Protein AF-A0A973QST1-F1 (afdb_monomer)

Solvent-accessible surface area (backbone atoms only — not comparable to full-atom values): 25617 Å² total; per-residue (Å²): 126,65,29,14,30,18,36,56,60,88,86,46,52,77,72,40,64,62,86,50,66,68,54,56,52,47,34,31,66,41,97,26,68,67,48,51,85,71,39,57,51,73,56,41,73,72,70,55,73,64,67,57,38,46,72,33,61,22,77,38,70,44,73,47,74,99,60,79,42,41,61,34,42,60,59,41,54,49,46,52,43,74,48,45,95,46,62,81,75,62,80,87,86,41,50,61,61,52,42,43,44,58,64,50,1,46,56,45,39,55,49,50,52,54,48,50,55,55,36,67,73,30,70,69,40,53,55,48,24,73,70,38,96,79,56,57,82,88,61,44,69,48,79,24,54,30,69,44,32,50,22,52,52,28,13,47,42,46,26,60,75,69,72,45,61,59,66,80,46,31,58,28,30,37,29,30,39,16,42,74,35,14,16,47,53,39,52,40,44,27,26,38,58,74,84,50,98,64,89,56,52,37,35,49,32,48,17,63,41,45,39,48,22,40,28,46,35,56,31,35,40,72,46,69,32,32,52,66,75,68,48,69,38,58,71,45,36,66,57,39,34,55,26,53,30,41,40,67,45,32,44,51,27,51,51,52,53,50,55,64,68,37,91,85,42,66,77,67,44,64,48,35,31,37,28,24,25,84,27,80,13,39,44,20,31,34,77,55,98,47,28,67,41,80,29,62,37,34,72,43,60,41,100,87,68,48,77,26,54,40,88,91,76,59,31,62,34,71,44,69,72,29,0,11,52,48,31,20,42,80,24,26,49,62,90,86,65,85,43,69,45,79,41,83,32,45,51,49,44,47,54,56,36,69,68,52,47,48,52,51,44,57,55,68,66,57,68,95,62,85,81,64,52,63,86,48,87,65,57,72,44,80,48,67,62,70,63,46,52,37,74,42,78,47,65,39,37,49,38,53,37,96,94,54,82,74,94,69,66,81,70,52,47,40,36,30,18,38,57,90,77,65,45,76,77,49,63,30,51,75,46,82,53,97,91,36,50,26,24,45,37,67,43,82,59,64,45,56,32,30,42,37,39,38,42,64,74,46,81,68,45,71,50,69,33,37,30,38,47,84,90,64,74,129

Sequence (474 aa):
MGSALREATGARRLLWGLQDPGWLVSAWQGRGAALRPLHLDESERSGRYGRVEPAGLLRFPAWAPFLHGFEPYDHLLKTVREAVADPAAVLAFAYDWRLPVEANGTLLAEAAHRHLAAWRGSEAHHRARRLHPDEREARLVFVAHSMGGLVTRAAFADAAAHGSDLSADTRCVVTLGTPFLGSVKAAVILGGNRSDPLPALPRRGMQALARTLPGVHDLLPDHRCVDAGGDVLRLSPSDVAELGGDKELAAQAQDFQRRMRAPGAPALPGHRAVVGVAQPTAQSLRLEDGVVYEQYESFERNGDGEVARDRATGHPVRRDRAGDGTVCRDAAALPGSKNVTWLPLQHGALAKDGVALAHVRAILPERDQDLGPALGAGGIGLDLPDCVETDRPWLARLTPAPGEELDGHAGIACSVHDAGTDRRVGTGRLGWHDGAVAASITLSDPGLYRIRVTADGAPPLTQLVLALDPADPI

pLDDT: mean 89.76, std 10.53, range [44.66, 98.69]

Structure (mmCIF, N/CA/C/O backbone):
data_AF-A0A973QST1-F1
#
_entry.id   AF-A0A973QST1-F1
#
loop_
_atom_site.group_PDB
_atom_site.id
_atom_site.type_symbol
_atom_site.label_atom_id
_atom_site.label_alt_id
_atom_site.label_comp_id
_atom_site.label_asym_id
_atom_site.label_entity_id
_atom_site.label_seq_id
_atom_site.pdbx_PDB_ins_code
_atom_site.Cartn_x
_atom_site.Cartn_y
_atom_site.Cartn_z
_atom_site.occupancy
_atom_site.B_iso_or_equiv
_atom_site.auth_seq_id
_atom_site.auth_comp_id
_atom_site.auth_asym_id
_atom_site.auth_atom_id
_atom_site.pdbx_PDB_model_num
ATOM 1 N N . MET A 1 1 ? -3.403 0.498 -10.044 1.00 87.94 1 MET A N 1
ATOM 2 C CA . MET A 1 1 ? -4.614 1.084 -10.667 1.00 87.94 1 MET A CA 1
ATOM 3 C C . MET A 1 1 ? -5.876 0.775 -9.841 1.00 87.94 1 MET A C 1
ATOM 5 O O . MET A 1 1 ? -6.865 0.285 -10.372 1.00 87.94 1 MET A O 1
ATOM 9 N N . GLY A 1 2 ? -5.851 1.040 -8.524 1.00 89.88 2 GLY A N 1
ATOM 10 C CA . GLY A 1 2 ? -6.934 0.658 -7.596 1.00 89.88 2 GLY A CA 1
ATOM 11 C C . GLY A 1 2 ? -8.069 1.680 -7.443 1.00 89.88 2 GLY A C 1
ATOM 12 O O . GLY A 1 2 ? -9.049 1.402 -6.757 1.00 89.88 2 GLY A O 1
ATOM 13 N N . SER A 1 3 ? -7.946 2.845 -8.078 1.00 95.19 3 SER A N 1
ATOM 14 C CA . SER A 1 3 ? -8.964 3.899 -8.087 1.00 95.19 3 SER A CA 1
ATOM 15 C C . SER A 1 3 ? -9.617 3.961 -9.457 1.00 95.19 3 SER A C 1
ATOM 17 O O . SER A 1 3 ? -8.908 3.929 -10.466 1.00 95.19 3 SER A O 1
ATOM 19 N N . ALA A 1 4 ? -10.935 4.122 -9.493 1.00 95.44 4 ALA A N 1
ATOM 20 C CA . ALA A 1 4 ? -11.636 4.551 -10.692 1.00 95.44 4 ALA A CA 1
ATOM 21 C C . ALA A 1 4 ? -11.223 5.998 -11.024 1.00 95.44 4 ALA A C 1
ATOM 23 O O . ALA A 1 4 ? -11.081 6.811 -10.110 1.00 95.44 4 ALA A O 1
ATOM 24 N N . LEU A 1 5 ? -11.015 6.322 -12.302 1.00 96.12 5 LEU A N 1
ATOM 25 C CA . LEU A 1 5 ? -10.555 7.647 -12.746 1.00 96.12 5 LEU A CA 1
ATOM 26 C C . LEU A 1 5 ? -11.520 8.229 -13.774 1.00 96.12 5 LEU A C 1
ATOM 28 O O . LEU A 1 5 ? -11.997 7.493 -14.637 1.00 96.12 5 LEU A O 1
ATOM 32 N N . ARG A 1 6 ? -11.772 9.540 -13.721 1.00 95.25 6 ARG A N 1
ATOM 33 C CA . ARG A 1 6 ? -12.630 10.261 -14.677 1.00 95.25 6 ARG A CA 1
ATOM 34 C C . ARG A 1 6 ? -12.043 11.609 -15.077 1.00 95.25 6 ARG A C 1
ATOM 36 O O . ARG A 1 6 ? -11.200 12.153 -14.373 1.00 95.25 6 ARG A O 1
ATOM 43 N N . GLU A 1 7 ? -12.532 12.165 -16.177 1.00 94.75 7 GLU A N 1
ATOM 44 C CA . GLU A 1 7 ? -12.257 13.558 -16.554 1.00 94.75 7 GLU A CA 1
ATOM 45 C C . GLU A 1 7 ? -12.753 14.512 -15.449 1.00 94.75 7 GLU A C 1
ATOM 47 O O . GLU A 1 7 ? -13.870 14.363 -14.947 1.00 94.75 7 GLU A O 1
ATOM 52 N N . ALA A 1 8 ? -11.932 15.483 -15.048 1.00 92.75 8 ALA A N 1
ATOM 53 C CA . ALA A 1 8 ? -12.300 16.434 -13.996 1.00 92.75 8 ALA A CA 1
ATOM 54 C C . ALA A 1 8 ? -13.277 17.509 -14.497 1.00 92.75 8 ALA A C 1
ATOM 56 O O . ALA A 1 8 ? -14.169 17.949 -13.770 1.00 92.75 8 ALA A O 1
ATOM 57 N N . THR A 1 9 ? -13.151 17.906 -15.763 1.00 87.00 9 THR A N 1
ATOM 58 C CA . THR A 1 9 ? -13.974 18.941 -16.401 1.00 87.00 9 THR A CA 1
ATOM 59 C C . THR A 1 9 ? -14.826 18.365 -17.537 1.00 87.00 9 THR A C 1
ATOM 61 O O . THR A 1 9 ? -14.674 17.211 -17.942 1.00 87.00 9 THR A O 1
ATOM 64 N N . GLY A 1 10 ? -15.777 19.156 -18.040 1.00 88.00 10 GLY A N 1
ATOM 65 C CA . GLY A 1 10 ? -16.656 18.748 -19.138 1.00 88.00 10 GLY A CA 1
ATOM 66 C C . GLY A 1 10 ? -17.673 17.681 -18.724 1.00 88.00 10 GLY A C 1
ATOM 67 O O . GLY A 1 10 ? -18.345 17.819 -17.706 1.00 88.00 10 GLY A O 1
ATOM 68 N N . ALA A 1 11 ? -17.793 16.615 -19.521 1.00 84.94 11 ALA A N 1
ATOM 69 C CA . ALA A 1 11 ? -18.783 15.553 -19.316 1.00 84.94 11 ALA A CA 1
ATOM 70 C C . ALA A 1 11 ? -18.451 14.595 -18.153 1.00 84.94 11 ALA A C 1
ATOM 72 O O . ALA A 1 11 ? -19.253 13.714 -17.846 1.00 84.94 11 ALA A O 1
ATOM 73 N N . ARG A 1 12 ? -17.277 14.747 -17.516 1.00 91.19 12 ARG A N 1
ATOM 74 C CA . ARG A 1 12 ? -16.810 13.929 -16.379 1.00 91.19 12 ARG A CA 1
ATOM 75 C C . ARG A 1 12 ? -16.862 12.423 -16.650 1.00 91.19 12 ARG A C 1
ATOM 77 O O . ARG A 1 12 ? -17.221 11.623 -15.782 1.00 91.19 12 ARG A O 1
ATOM 84 N N . ARG A 1 13 ? -16.511 12.033 -17.879 1.00 91.19 13 ARG A N 1
ATOM 85 C CA . ARG A 1 13 ? -16.567 10.646 -18.345 1.00 91.19 13 ARG A CA 1
ATOM 86 C C . ARG A 1 13 ? -15.580 9.775 -17.573 1.00 91.19 13 ARG A C 1
ATOM 88 O O . ARG A 1 13 ? -14.428 10.160 -17.370 1.00 91.19 13 ARG A O 1
ATOM 95 N N . LEU A 1 14 ? -16.022 8.576 -17.195 1.00 91.75 14 LEU A N 1
ATOM 96 C CA . LEU A 1 14 ? -15.169 7.576 -16.561 1.00 91.75 14 LEU A CA 1
ATOM 97 C C . LEU A 1 14 ? -14.153 7.023 -17.573 1.00 91.75 14 LEU A C 1
ATOM 99 O O . LEU A 1 14 ? -14.521 6.570 -18.655 1.00 91.75 14 LEU A O 1
ATOM 103 N N . LEU A 1 15 ? -12.874 7.088 -17.212 1.00 91.44 15 LEU A N 1
ATOM 104 C CA . LEU A 1 15 ? -11.728 6.672 -18.024 1.00 91.44 15 LEU A CA 1
ATOM 105 C C . LEU A 1 15 ? -11.171 5.309 -17.591 1.00 91.44 15 LEU A C 1
ATOM 107 O O . LEU A 1 15 ? -10.562 4.611 -18.396 1.00 91.44 15 LEU A O 1
ATOM 111 N N . TRP A 1 16 ? -11.353 4.940 -16.320 1.00 91.44 16 TRP A N 1
ATOM 112 C CA . TRP A 1 16 ? -10.919 3.667 -15.742 1.00 91.44 16 TRP A CA 1
ATOM 113 C C . TRP A 1 16 ? -11.865 3.226 -14.620 1.00 91.44 16 TRP A C 1
ATOM 115 O O . TRP A 1 16 ? -12.374 4.065 -13.878 1.00 91.44 16 TRP A O 1
ATOM 125 N N . GLY A 1 17 ? -12.049 1.911 -14.460 1.00 86.00 17 GLY A N 1
ATOM 126 C CA . GLY A 1 17 ? -12.955 1.321 -13.464 1.00 86.00 17 GLY A CA 1
ATOM 127 C C . GLY A 1 17 ? -14.397 1.155 -13.949 1.00 86.00 17 GLY A C 1
ATOM 128 O O . GLY A 1 17 ? -15.331 1.252 -13.157 1.00 86.00 17 GLY A O 1
ATOM 129 N N . LEU A 1 18 ? -14.570 0.948 -15.256 1.00 81.00 18 LEU A N 1
ATOM 130 C CA . LEU A 1 18 ? -15.859 0.732 -15.913 1.00 81.00 18 LEU A CA 1
ATOM 131 C C . LEU A 1 18 ? -16.388 -0.687 -15.653 1.00 81.00 18 LEU A C 1
ATOM 133 O O . LEU A 1 18 ? -15.618 -1.642 -15.618 1.00 81.00 18 LEU A O 1
ATOM 137 N N . GLN A 1 19 ? -17.711 -0.818 -15.529 1.00 76.62 19 GLN A N 1
ATOM 138 C CA . GLN A 1 19 ? -18.400 -2.105 -15.359 1.00 76.62 19 GLN A CA 1
ATOM 139 C C . GLN A 1 19 ? -18.509 -2.908 -16.672 1.00 76.62 19 GLN A C 1
ATOM 141 O O . GLN A 1 19 ? -18.916 -4.063 -16.641 1.00 76.62 19 GLN A O 1
ATOM 146 N N . ASP A 1 20 ? -18.163 -2.313 -17.818 1.00 77.50 20 ASP A N 1
ATOM 147 C CA . ASP A 1 20 ? -18.312 -2.917 -19.146 1.00 77.50 20 ASP A CA 1
ATOM 148 C C . ASP A 1 20 ? -17.081 -3.766 -19.542 1.00 77.50 20 ASP A C 1
ATOM 150 O O . ASP A 1 20 ? -16.011 -3.211 -19.829 1.00 77.50 20 ASP A O 1
ATOM 154 N N . PRO A 1 21 ? -17.201 -5.107 -19.621 1.00 71.81 21 PRO A N 1
ATOM 155 C CA . PRO A 1 21 ? -16.110 -5.973 -20.064 1.00 71.81 21 PRO A CA 1
ATOM 156 C C . PRO A 1 21 ? -15.748 -5.769 -21.542 1.00 71.81 21 PRO A C 1
ATOM 158 O O . PRO A 1 21 ? -14.590 -5.953 -21.921 1.00 71.81 21 PRO A O 1
ATOM 161 N N . GLY A 1 22 ? -16.709 -5.356 -22.379 1.00 73.00 22 GLY A N 1
ATOM 162 C CA . GLY A 1 22 ? -16.476 -5.031 -23.787 1.00 73.00 22 GLY A CA 1
ATOM 163 C C . GLY A 1 22 ? -15.547 -3.828 -23.936 1.00 73.00 22 GLY A C 1
ATOM 164 O O . GLY A 1 22 ? -14.635 -3.843 -24.768 1.00 73.00 22 GLY A O 1
ATOM 165 N N . TRP A 1 23 ? -15.691 -2.837 -23.050 1.00 79.75 23 TRP A N 1
ATOM 166 C CA . TRP A 1 23 ? -14.745 -1.731 -22.956 1.00 79.75 23 TRP A CA 1
ATOM 167 C C . TRP A 1 23 ? -13.333 -2.219 -22.621 1.00 79.75 23 TRP A C 1
ATOM 169 O O . TRP A 1 23 ? -12.405 -1.846 -23.335 1.00 79.75 23 TRP A O 1
ATOM 179 N N . LEU A 1 24 ? -13.157 -3.087 -21.612 1.00 74.25 24 LEU A N 1
ATOM 180 C CA . LEU A 1 24 ? -11.836 -3.618 -21.229 1.00 74.25 24 LEU A CA 1
ATOM 181 C C . LEU A 1 24 ? -11.147 -4.308 -22.411 1.00 74.25 24 LEU A C 1
ATOM 183 O O . LEU A 1 24 ? -9.988 -4.023 -22.708 1.00 74.25 24 LEU A O 1
ATOM 187 N N . VAL A 1 25 ? -11.871 -5.167 -23.130 1.00 74.62 25 VAL A N 1
ATOM 188 C CA . VAL A 1 25 ? -11.355 -5.841 -24.328 1.00 74.62 25 VAL A CA 1
ATOM 189 C C . VAL A 1 25 ? -10.947 -4.818 -25.391 1.00 74.62 25 VAL A C 1
ATOM 191 O O . VAL A 1 25 ? -9.817 -4.851 -25.882 1.00 74.62 25 VAL A O 1
ATOM 194 N N . SER A 1 26 ? -11.824 -3.860 -25.702 1.00 74.50 26 SER A N 1
ATOM 195 C CA . SER A 1 26 ? -11.555 -2.828 -26.710 1.00 74.50 26 SER A CA 1
ATOM 196 C C . SER A 1 26 ? -10.378 -1.916 -26.338 1.00 74.50 26 SER A C 1
ATOM 198 O O . SER A 1 26 ? -9.596 -1.529 -27.211 1.00 74.50 26 SER A O 1
ATOM 200 N N . ALA A 1 27 ? -10.204 -1.617 -25.046 1.00 76.44 27 ALA A N 1
ATOM 201 C CA . ALA A 1 27 ? -9.162 -0.734 -24.547 1.00 76.44 27 ALA A CA 1
ATOM 202 C C . ALA A 1 27 ? -7.763 -1.317 -24.752 1.00 76.44 27 ALA A C 1
ATOM 204 O O . ALA A 1 27 ? -6.826 -0.573 -25.051 1.00 76.44 27 ALA A O 1
ATOM 205 N N . TRP A 1 28 ? -7.646 -2.642 -24.661 1.00 76.56 28 TRP A N 1
ATOM 206 C CA . TRP A 1 28 ? -6.390 -3.360 -24.847 1.00 76.56 28 TRP A CA 1
ATOM 207 C C . TRP A 1 28 ? -6.178 -3.877 -26.282 1.00 76.56 28 TRP A C 1
ATOM 209 O O . TRP A 1 28 ? -5.033 -4.056 -26.690 1.00 76.56 28 TRP A O 1
ATOM 219 N N . GLN A 1 29 ? -7.239 -4.116 -27.063 1.00 71.06 29 GLN A N 1
ATOM 220 C CA . GLN A 1 29 ? -7.136 -4.609 -28.449 1.00 71.06 29 GLN A CA 1
ATOM 221 C C . GLN A 1 29 ? -7.015 -3.498 -29.502 1.00 71.06 29 GLN A C 1
ATOM 223 O O . GLN A 1 29 ? -6.376 -3.698 -30.537 1.00 71.06 29 GLN A O 1
ATOM 228 N N . GLY A 1 30 ? -7.615 -2.327 -29.267 1.00 60.56 30 GLY A N 1
ATOM 229 C CA . GLY A 1 30 ? -7.445 -1.168 -30.143 1.00 60.56 30 GLY A CA 1
ATOM 230 C C . GLY A 1 30 ? -6.005 -0.652 -30.099 1.00 60.56 30 GLY A C 1
ATOM 231 O O . GLY A 1 30 ? -5.262 -0.957 -29.173 1.00 60.56 30 GLY A O 1
ATOM 232 N N . ARG A 1 31 ? -5.589 0.184 -31.062 1.00 60.12 31 ARG A N 1
ATOM 233 C CA . ARG A 1 31 ? -4.267 0.861 -31.087 1.00 60.12 31 ARG A CA 1
ATOM 234 C C . ARG A 1 31 ? -4.056 1.865 -29.919 1.00 60.12 31 ARG A C 1
ATOM 236 O O . ARG A 1 31 ? -3.542 2.956 -30.132 1.00 60.12 31 ARG A O 1
ATOM 243 N N . GLY A 1 32 ? -4.520 1.560 -28.705 1.00 61.06 32 GLY A N 1
ATOM 244 C CA . GLY A 1 32 ? -4.418 2.386 -27.501 1.00 61.06 32 GLY A CA 1
ATOM 245 C C . GLY A 1 32 ? -5.414 3.547 -27.415 1.00 61.06 32 GLY A C 1
ATOM 246 O O . GLY A 1 32 ? -5.327 4.342 -26.485 1.00 61.06 32 GLY A O 1
ATOM 247 N N . ALA A 1 33 ? -6.369 3.673 -28.346 1.00 70.38 33 ALA A N 1
ATOM 248 C CA . ALA A 1 33 ? -7.249 4.845 -28.433 1.00 70.38 33 ALA A CA 1
ATOM 249 C C . ALA A 1 33 ? -8.089 5.087 -27.163 1.00 70.38 33 ALA A C 1
ATOM 251 O O . ALA A 1 33 ? -8.205 6.231 -26.729 1.00 70.38 33 ALA A O 1
ATOM 252 N N . ALA A 1 34 ? -8.617 4.032 -26.532 1.00 77.94 34 ALA A N 1
ATOM 253 C CA . ALA A 1 34 ? -9.417 4.168 -25.310 1.00 77.94 34 ALA A CA 1
ATOM 254 C C . ALA A 1 34 ? -8.574 4.486 -24.060 1.00 77.94 34 ALA A C 1
ATOM 256 O O . ALA A 1 34 ? -9.086 5.073 -23.114 1.00 77.94 34 ALA A O 1
ATOM 257 N N . LEU A 1 35 ? -7.280 4.141 -24.068 1.00 85.31 35 LEU A N 1
ATOM 258 C CA . LEU A 1 35 ? -6.332 4.440 -22.985 1.00 85.31 35 LEU A CA 1
ATOM 259 C C . LEU A 1 35 ? -5.620 5.783 -23.183 1.00 85.31 35 LEU A C 1
ATOM 261 O O . LEU A 1 35 ? -4.966 6.285 -22.270 1.00 85.31 35 LEU A O 1
ATOM 265 N N . ARG A 1 36 ? -5.741 6.395 -24.366 1.00 88.00 36 ARG A N 1
ATOM 266 C CA . ARG A 1 36 ? -5.138 7.695 -24.679 1.00 88.00 36 ARG A CA 1
ATOM 267 C C . ARG A 1 36 ? -5.493 8.789 -23.660 1.00 88.00 36 ARG A C 1
ATOM 269 O O . ARG A 1 36 ? -4.572 9.488 -23.252 1.00 88.00 36 ARG A O 1
ATOM 276 N N . PRO A 1 37 ? -6.743 8.910 -23.167 1.00 91.06 37 PRO A N 1
ATOM 277 C CA . PRO A 1 37 ? -7.077 9.886 -22.127 1.00 91.06 37 PRO A CA 1
ATOM 278 C C . PRO A 1 37 ? -6.346 9.671 -20.793 1.00 91.06 37 PRO A C 1
ATOM 280 O O . PRO A 1 37 ? -6.253 10.605 -20.002 1.00 91.06 37 PRO A O 1
ATOM 283 N N . LEU A 1 38 ? -5.827 8.466 -20.530 1.00 93.44 38 LEU A N 1
ATOM 284 C CA . LEU A 1 38 ? -5.066 8.155 -19.319 1.00 93.44 38 LEU A CA 1
ATOM 285 C C . LEU A 1 38 ? -3.574 8.486 -19.448 1.00 93.44 38 LEU A C 1
ATOM 287 O O . LEU A 1 38 ? -2.896 8.500 -18.431 1.00 93.44 38 LEU A O 1
ATOM 291 N N . HIS A 1 39 ? -3.045 8.782 -20.636 1.00 94.31 39 HIS A N 1
ATOM 292 C CA . HIS A 1 39 ? -1.652 9.229 -20.749 1.00 94.31 39 HIS A CA 1
ATOM 293 C C . HIS A 1 39 ? -1.501 10.606 -20.103 1.00 94.31 39 HIS A C 1
ATOM 295 O O . HIS A 1 39 ? -2.416 11.422 -20.232 1.00 94.31 39 HIS A O 1
ATOM 301 N N . LEU A 1 40 ? -0.375 10.868 -19.435 1.00 93.94 40 LEU A N 1
ATOM 302 C CA . LEU A 1 40 ? -0.062 12.230 -19.002 1.00 93.94 40 LEU A CA 1
ATOM 303 C C . LEU A 1 40 ? 0.228 13.103 -20.223 1.00 93.94 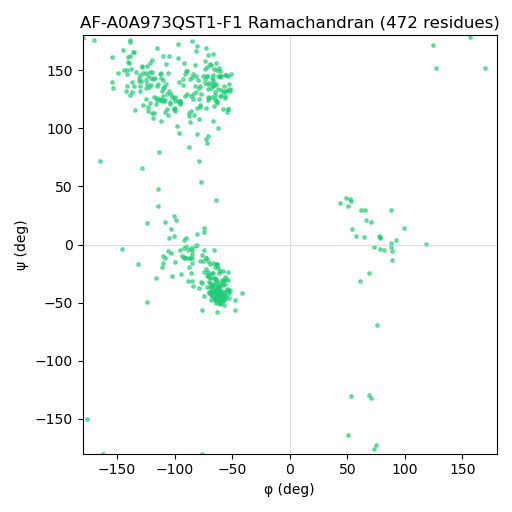40 LEU A C 1
ATOM 305 O O . LEU A 1 40 ? 0.978 12.699 -21.118 1.00 93.94 40 LEU A O 1
ATOM 309 N N . ASP A 1 41 ? -0.350 14.299 -20.233 1.00 91.19 41 ASP A N 1
ATOM 310 C CA . ASP A 1 41 ? 0.039 15.349 -21.170 1.00 91.19 41 ASP A CA 1
ATOM 311 C C . ASP A 1 41 ? 1.249 16.152 -20.655 1.00 91.19 41 ASP A C 1
ATOM 313 O O . ASP A 1 41 ? 1.737 15.945 -19.543 1.00 91.19 41 ASP A O 1
ATOM 317 N N . GLU A 1 42 ? 1.756 17.069 -21.478 1.00 89.38 42 GLU A N 1
ATOM 318 C CA . GLU A 1 42 ? 2.921 17.895 -21.136 1.00 89.38 42 GLU A CA 1
ATOM 319 C C . GLU A 1 42 ? 2.669 18.807 -19.921 1.00 89.38 42 GLU A C 1
ATOM 321 O O . GLU A 1 42 ? 3.571 19.085 -19.132 1.00 89.38 42 GLU A O 1
ATOM 326 N N . SER A 1 43 ? 1.424 19.252 -19.724 1.00 91.75 43 SER A N 1
ATOM 327 C CA . SER A 1 43 ? 1.066 20.073 -18.570 1.00 91.75 43 SER A CA 1
ATOM 328 C C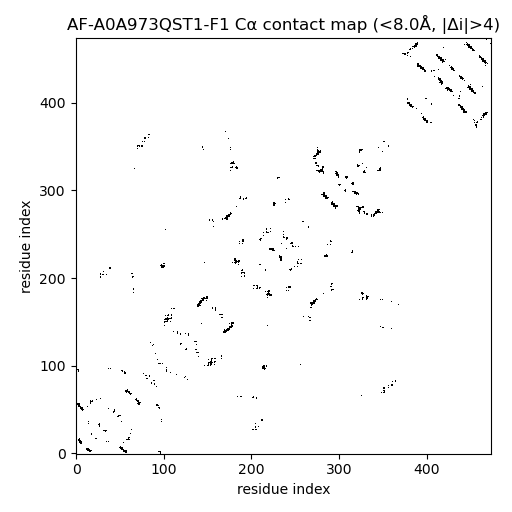 . SER A 1 43 ? 1.154 19.252 -17.285 1.00 91.75 43 SER A C 1
ATOM 330 O O . SER A 1 43 ? 1.805 19.682 -16.332 1.00 91.75 43 SER A O 1
ATOM 332 N N . GLU A 1 44 ? 0.578 18.051 -17.278 1.00 93.31 44 GLU A N 1
ATOM 333 C CA . GLU A 1 44 ? 0.676 17.118 -16.155 1.00 93.31 44 GLU A CA 1
ATOM 334 C C . GLU A 1 44 ? 2.129 16.693 -15.901 1.00 93.31 44 GLU A C 1
ATOM 336 O O . GLU A 1 44 ? 2.547 16.653 -14.748 1.00 93.31 44 GLU A O 1
ATOM 341 N N . ARG A 1 45 ? 2.937 16.467 -16.948 1.00 87.88 45 ARG A N 1
ATOM 342 C CA . ARG A 1 45 ? 4.383 16.184 -16.814 1.00 87.88 45 ARG A CA 1
ATOM 343 C C . ARG A 1 45 ? 5.150 17.321 -16.139 1.00 87.88 45 ARG A C 1
ATOM 345 O O . ARG A 1 45 ? 6.079 17.063 -15.384 1.00 87.88 45 ARG A O 1
ATOM 352 N N . SER A 1 46 ? 4.733 18.568 -16.355 1.00 88.25 46 SER A N 1
ATOM 353 C CA . SER A 1 46 ? 5.302 19.745 -15.683 1.00 88.25 46 SER A CA 1
ATOM 354 C C . SER A 1 46 ? 4.766 19.989 -14.259 1.00 88.25 46 SER A C 1
ATOM 356 O O . SER A 1 46 ? 5.011 21.048 -13.684 1.00 88.25 46 SER A O 1
ATOM 358 N N . GLY A 1 47 ? 4.004 19.043 -13.694 1.00 88.44 47 GLY A N 1
ATOM 359 C CA . GLY A 1 47 ? 3.442 19.117 -12.341 1.00 88.44 47 GLY A CA 1
ATOM 360 C C . GLY A 1 47 ? 2.080 19.810 -12.238 1.00 88.44 47 GLY A C 1
ATOM 361 O O . GLY A 1 47 ? 1.529 19.926 -11.145 1.00 88.44 47 GLY A O 1
ATOM 362 N N . ARG A 1 48 ? 1.493 20.264 -13.355 1.00 92.31 48 ARG A N 1
ATOM 363 C CA . ARG A 1 48 ? 0.146 20.859 -13.368 1.00 92.31 48 ARG A CA 1
ATOM 364 C C . ARG A 1 48 ? -0.909 19.771 -13.539 1.00 92.31 48 ARG A C 1
ATOM 366 O O . ARG A 1 48 ? -1.361 19.494 -14.651 1.00 92.31 48 ARG A O 1
ATOM 373 N N . TYR A 1 49 ? -1.272 19.147 -12.424 1.00 93.69 49 TYR A N 1
ATOM 374 C CA . TYR A 1 49 ? -2.275 18.083 -12.355 1.00 93.69 49 TYR A CA 1
ATOM 375 C C . TYR A 1 49 ? -3.716 18.620 -12.341 1.00 93.69 49 TYR A C 1
ATOM 377 O O . TYR A 1 49 ? -3.950 19.816 -12.186 1.00 93.69 49 TYR A O 1
ATOM 385 N N . GLY A 1 50 ? -4.694 17.715 -12.474 1.00 91.25 50 GLY A N 1
ATOM 386 C CA . GLY A 1 50 ? -6.120 18.029 -12.298 1.00 91.25 50 GLY A CA 1
ATOM 387 C C . GLY A 1 50 ? -6.996 17.821 -13.533 1.00 91.25 50 GLY A C 1
ATOM 388 O O . GLY A 1 50 ? -8.199 18.039 -13.456 1.00 91.25 50 GLY A O 1
ATOM 389 N N . ARG A 1 51 ? -6.443 17.366 -14.666 1.00 94.56 51 ARG A N 1
ATOM 390 C CA . ARG A 1 51 ? -7.242 16.977 -15.845 1.00 94.56 51 ARG A CA 1
ATOM 391 C C . ARG A 1 51 ? -8.085 15.728 -15.584 1.00 94.56 51 ARG A C 1
ATOM 393 O O . ARG A 1 51 ? -9.207 15.609 -16.081 1.00 94.56 51 ARG A O 1
ATOM 400 N N . VAL A 1 52 ? -7.537 14.795 -14.817 1.00 96.00 52 VAL A N 1
ATOM 401 C CA . VAL A 1 52 ? -8.208 13.578 -14.363 1.00 96.00 52 VAL A CA 1
ATOM 402 C C . VAL A 1 52 ? -8.258 13.612 -12.847 1.00 96.00 52 VAL A C 1
ATOM 404 O O . VAL A 1 52 ? -7.322 14.066 -12.193 1.00 96.00 52 VAL A O 1
ATOM 407 N N . GLU A 1 53 ? -9.362 13.126 -12.300 1.00 95.88 53 GLU A N 1
ATOM 408 C CA . GLU A 1 53 ? -9.571 13.019 -10.863 1.00 95.88 53 GLU A CA 1
ATOM 409 C C . GLU A 1 53 ? -10.003 11.593 -10.482 1.00 95.88 53 GLU A C 1
ATOM 411 O O . GLU A 1 53 ? -10.618 10.878 -11.290 1.00 95.88 53 GLU A O 1
ATOM 416 N N . PRO A 1 54 ? -9.709 11.157 -9.246 1.00 96.94 54 PRO A N 1
ATOM 417 C CA . PRO A 1 54 ? -10.248 9.915 -8.718 1.00 96.94 54 PRO A CA 1
ATOM 418 C C . PRO A 1 54 ? -11.771 10.000 -8.534 1.00 96.94 54 PRO A C 1
ATOM 420 O O . PRO A 1 54 ? -12.307 10.974 -8.014 1.00 96.94 54 PRO A O 1
ATOM 423 N N . ALA A 1 55 ? -12.475 8.937 -8.920 1.00 95.06 55 ALA A N 1
ATOM 424 C CA . ALA A 1 55 ? -13.928 8.789 -8.785 1.00 95.06 55 ALA A CA 1
ATOM 425 C C . ALA A 1 55 ? -14.339 7.827 -7.649 1.00 95.06 55 ALA A C 1
ATOM 427 O O . ALA A 1 55 ? -15.519 7.514 -7.495 1.00 95.06 55 ALA A O 1
ATOM 428 N N . GLY A 1 56 ? -13.372 7.345 -6.863 1.00 95.19 56 GLY A N 1
ATOM 429 C CA . GLY A 1 56 ? -13.567 6.369 -5.790 1.00 95.19 56 GLY A CA 1
ATOM 430 C C . GLY A 1 56 ? -12.686 5.130 -5.955 1.00 95.19 56 GLY A C 1
ATOM 431 O O . GLY A 1 56 ? -12.002 4.960 -6.967 1.00 95.19 56 GLY A O 1
ATOM 432 N N . LEU A 1 57 ? -12.681 4.268 -4.936 1.00 95.19 57 LEU A N 1
ATOM 433 C CA . LEU A 1 57 ? -12.018 2.967 -5.024 1.00 95.19 57 LEU A CA 1
ATOM 434 C C . LEU A 1 57 ? -12.723 2.087 -6.059 1.00 95.19 57 LEU A C 1
ATOM 436 O O . LEU A 1 57 ? -13.924 2.228 -6.297 1.00 95.19 57 LEU A O 1
ATOM 440 N N . LEU A 1 58 ? -11.962 1.191 -6.679 1.00 91.62 58 LEU A N 1
ATOM 441 C CA . LEU A 1 58 ? -12.471 0.275 -7.689 1.00 91.62 58 LEU A CA 1
ATOM 442 C C . LEU A 1 58 ? -13.587 -0.621 -7.112 1.00 91.62 58 LEU A C 1
ATOM 444 O O . LEU A 1 58 ? -13.395 -1.256 -6.075 1.00 91.62 58 LEU A O 1
ATOM 448 N N . ARG A 1 59 ? -14.736 -0.662 -7.800 1.00 88.00 59 ARG A N 1
ATOM 449 C CA . ARG A 1 59 ? -15.943 -1.434 -7.419 1.00 88.00 59 ARG A CA 1
ATOM 450 C C . ARG A 1 59 ? -16.235 -2.632 -8.321 1.00 88.00 59 ARG A C 1
ATOM 452 O O . ARG A 1 59 ? -17.114 -3.435 -8.039 1.00 88.00 59 ARG A O 1
ATOM 459 N N . PHE A 1 60 ? -15.523 -2.736 -9.436 1.00 85.81 60 PHE A N 1
ATOM 460 C CA . PHE A 1 60 ? -15.709 -3.797 -10.419 1.00 85.81 60 PHE A CA 1
ATOM 461 C C . PHE A 1 60 ? -14.359 -4.419 -10.749 1.00 85.81 60 PHE A C 1
ATOM 463 O O . PHE A 1 60 ? -13.362 -3.690 -10.758 1.00 85.81 60 PHE A O 1
ATOM 470 N N . PRO A 1 61 ? -14.301 -5.735 -11.017 1.00 85.50 61 PRO A N 1
ATOM 471 C CA . PRO A 1 61 ? -13.067 -6.360 -11.450 1.00 85.50 61 PRO A CA 1
ATOM 472 C C . PRO A 1 61 ? -12.529 -5.640 -12.683 1.00 85.50 61 PRO A C 1
ATOM 474 O O . PRO A 1 61 ? -13.265 -5.383 -13.636 1.00 85.50 61 PRO A O 1
ATOM 477 N N . ALA A 1 62 ? -11.245 -5.311 -12.663 1.00 84.75 62 ALA A N 1
ATOM 478 C CA . ALA A 1 62 ? -10.562 -4.764 -13.824 1.00 84.75 62 ALA A CA 1
ATOM 479 C C . ALA A 1 62 ? -9.423 -5.691 -14.227 1.00 84.75 62 ALA A C 1
ATOM 481 O O . ALA A 1 62 ? -8.923 -6.475 -13.426 1.00 84.75 62 ALA A O 1
ATOM 482 N N . TRP A 1 63 ? -8.991 -5.591 -15.476 1.00 87.62 63 TRP A N 1
ATOM 483 C CA . TRP A 1 63 ? -7.888 -6.385 -15.995 1.00 87.62 63 TRP A CA 1
ATOM 484 C C . TRP A 1 63 ? -6.904 -5.484 -16.716 1.00 87.62 63 TRP A C 1
ATOM 486 O O . TRP A 1 63 ? -7.307 -4.566 -17.437 1.00 87.62 63 TRP A O 1
ATOM 496 N N . ALA A 1 64 ? -5.618 -5.767 -16.544 1.00 81.88 64 ALA A N 1
ATOM 497 C CA . ALA A 1 64 ? -4.580 -5.146 -17.337 1.00 81.88 64 ALA A CA 1
ATOM 498 C C . ALA A 1 64 ? -3.476 -6.159 -17.678 1.00 81.88 64 ALA A C 1
ATOM 500 O O . ALA A 1 64 ? -3.179 -7.035 -16.854 1.00 81.88 64 ALA A O 1
ATOM 501 N N . PRO A 1 65 ? -2.845 -6.044 -18.863 1.00 81.50 65 PRO A N 1
ATOM 502 C CA . PRO A 1 65 ? -1.707 -6.875 -19.239 1.00 81.50 65 PRO A CA 1
ATOM 503 C C . PRO A 1 65 ? -0.628 -6.867 -18.153 1.00 81.50 65 PRO A C 1
ATOM 505 O O . PRO A 1 65 ? -0.434 -5.851 -17.489 1.00 81.50 65 PRO A O 1
ATOM 508 N N . PHE A 1 66 ? 0.072 -7.994 -17.989 1.00 83.25 66 PHE A N 1
ATOM 509 C CA . PHE A 1 66 ? 1.105 -8.248 -16.966 1.00 83.25 66 PHE A CA 1
ATOM 510 C C . PHE A 1 66 ? 0.616 -8.347 -15.514 1.00 83.25 66 PHE A C 1
ATOM 512 O O . PHE A 1 66 ? 1.281 -8.988 -14.706 1.00 83.25 66 PHE A O 1
ATOM 519 N N . LEU A 1 67 ? -0.527 -7.743 -15.182 1.00 81.69 67 LEU A N 1
ATOM 520 C CA . LEU A 1 67 ? -1.033 -7.648 -13.808 1.00 81.69 67 LEU A CA 1
ATOM 521 C C . LEU A 1 67 ? -2.166 -8.635 -13.500 1.00 81.69 67 LEU A C 1
ATOM 523 O O . LEU A 1 67 ? -2.555 -8.755 -12.346 1.00 81.69 67 LEU A O 1
ATOM 527 N N . HIS A 1 68 ? -2.670 -9.352 -14.511 1.00 79.06 68 HIS A N 1
ATOM 528 C CA . HIS A 1 68 ? -3.707 -10.396 -14.446 1.00 79.06 68 HIS A CA 1
ATOM 529 C C . HIS A 1 68 ? -5.090 -9.976 -13.931 1.00 79.06 68 HIS A C 1
ATOM 531 O O . HIS A 1 68 ? -6.068 -10.554 -14.385 1.00 79.06 68 HIS A O 1
ATOM 537 N N . GLY A 1 69 ? -5.217 -9.007 -13.028 1.00 81.19 69 GLY A N 1
ATOM 538 C CA . GLY A 1 69 ? -6.505 -8.574 -12.502 1.00 81.19 69 GLY A CA 1
ATOM 539 C C . GLY A 1 69 ? -6.386 -7.633 -11.308 1.00 81.19 69 GLY A C 1
ATOM 540 O O . GLY A 1 69 ? -5.429 -7.679 -10.541 1.00 81.19 69 GLY A O 1
ATOM 541 N N . PHE A 1 70 ? -7.392 -6.781 -11.149 1.00 83.31 70 PHE A N 1
ATOM 542 C CA . PHE A 1 70 ? -7.611 -5.953 -9.974 1.00 83.31 70 PHE A CA 1
ATOM 543 C C . PHE A 1 70 ? -8.942 -6.343 -9.354 1.00 83.31 70 PHE A C 1
ATOM 545 O O . PHE A 1 70 ? -9.972 -6.342 -10.032 1.00 83.31 70 PHE A O 1
ATOM 552 N N . GLU A 1 71 ? -8.909 -6.646 -8.064 1.00 88.94 71 GLU A N 1
ATOM 553 C CA . GLU A 1 71 ? -10.098 -6.988 -7.299 1.00 88.94 71 GLU A CA 1
ATOM 554 C C . GLU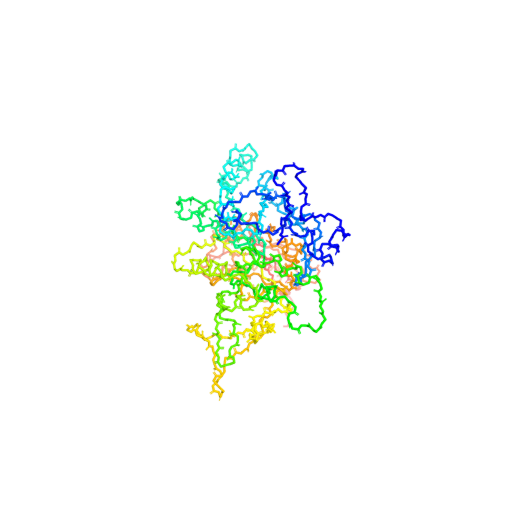 A 1 71 ? -10.809 -5.722 -6.792 1.00 88.94 71 GLU A C 1
ATOM 556 O O . GLU A 1 71 ? -10.140 -4.740 -6.445 1.00 88.94 71 GLU A O 1
ATOM 561 N N . PRO A 1 72 ? -12.152 -5.719 -6.734 1.00 89.25 72 PRO A N 1
ATOM 562 C CA . PRO A 1 72 ? -12.913 -4.664 -6.074 1.00 89.25 72 PRO A CA 1
ATOM 563 C C . PRO A 1 72 ? -12.586 -4.545 -4.583 1.00 89.25 72 PRO A C 1
ATOM 565 O O . PRO A 1 72 ? -12.344 -5.543 -3.903 1.00 89.25 72 PRO A O 1
ATOM 568 N N . TYR A 1 73 ? -12.679 -3.330 -4.044 1.00 94.88 73 TYR A N 1
ATOM 569 C CA . TYR A 1 73 ? -12.420 -3.063 -2.623 1.00 94.88 73 TYR A CA 1
ATOM 570 C C . TYR A 1 73 ? -13.662 -3.179 -1.730 1.00 94.88 73 TYR A C 1
ATOM 572 O O . TYR A 1 73 ? -13.584 -2.871 -0.541 1.00 94.88 73 TYR A O 1
ATOM 580 N N . ASP A 1 74 ? -14.809 -3.615 -2.259 1.00 93.69 74 ASP A N 1
ATOM 581 C CA . ASP A 1 74 ? -16.070 -3.660 -1.509 1.00 93.69 74 ASP A CA 1
ATOM 582 C C . ASP A 1 74 ? -15.988 -4.559 -0.271 1.00 93.69 74 ASP A C 1
ATOM 584 O O . ASP A 1 74 ? -16.486 -4.186 0.790 1.00 93.69 74 ASP A O 1
ATOM 588 N N . HIS A 1 75 ? -15.301 -5.702 -0.374 1.00 94.31 75 HIS A N 1
ATOM 589 C CA . HIS A 1 75 ? -15.093 -6.605 0.759 1.00 94.31 75 HIS A CA 1
ATOM 590 C C . HIS A 1 75 ? -14.244 -5.950 1.853 1.00 94.31 75 HIS A C 1
ATOM 592 O O . HIS A 1 75 ? -14.656 -5.938 3.011 1.00 94.31 75 HIS A O 1
ATOM 598 N N . LEU A 1 76 ? -13.117 -5.329 1.489 1.00 96.12 76 LEU A N 1
ATOM 599 C CA . LEU A 1 76 ? -12.272 -4.608 2.441 1.00 96.12 76 LEU A CA 1
ATOM 600 C C . LEU A 1 76 ? -13.017 -3.446 3.101 1.00 96.12 76 LEU A C 1
ATOM 602 O O . LEU A 1 76 ? -13.000 -3.314 4.322 1.00 96.12 76 LEU A O 1
ATOM 606 N N . LEU A 1 77 ? -13.708 -2.621 2.311 1.00 96.56 77 LEU A N 1
ATOM 607 C CA . LEU A 1 77 ? -14.483 -1.495 2.831 1.00 96.56 77 LEU A CA 1
ATOM 608 C C . LEU A 1 77 ? -15.598 -1.955 3.767 1.00 96.56 77 LEU A C 1
ATOM 610 O O . LEU A 1 77 ? -15.825 -1.317 4.794 1.00 96.56 77 LEU A O 1
ATOM 614 N N . LYS A 1 78 ? -16.289 -3.047 3.425 1.00 96.00 78 LYS A N 1
ATOM 615 C CA . LYS A 1 78 ? -17.298 -3.656 4.291 1.00 96.00 78 LYS A CA 1
ATOM 616 C C . LYS A 1 78 ? -16.671 -4.099 5.612 1.00 96.00 78 LYS A C 1
ATOM 618 O O . LYS A 1 78 ? -17.144 -3.674 6.660 1.00 96.00 78 LYS A O 1
ATOM 623 N N . THR A 1 79 ? -15.571 -4.849 5.565 1.00 96.12 79 THR A N 1
ATOM 624 C CA . THR A 1 79 ? -14.850 -5.305 6.760 1.00 96.12 79 THR A CA 1
ATOM 625 C C . THR A 1 79 ? -14.416 -4.147 7.658 1.00 96.12 79 THR A C 1
ATOM 627 O O . THR A 1 79 ? -14.604 -4.218 8.869 1.00 96.12 79 THR A O 1
ATOM 630 N N . VAL A 1 80 ? -13.870 -3.069 7.085 1.00 96.88 80 VAL A N 1
ATOM 631 C CA . VAL A 1 80 ? -13.453 -1.889 7.857 1.00 96.88 80 VAL A CA 1
ATOM 632 C C . VAL A 1 80 ? -14.663 -1.198 8.491 1.00 96.88 80 VAL A C 1
ATOM 634 O O . VAL A 1 80 ? -14.636 -0.900 9.681 1.00 96.88 80 VAL A O 1
ATOM 637 N N . ARG A 1 81 ? -15.746 -0.982 7.734 1.00 96.44 81 ARG A N 1
ATOM 638 C CA . ARG A 1 81 ? -16.975 -0.338 8.236 1.00 96.44 81 ARG A CA 1
ATOM 639 C C . ARG A 1 81 ? -17.647 -1.122 9.358 1.00 96.44 81 ARG A C 1
ATOM 641 O O . ARG A 1 81 ? -18.179 -0.511 10.272 1.00 96.44 81 ARG A O 1
ATOM 648 N N . GLU A 1 82 ? -17.613 -2.449 9.292 1.00 94.69 82 GLU A N 1
ATOM 649 C CA . GLU A 1 82 ? -18.172 -3.335 10.321 1.00 94.69 82 GLU A CA 1
ATOM 650 C C . GLU A 1 82 ? -17.299 -3.425 11.584 1.00 94.69 82 GLU A C 1
ATOM 652 O O . GLU A 1 82 ? -17.756 -3.930 12.608 1.00 94.69 82 GLU A O 1
ATOM 657 N N . ALA A 1 83 ? -16.044 -2.971 11.523 1.00 93.25 83 ALA A N 1
ATOM 658 C CA . ALA A 1 83 ? -15.093 -3.034 12.632 1.00 93.25 83 ALA A CA 1
ATOM 659 C C . ALA A 1 83 ? -14.946 -1.712 13.403 1.00 93.25 83 ALA A C 1
ATOM 661 O O . ALA A 1 83 ? -14.381 -1.707 14.496 1.00 93.25 83 ALA A O 1
ATOM 662 N N . VAL A 1 84 ? -15.412 -0.592 12.842 1.00 92.94 84 VAL A N 1
ATOM 663 C CA . VAL A 1 84 ? -15.336 0.730 13.481 1.00 92.94 84 VAL A CA 1
ATOM 664 C C . VAL A 1 84 ? -16.636 1.089 14.201 1.00 92.94 84 VAL A C 1
ATOM 666 O O . VAL A 1 84 ? -17.699 0.551 13.908 1.00 92.94 84 VAL A O 1
ATOM 669 N N . ALA A 1 85 ? -16.555 2.039 15.135 1.00 89.94 85 ALA A N 1
ATOM 670 C CA . ALA A 1 85 ? -17.692 2.450 15.961 1.00 89.94 85 ALA A CA 1
ATOM 671 C C . ALA A 1 85 ? -18.827 3.150 15.184 1.00 89.94 85 ALA A C 1
ATOM 673 O O . ALA A 1 85 ? -19.968 3.155 15.642 1.00 89.94 85 ALA A O 1
ATOM 674 N N . ASP A 1 86 ? -18.522 3.764 14.038 1.00 94.94 86 ASP A N 1
ATOM 675 C CA . ASP A 1 86 ? -19.494 4.431 13.170 1.00 94.94 86 ASP A CA 1
ATOM 676 C C . ASP A 1 86 ? -18.965 4.460 11.720 1.00 94.94 86 ASP A C 1
ATOM 678 O O . ASP A 1 86 ? -17.772 4.718 11.526 1.00 94.94 86 ASP A O 1
ATOM 682 N N . PRO A 1 87 ? -19.799 4.238 10.684 1.00 94.88 87 PRO A N 1
ATOM 683 C CA . PRO A 1 87 ? -19.365 4.321 9.288 1.00 94.88 87 PRO A CA 1
ATOM 684 C C . PRO A 1 87 ? -18.732 5.663 8.898 1.00 94.88 87 PRO A C 1
ATOM 686 O O . PRO A 1 87 ? -17.885 5.683 8.003 1.00 94.88 87 PRO A O 1
ATOM 689 N N . ALA A 1 88 ? -19.103 6.767 9.560 1.00 95.06 88 ALA A N 1
ATOM 690 C CA . ALA A 1 88 ? -18.507 8.084 9.334 1.00 95.06 88 ALA A CA 1
ATOM 691 C C . ALA A 1 88 ? -17.030 8.166 9.768 1.00 95.06 88 ALA A C 1
ATOM 693 O O . ALA A 1 88 ? -16.315 9.057 9.318 1.00 95.06 88 ALA A O 1
ATOM 694 N N . ALA A 1 89 ? -16.539 7.214 10.571 1.00 96.56 89 ALA A N 1
ATOM 695 C CA . ALA A 1 89 ? -15.124 7.108 10.920 1.00 96.56 89 ALA A CA 1
ATOM 696 C C . ALA A 1 89 ? -14.253 6.594 9.754 1.00 96.56 89 ALA A C 1
ATOM 698 O O . ALA A 1 89 ? -13.025 6.662 9.828 1.00 96.56 89 ALA A O 1
ATOM 699 N N . VAL A 1 90 ? -14.855 6.089 8.668 1.00 98.00 90 VAL A N 1
ATOM 700 C CA . VAL A 1 90 ? -14.130 5.507 7.529 1.00 98.00 90 VAL A CA 1
ATOM 701 C C . VAL A 1 90 ? -14.009 6.503 6.380 1.00 98.00 90 VAL A C 1
ATOM 703 O O . VAL A 1 90 ? -14.999 6.841 5.732 1.00 98.00 90 VAL A O 1
ATOM 706 N N . LEU A 1 91 ? -12.773 6.870 6.038 1.00 98.00 91 LEU A N 1
ATOM 707 C CA . LEU A 1 91 ? -12.455 7.551 4.785 1.00 98.00 91 LEU A CA 1
ATOM 708 C C . LEU A 1 91 ? -11.897 6.555 3.765 1.00 98.00 91 LEU A C 1
ATOM 710 O O . LEU A 1 91 ? -10.810 6.010 3.939 1.00 98.00 91 LEU A O 1
ATOM 714 N N . ALA A 1 92 ? -12.613 6.364 2.657 1.00 98.00 92 ALA A N 1
ATOM 715 C CA . ALA A 1 92 ? -12.055 5.706 1.482 1.00 98.00 92 ALA A CA 1
ATOM 716 C C . ALA A 1 92 ? -11.265 6.731 0.657 1.00 98.00 92 ALA A C 1
ATOM 718 O O . ALA A 1 92 ? -11.856 7.630 0.059 1.00 98.00 92 ALA A O 1
ATOM 719 N N . PHE A 1 93 ? -9.941 6.592 0.610 1.00 98.25 93 PHE A N 1
ATOM 720 C CA . PHE A 1 93 ? -9.079 7.505 -0.137 1.00 98.25 93 PHE A CA 1
ATOM 721 C C . PHE A 1 93 ? -8.723 6.931 -1.511 1.00 98.25 93 PHE A C 1
ATOM 723 O O . PHE A 1 93 ? -7.872 6.051 -1.645 1.00 98.25 93 PHE A O 1
ATOM 730 N N . ALA A 1 94 ? -9.398 7.436 -2.539 1.00 97.81 94 ALA A N 1
ATOM 731 C CA . ALA A 1 94 ? -9.050 7.178 -3.927 1.00 97.81 94 ALA A CA 1
ATOM 732 C C . ALA A 1 94 ? -8.122 8.279 -4.443 1.00 97.81 94 ALA A C 1
ATOM 734 O O . ALA A 1 94 ? -8.309 9.450 -4.128 1.00 97.81 94 ALA A O 1
ATOM 735 N N . TYR A 1 95 ? -7.153 7.899 -5.265 1.00 98.12 95 TYR A N 1
ATOM 736 C CA . TYR A 1 95 ? -6.127 8.805 -5.782 1.00 98.12 95 TYR A CA 1
ATOM 737 C C . TYR A 1 95 ? -5.797 8.524 -7.251 1.00 98.12 95 TYR A C 1
ATOM 739 O O . TYR A 1 95 ? -6.096 7.437 -7.766 1.00 98.12 95 TYR A O 1
ATOM 747 N N . ASP A 1 96 ? -5.186 9.499 -7.926 1.00 97.75 96 ASP A N 1
ATOM 748 C CA . ASP A 1 96 ? -4.761 9.363 -9.318 1.00 97.75 96 ASP A CA 1
ATOM 749 C C . ASP A 1 96 ? -3.434 8.598 -9.398 1.00 97.75 96 ASP A C 1
ATOM 751 O O . ASP A 1 96 ? -2.341 9.149 -9.272 1.00 97.75 96 ASP A O 1
ATOM 755 N N . TRP A 1 97 ? -3.543 7.288 -9.616 1.00 96.94 97 TRP A N 1
ATOM 756 C CA . TRP A 1 97 ? -2.412 6.360 -9.684 1.00 96.94 97 TRP A CA 1
ATOM 757 C C . TRP A 1 97 ? -1.468 6.602 -10.870 1.00 96.94 97 TRP A C 1
ATOM 759 O O . TRP A 1 97 ? -0.461 5.908 -10.992 1.00 96.94 97 TRP A O 1
ATOM 769 N N . ARG A 1 98 ? -1.801 7.534 -11.766 1.00 97.62 98 ARG A N 1
ATOM 770 C CA . ARG A 1 98 ? -0.939 7.946 -12.874 1.00 97.62 98 ARG A CA 1
ATOM 771 C C . ARG A 1 98 ? 0.186 8.865 -12.401 1.00 97.62 98 ARG A C 1
ATOM 773 O O . ARG A 1 98 ? 1.267 8.846 -12.982 1.00 97.62 98 ARG A O 1
ATOM 780 N N . LEU A 1 99 ? -0.090 9.661 -11.370 1.00 97.75 99 LEU A N 1
ATOM 781 C CA . LEU A 1 99 ? 0.785 10.706 -10.844 1.00 97.75 99 LEU A CA 1
ATOM 782 C C . LEU A 1 99 ? 1.862 10.130 -9.911 1.00 97.75 99 LEU A C 1
ATOM 784 O O . LEU A 1 99 ? 1.730 8.977 -9.488 1.00 97.75 99 LEU A O 1
ATOM 788 N N . PRO A 1 100 ? 2.902 10.916 -9.561 1.00 97.75 100 PRO A N 1
ATOM 789 C CA . PRO A 1 100 ? 3.912 10.478 -8.607 1.00 97.75 100 PRO A CA 1
ATOM 790 C C . PRO A 1 100 ? 3.295 10.048 -7.271 1.00 97.75 100 PRO A C 1
ATOM 792 O O . PRO A 1 100 ? 2.315 10.633 -6.792 1.00 97.75 100 PRO A O 1
ATOM 795 N N . VAL A 1 101 ? 3.893 9.043 -6.638 1.00 98.19 101 VAL A N 1
ATOM 796 C CA . VAL A 1 101 ? 3.539 8.578 -5.291 1.00 98.19 101 VAL A CA 1
ATOM 797 C C . VAL A 1 101 ? 3.629 9.725 -4.286 1.00 98.19 101 VAL A C 1
ATOM 799 O O . VAL A 1 101 ? 2.742 9.858 -3.447 1.00 98.19 101 VAL A O 1
ATOM 802 N N . GLU A 1 102 ? 4.656 10.572 -4.404 1.00 96.75 102 GLU A N 1
ATOM 803 C CA . GLU A 1 102 ? 4.878 11.731 -3.529 1.00 96.75 102 GLU A CA 1
ATOM 804 C C . GLU A 1 102 ? 3.707 12.723 -3.588 1.00 96.75 102 GLU A C 1
ATOM 806 O O . GLU A 1 102 ? 3.146 13.066 -2.551 1.00 96.75 102 GLU A O 1
ATOM 811 N N . ALA A 1 103 ? 3.238 13.071 -4.793 1.00 97.06 103 ALA A N 1
ATOM 812 C CA . ALA A 1 103 ? 2.099 13.973 -4.978 1.00 97.06 103 ALA A CA 1
ATOM 813 C C . ALA A 1 103 ? 0.803 13.417 -4.359 1.00 97.06 103 ALA A C 1
ATOM 815 O O . ALA A 1 103 ? 0.041 14.142 -3.721 1.00 97.06 103 ALA A O 1
ATOM 816 N N . ASN A 1 104 ? 0.557 12.113 -4.512 1.00 98.44 104 ASN A N 1
ATOM 817 C CA . ASN A 1 104 ? -0.583 11.457 -3.869 1.00 98.44 104 ASN A CA 1
ATOM 818 C C . ASN A 1 104 ? -0.415 11.365 -2.339 1.00 98.44 104 ASN A C 1
ATOM 820 O O . ASN A 1 104 ? -1.414 11.353 -1.619 1.00 98.44 104 ASN A O 1
ATOM 824 N N . GLY A 1 105 ? 0.825 11.300 -1.843 1.00 98.31 105 GLY A N 1
ATOM 825 C CA . GLY A 1 105 ? 1.160 11.291 -0.420 1.00 98.31 105 GLY A CA 1
ATOM 826 C C . GLY A 1 105 ? 0.762 12.589 0.275 1.00 98.31 105 GLY A C 1
ATOM 827 O O . GLY A 1 105 ? 0.068 12.534 1.288 1.00 98.31 105 GLY A O 1
ATOM 828 N N . THR A 1 106 ? 1.095 13.742 -0.311 1.00 97.50 106 THR A N 1
ATOM 829 C CA . THR A 1 106 ? 0.658 15.060 0.187 1.00 97.50 106 THR A CA 1
ATOM 830 C C . THR A 1 106 ? -0.871 15.143 0.265 1.00 97.50 106 THR A C 1
ATOM 832 O O . THR A 1 106 ? -1.435 15.481 1.306 1.00 97.50 106 THR A O 1
ATOM 835 N N . LEU A 1 107 ? -1.578 14.718 -0.793 1.00 98.12 107 LEU A N 1
ATOM 836 C CA . LEU A 1 107 ? -3.048 14.695 -0.802 1.00 98.12 107 LEU A CA 1
ATOM 837 C C . LEU A 1 107 ? -3.634 13.776 0.284 1.00 98.12 107 LEU A C 1
ATOM 839 O O . LEU A 1 107 ? -4.670 14.097 0.873 1.00 98.12 107 LEU A O 1
ATOM 843 N N . LEU A 1 108 ? -2.989 12.636 0.551 1.00 98.69 108 LEU A N 1
ATOM 844 C CA . LEU A 1 108 ? -3.400 11.717 1.610 1.00 98.69 108 LEU A CA 1
ATOM 845 C C . LEU A 1 108 ? -3.169 12.320 2.999 1.00 98.69 108 LEU A C 1
ATOM 847 O O . LEU A 1 108 ? -4.053 12.196 3.844 1.00 98.69 108 LEU A O 1
ATOM 851 N N . ALA A 1 109 ? -2.026 12.970 3.238 1.00 98.31 109 ALA A N 1
ATOM 852 C CA . ALA A 1 109 ? -1.720 13.615 4.515 1.00 98.31 109 ALA A CA 1
ATOM 853 C C . ALA A 1 109 ? -2.778 14.672 4.862 1.00 98.31 109 ALA A C 1
ATOM 855 O O . ALA A 1 109 ? -3.378 14.638 5.940 1.00 98.31 109 ALA A O 1
ATOM 856 N N . GLU A 1 110 ? -3.099 15.544 3.905 1.00 97.75 110 GLU A N 1
ATOM 857 C CA . GLU A 1 110 ? -4.145 16.546 4.080 1.00 97.75 110 GLU A CA 1
ATOM 858 C C . GLU A 1 110 ? -5.533 15.929 4.309 1.00 97.75 110 GLU A C 1
ATOM 860 O O . GLU A 1 110 ? -6.291 16.374 5.176 1.00 97.75 110 GLU A O 1
ATOM 865 N N . ALA A 1 111 ? -5.898 14.914 3.518 1.00 98.50 111 ALA A N 1
ATOM 866 C CA . ALA A 1 111 ? -7.190 14.250 3.645 1.00 98.50 111 ALA A CA 1
ATOM 867 C C . ALA A 1 111 ? -7.328 13.540 4.997 1.00 98.50 111 ALA A C 1
ATOM 869 O O . ALA A 1 111 ? -8.393 13.610 5.610 1.00 98.50 111 ALA A O 1
ATOM 870 N N . ALA A 1 112 ? -6.256 12.911 5.480 1.00 98.44 112 ALA A N 1
ATOM 871 C CA . ALA A 1 112 ? -6.208 12.255 6.779 1.00 98.44 112 ALA A CA 1
ATOM 872 C C . ALA A 1 112 ? -6.387 13.259 7.926 1.00 98.44 112 ALA A C 1
ATOM 874 O O . ALA A 1 112 ? -7.206 13.019 8.813 1.00 98.44 112 ALA A O 1
ATOM 875 N N . HIS A 1 113 ? -5.700 14.405 7.871 1.00 97.38 113 HIS A N 1
ATOM 876 C CA . HIS A 1 113 ? -5.851 15.467 8.867 1.00 97.38 113 HIS A CA 1
ATOM 877 C C . HIS A 1 113 ? -7.281 16.026 8.895 1.00 97.38 113 HIS A C 1
ATOM 879 O O . HIS A 1 113 ? -7.919 16.056 9.949 1.00 97.38 113 HIS A O 1
ATOM 885 N N . ARG A 1 114 ? -7.832 16.396 7.727 1.00 98.06 114 ARG A N 1
ATOM 886 C CA . ARG A 1 114 ? -9.215 16.899 7.623 1.00 98.06 114 ARG A CA 1
ATOM 887 C C . ARG A 1 114 ? -10.235 15.880 8.126 1.00 98.06 114 ARG A C 1
ATOM 889 O O . ARG A 1 114 ? -11.166 16.251 8.837 1.00 98.06 114 ARG A O 1
ATOM 896 N N . HIS A 1 115 ? -10.062 14.608 7.769 1.00 98.50 115 HIS A N 1
ATOM 897 C CA . HIS A 1 115 ? -10.955 13.531 8.196 1.00 98.50 115 HIS A CA 1
ATOM 898 C C . HIS A 1 115 ? -10.911 13.314 9.702 1.00 98.50 115 HIS A C 1
ATOM 900 O O . HIS A 1 115 ? -11.960 13.239 10.335 1.00 98.50 115 HIS A O 1
ATOM 906 N N . LEU A 1 116 ? -9.715 13.264 10.290 1.00 98.06 116 LEU A N 1
ATOM 907 C CA . LEU A 1 116 ? -9.569 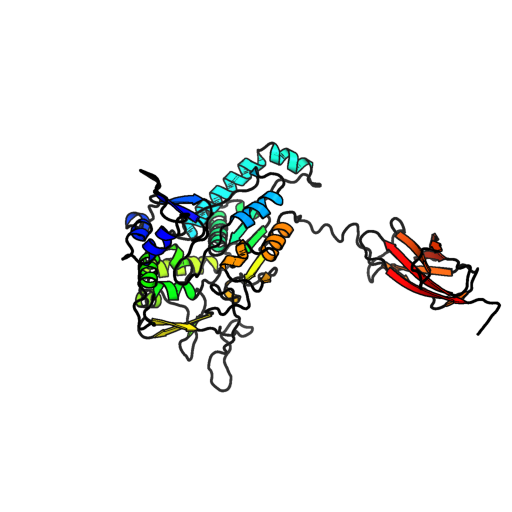13.085 11.729 1.00 98.06 116 LEU A CA 1
ATOM 908 C C . LEU A 1 116 ? -10.181 14.251 12.507 1.00 98.06 116 LEU A C 1
ATOM 910 O O . LEU A 1 116 ? -10.914 14.013 13.463 1.00 98.06 116 LEU A O 1
ATOM 914 N N . ALA A 1 117 ? -9.929 15.492 12.080 1.00 97.75 117 ALA A N 1
ATOM 915 C CA . ALA A 1 117 ? -10.511 16.678 12.701 1.00 97.75 117 ALA A CA 1
ATOM 916 C C . ALA A 1 117 ? -12.048 16.667 12.618 1.00 97.75 117 ALA A C 1
ATOM 918 O O . ALA A 1 117 ? -12.726 16.868 13.627 1.00 97.75 117 ALA A O 1
ATOM 919 N N . ALA A 1 118 ? -12.604 16.366 11.439 1.00 98.06 118 ALA A N 1
ATOM 920 C CA . ALA A 1 118 ? -14.049 16.272 11.241 1.00 98.06 118 ALA A CA 1
ATOM 921 C C . ALA A 1 118 ? -14.678 15.145 12.075 1.00 98.06 118 ALA A C 1
ATOM 923 O O . ALA A 1 118 ? -15.726 15.342 12.690 1.00 98.06 118 ALA A O 1
ATOM 924 N N . TRP A 1 119 ? -14.031 13.977 12.132 1.00 97.88 119 TRP A N 1
ATOM 925 C CA . TRP A 1 119 ? -14.488 12.858 12.946 1.00 97.88 119 TRP A CA 1
ATOM 926 C C . TRP A 1 119 ? -14.461 13.211 14.432 1.00 97.88 119 TRP A C 1
ATOM 928 O O . TRP A 1 119 ? -15.487 13.061 15.095 1.00 97.88 119 TRP A O 1
ATOM 938 N N . ARG A 1 120 ? -13.340 13.747 14.940 1.00 97.44 120 ARG A N 1
ATOM 939 C CA . ARG A 1 120 ? -13.187 14.127 16.352 1.00 97.44 120 ARG A CA 1
ATOM 940 C C . ARG A 1 120 ? -14.234 15.153 16.801 1.00 97.44 120 ARG A C 1
ATOM 942 O O . ARG A 1 120 ? -14.713 15.055 17.924 1.00 97.44 120 ARG A O 1
ATOM 949 N N . GLY A 1 121 ? -14.637 16.069 15.917 1.00 97.12 121 GLY A N 1
ATOM 950 C CA . GLY A 1 121 ? -15.684 17.064 16.182 1.00 97.12 121 GLY A CA 1
ATOM 951 C C . GLY A 1 121 ? -17.133 16.572 16.040 1.00 97.12 121 GLY A C 1
ATOM 952 O O . GLY A 1 121 ? -18.058 17.364 16.214 1.00 97.12 121 GLY A O 1
ATOM 953 N N . SER A 1 122 ? -17.363 15.303 15.688 1.00 97.44 122 SER A N 1
ATOM 954 C CA . SER A 1 122 ? -18.711 14.763 15.465 1.00 97.44 122 SER A CA 1
ATOM 955 C C . SER A 1 122 ? -19.350 14.194 16.740 1.00 97.44 122 SER A C 1
ATOM 957 O O . SER A 1 122 ? -18.681 13.596 17.583 1.00 97.44 122 SER A O 1
ATOM 959 N N . GLU A 1 123 ? -20.683 14.267 16.852 1.00 96.94 123 GLU A N 1
ATOM 960 C CA . GLU A 1 123 ? -21.398 13.647 17.984 1.00 96.94 123 GLU A CA 1
ATOM 961 C C . GLU A 1 123 ? -21.270 12.114 17.988 1.00 96.94 123 GLU A C 1
ATOM 963 O O . GLU A 1 123 ? -21.251 11.480 19.043 1.00 96.94 123 GLU A O 1
ATOM 968 N N . ALA A 1 124 ? -21.131 11.500 16.808 1.00 96.38 124 ALA A N 1
ATOM 969 C CA . ALA A 1 124 ? -20.884 10.067 16.687 1.00 96.38 124 ALA A CA 1
ATOM 970 C C . ALA A 1 124 ? -19.557 9.664 17.352 1.00 96.38 124 ALA A C 1
ATOM 972 O O . ALA A 1 124 ? -19.519 8.666 18.079 1.00 96.38 124 ALA A O 1
ATOM 973 N N . HIS A 1 125 ? -18.501 10.466 17.178 1.00 96.56 125 HIS A N 1
ATOM 974 C CA . HIS A 1 125 ? -17.246 10.281 17.901 1.00 96.56 125 HIS A CA 1
ATOM 975 C C . HIS A 1 125 ? -17.421 10.491 19.402 1.00 96.56 125 HIS A C 1
ATOM 977 O O . HIS A 1 125 ? -16.991 9.635 20.170 1.00 96.56 125 HIS A O 1
ATOM 983 N N . HIS A 1 126 ? -18.090 11.563 19.838 1.00 96.38 126 HIS A N 1
ATOM 984 C CA . HIS A 1 126 ? -18.314 11.798 21.268 1.00 96.38 126 HIS A CA 1
ATOM 985 C C . HIS A 1 126 ? -19.040 10.622 21.937 1.00 96.38 126 HIS A C 1
ATOM 987 O O . HIS A 1 126 ? -18.657 10.195 23.026 1.00 96.38 126 HIS A O 1
ATOM 993 N N . ARG A 1 127 ? -20.045 10.039 21.271 1.00 95.19 127 ARG A N 1
ATOM 994 C CA . ARG A 1 127 ? -20.723 8.821 21.735 1.00 95.19 127 ARG A CA 1
ATOM 995 C C . ARG A 1 127 ? -19.775 7.627 21.802 1.00 95.19 127 ARG A C 1
ATOM 997 O O . ARG A 1 127 ? -19.764 6.938 22.815 1.00 95.19 127 ARG A O 1
ATOM 1004 N N . ALA A 1 128 ? -18.996 7.377 20.750 1.00 92.88 128 ALA A N 1
ATOM 1005 C CA . ALA A 1 128 ? -18.041 6.270 20.718 1.00 92.88 128 ALA A CA 1
ATOM 1006 C C . ALA A 1 128 ? -16.969 6.404 21.813 1.00 92.88 128 ALA A C 1
ATOM 1008 O O . ALA A 1 128 ? -16.629 5.424 22.470 1.00 92.88 128 ALA A O 1
ATOM 1009 N N . ARG A 1 129 ? -16.492 7.628 22.052 1.00 93.50 129 ARG A N 1
ATOM 1010 C CA . ARG A 1 129 ? -15.509 7.963 23.081 1.00 93.50 129 ARG A CA 1
ATOM 1011 C C . ARG A 1 129 ? -16.024 7.663 24.488 1.00 93.50 129 ARG A C 1
ATOM 1013 O O . ARG A 1 129 ? -15.311 7.013 25.237 1.00 93.50 129 ARG A O 1
ATOM 1020 N N . ARG A 1 130 ? -17.267 8.042 24.815 1.00 94.12 130 ARG A N 1
ATOM 1021 C CA . ARG A 1 130 ? -17.907 7.729 26.115 1.00 94.12 130 ARG A CA 1
ATOM 1022 C C . ARG A 1 130 ? -18.044 6.225 26.389 1.00 94.12 130 ARG A C 1
ATOM 1024 O O . ARG A 1 130 ? -18.208 5.826 27.533 1.00 94.12 130 ARG A O 1
ATOM 1031 N N . LEU A 1 131 ? -18.031 5.395 25.343 1.00 87.50 131 LEU A N 1
ATOM 1032 C CA . LEU A 1 131 ? -18.086 3.933 25.456 1.00 87.50 131 LEU A CA 1
ATOM 1033 C C . LEU A 1 131 ? -16.691 3.290 25.516 1.00 87.50 131 LEU A C 1
ATOM 1035 O O . LEU A 1 131 ? -16.578 2.096 25.796 1.00 87.50 131 LEU A O 1
ATOM 1039 N N . HIS A 1 132 ? -15.632 4.046 25.222 1.00 85.38 132 HIS A N 1
ATOM 1040 C CA . HIS A 1 132 ? -14.261 3.564 25.321 1.00 85.38 132 HIS A CA 1
ATOM 1041 C C . HIS A 1 132 ? -13.799 3.658 26.787 1.00 85.38 132 HIS A C 1
ATOM 1043 O O . HIS A 1 132 ? -13.934 4.733 27.362 1.00 85.38 132 HIS A O 1
ATOM 1049 N N . PRO A 1 133 ? -13.205 2.605 27.387 1.00 82.38 133 PRO A N 1
ATOM 1050 C CA . PRO A 1 133 ? -12.839 2.607 28.812 1.00 82.38 133 PRO A CA 1
ATOM 1051 C C . PRO A 1 133 ? -11.961 3.784 29.245 1.00 82.38 133 PRO A C 1
ATOM 1053 O O . PRO A 1 133 ? -12.173 4.346 30.309 1.00 82.38 133 PRO A O 1
ATOM 1056 N N . ASP A 1 134 ? -11.020 4.181 28.387 1.00 84.25 134 ASP A N 1
ATOM 1057 C CA . ASP A 1 134 ? -10.106 5.295 28.679 1.00 84.25 134 ASP A CA 1
ATOM 1058 C C . ASP A 1 134 ? -10.611 6.658 28.180 1.00 84.25 134 ASP A C 1
ATOM 1060 O O . ASP A 1 134 ? -9.856 7.627 28.197 1.00 84.25 134 ASP A O 1
ATOM 1064 N N . GLU A 1 135 ? -11.826 6.721 27.619 1.00 89.12 135 GLU A N 1
ATOM 1065 C CA . GLU A 1 135 ? -12.423 7.930 27.028 1.00 89.12 135 GLU A CA 1
ATOM 1066 C C . GLU A 1 135 ? -11.454 8.742 26.143 1.00 89.12 135 GLU A C 1
ATOM 1068 O O . GLU A 1 135 ? -11.463 9.975 26.123 1.00 89.12 135 GLU A O 1
ATOM 1073 N N . ARG A 1 136 ? -10.570 8.056 25.414 1.00 87.81 136 ARG A N 1
ATOM 1074 C CA . ARG A 1 136 ? -9.495 8.688 24.640 1.00 87.81 136 ARG A CA 1
ATOM 1075 C C . ARG A 1 136 ? -9.977 9.200 23.285 1.00 87.81 136 ARG A C 1
ATOM 1077 O O . ARG A 1 136 ? -10.902 8.652 22.687 1.00 87.81 136 ARG A O 1
ATOM 1084 N N . GLU A 1 137 ? -9.273 10.199 22.764 1.00 91.44 137 GLU A N 1
ATOM 1085 C CA . GLU A 1 137 ? -9.479 10.706 21.406 1.00 91.44 137 GLU A CA 1
ATOM 1086 C C . GLU A 1 137 ? -9.190 9.637 20.338 1.00 91.44 137 GLU A C 1
ATOM 1088 O O . GLU A 1 137 ? -8.273 8.811 20.465 1.00 91.44 137 GLU A O 1
ATOM 1093 N N . ALA A 1 138 ? -9.960 9.680 19.246 1.00 93.94 138 ALA A N 1
ATOM 1094 C CA . ALA A 1 138 ? -9.735 8.820 18.090 1.00 93.94 138 ALA A CA 1
ATOM 1095 C C . ALA A 1 138 ? -8.345 9.061 17.473 1.00 93.94 138 ALA A C 1
ATOM 1097 O O . ALA A 1 138 ? -7.868 10.191 17.421 1.00 93.94 138 ALA A O 1
ATOM 1098 N N . ARG A 1 139 ? -7.709 8.002 16.967 1.00 95.62 139 ARG A N 1
ATOM 1099 C CA . ARG A 1 139 ? -6.451 8.025 16.196 1.00 95.62 139 ARG A CA 1
ATOM 1100 C C . ARG A 1 139 ? -6.676 7.344 14.848 1.00 95.62 139 ARG A C 1
ATOM 1102 O O . ARG A 1 139 ? -7.540 6.475 14.734 1.00 95.62 139 ARG A O 1
ATOM 1109 N N . LEU A 1 140 ? -5.893 7.719 13.844 1.00 97.69 140 LEU A N 1
ATOM 1110 C CA . LEU A 1 140 ? -5.949 7.149 12.502 1.00 97.69 140 LEU A CA 1
ATOM 1111 C C . LEU A 1 140 ? -5.390 5.725 12.470 1.00 97.69 140 LEU A C 1
ATOM 1113 O O . LEU A 1 140 ? -4.413 5.398 13.145 1.00 97.69 140 LEU A O 1
ATOM 1117 N N . VAL A 1 141 ? -5.989 4.898 11.618 1.00 97.88 141 VAL A N 1
ATOM 1118 C CA . VAL A 1 141 ? -5.440 3.611 11.188 1.00 97.88 141 VAL A CA 1
ATOM 1119 C C . VAL A 1 141 ? -5.455 3.600 9.671 1.00 97.88 141 VAL A C 1
ATOM 1121 O O . VAL A 1 141 ? -6.518 3.716 9.063 1.00 97.88 141 VAL A O 1
ATOM 1124 N N . PHE A 1 142 ? -4.286 3.460 9.056 1.00 98.50 142 PHE A N 1
ATOM 1125 C CA . PHE A 1 142 ? -4.191 3.338 7.604 1.00 98.50 142 PHE A CA 1
ATOM 1126 C C . PHE A 1 142 ? -4.299 1.870 7.213 1.00 98.50 142 PHE A C 1
ATOM 1128 O O . PHE A 1 142 ? -3.562 1.044 7.740 1.00 98.50 142 PHE A O 1
ATOM 1135 N N . VAL A 1 143 ? -5.176 1.546 6.264 1.00 98.44 143 VAL A N 1
ATOM 1136 C CA . VAL A 1 143 ? -5.211 0.230 5.615 1.00 98.44 143 VAL A CA 1
ATOM 1137 C C . VAL A 1 143 ? -4.950 0.446 4.135 1.00 98.44 143 VAL A C 1
ATOM 1139 O O . VAL A 1 143 ? -5.779 1.012 3.424 1.00 98.44 143 VAL A O 1
ATOM 1142 N N . ALA A 1 144 ? -3.771 0.041 3.681 1.00 98.12 144 ALA A N 1
ATOM 1143 C CA . ALA A 1 144 ? -3.266 0.372 2.361 1.00 98.12 144 ALA A CA 1
ATOM 1144 C C . ALA A 1 144 ? -2.890 -0.891 1.583 1.00 98.12 144 ALA A C 1
ATOM 1146 O O . ALA A 1 144 ? -2.233 -1.782 2.110 1.00 98.12 144 ALA A O 1
ATOM 1147 N N . HIS A 1 145 ? -3.283 -0.965 0.314 1.00 97.81 145 HIS A N 1
ATOM 1148 C CA . HIS A 1 145 ? -2.985 -2.101 -0.558 1.00 97.81 145 HIS A CA 1
ATOM 1149 C C . HIS A 1 145 ? -2.052 -1.686 -1.695 1.00 97.81 145 HIS A C 1
ATOM 1151 O O . HIS A 1 145 ? -2.249 -0.631 -2.311 1.00 97.81 145 HIS A O 1
ATOM 1157 N N . SER A 1 146 ? -1.069 -2.536 -2.006 1.00 96.75 146 SER A N 1
ATOM 1158 C CA . SER A 1 146 ? -0.141 -2.358 -3.122 1.00 96.75 146 SER A CA 1
ATOM 1159 C C . SER A 1 146 ? 0.538 -0.976 -3.065 1.00 96.75 146 SER A C 1
ATOM 1161 O O . SER A 1 146 ? 1.011 -0.549 -2.012 1.00 96.75 146 SER A O 1
ATOM 1163 N N . MET A 1 147 ? 0.548 -0.225 -4.168 1.00 97.38 147 MET A N 1
ATOM 1164 C CA . MET A 1 147 ? 1.083 1.142 -4.237 1.00 97.38 147 MET A CA 1
ATOM 1165 C C . MET A 1 147 ? 0.490 2.100 -3.190 1.00 97.38 147 MET A C 1
ATOM 1167 O O . MET A 1 147 ? 1.149 3.062 -2.805 1.00 97.38 147 MET A O 1
ATOM 1171 N N . GLY A 1 148 ? -0.711 1.828 -2.665 1.00 98.12 148 GLY A N 1
ATOM 1172 C CA . GLY A 1 148 ? -1.297 2.620 -1.584 1.00 98.12 148 GLY A CA 1
ATOM 1173 C C . GLY A 1 148 ? -0.396 2.704 -0.350 1.00 98.12 148 GLY A C 1
ATOM 1174 O O . GLY A 1 148 ? -0.352 3.751 0.282 1.00 98.12 148 GLY A O 1
ATOM 1175 N N . GLY A 1 149 ? 0.373 1.656 -0.026 1.00 97.81 149 GLY A N 1
ATOM 1176 C CA . GLY A 1 149 ? 1.302 1.717 1.107 1.00 97.81 149 GLY A CA 1
ATOM 1177 C C . GLY A 1 149 ? 2.520 2.610 0.848 1.00 97.81 149 GLY A C 1
ATOM 1178 O O . GLY A 1 149 ? 3.049 3.202 1.787 1.00 97.81 149 GLY A O 1
ATOM 1179 N N . LEU A 1 150 ? 2.930 2.771 -0.417 1.00 98.19 150 LEU A N 1
ATOM 1180 C CA . LEU A 1 150 ? 3.943 3.758 -0.802 1.00 98.19 150 LEU A CA 1
ATOM 1181 C C . LEU A 1 150 ? 3.392 5.181 -0.675 1.00 98.19 150 LEU A C 1
ATOM 1183 O O . LEU A 1 150 ? 4.083 6.047 -0.151 1.00 98.19 150 LEU A O 1
ATOM 1187 N N . VAL A 1 151 ? 2.136 5.398 -1.079 1.00 98.69 151 VAL A N 1
ATOM 1188 C CA . VAL A 1 151 ? 1.431 6.680 -0.899 1.00 98.69 151 VAL A CA 1
ATOM 1189 C C . VAL A 1 151 ? 1.307 7.022 0.587 1.00 98.69 151 VAL A C 1
ATOM 1191 O O . VAL A 1 151 ? 1.596 8.145 0.983 1.00 98.69 151 VAL A O 1
ATOM 1194 N N . THR A 1 152 ? 0.962 6.050 1.436 1.00 98.50 152 THR A N 1
ATOM 1195 C CA . THR A 1 152 ? 0.957 6.226 2.896 1.00 98.50 152 THR A CA 1
ATOM 1196 C C . THR A 1 152 ? 2.337 6.604 3.424 1.00 98.50 152 THR A C 1
ATOM 1198 O O . THR A 1 152 ? 2.454 7.557 4.185 1.00 98.50 152 THR A O 1
ATOM 1201 N N . ARG A 1 153 ? 3.402 5.921 2.993 1.00 97.06 153 ARG A N 1
ATOM 1202 C CA . ARG A 1 153 ? 4.776 6.271 3.384 1.00 97.06 153 ARG A CA 1
ATOM 1203 C C . ARG A 1 153 ? 5.170 7.680 2.939 1.00 97.06 153 ARG A C 1
ATOM 1205 O O . ARG A 1 153 ? 5.768 8.406 3.726 1.00 97.06 153 ARG A O 1
ATOM 1212 N N . ALA A 1 154 ? 4.798 8.078 1.725 1.00 98.06 154 ALA A N 1
ATOM 1213 C CA . ALA A 1 154 ? 5.008 9.436 1.240 1.00 98.06 154 ALA A CA 1
ATOM 1214 C C . ALA A 1 154 ? 4.226 10.475 2.057 1.00 98.06 154 ALA A C 1
ATOM 1216 O O . ALA A 1 154 ? 4.773 11.528 2.349 1.00 98.06 154 ALA A O 1
ATOM 1217 N N . ALA A 1 155 ? 3.004 10.163 2.501 1.00 98.44 155 ALA A N 1
ATOM 1218 C CA . ALA A 1 155 ? 2.226 11.041 3.377 1.00 98.44 155 ALA A CA 1
ATOM 1219 C C . ALA A 1 155 ? 2.933 11.305 4.718 1.00 98.44 155 ALA A C 1
ATOM 1221 O O . ALA A 1 155 ? 2.942 12.434 5.192 1.00 98.44 155 ALA A O 1
ATOM 1222 N N . PHE A 1 156 ? 3.575 10.293 5.315 1.00 97.56 156 PHE A N 1
ATOM 1223 C CA . PHE A 1 156 ? 4.376 10.491 6.531 1.00 97.56 156 PHE A CA 1
ATOM 1224 C C . PHE A 1 156 ? 5.650 11.300 6.277 1.00 97.56 156 PHE A C 1
ATOM 1226 O O . PHE A 1 156 ? 6.037 12.104 7.122 1.00 97.56 156 PHE A O 1
ATOM 1233 N N . ALA A 1 157 ? 6.296 11.109 5.125 1.00 96.06 157 ALA A N 1
ATOM 1234 C CA . ALA A 1 157 ? 7.445 11.921 4.734 1.00 96.06 157 ALA A CA 1
ATOM 1235 C C . ALA A 1 157 ? 7.070 13.395 4.526 1.00 96.06 157 ALA A C 1
ATOM 1237 O O . ALA A 1 157 ? 7.750 14.275 5.049 1.00 96.06 157 ALA A O 1
ATOM 1238 N N . ASP A 1 158 ? 5.969 13.647 3.819 1.00 96.19 158 ASP A N 1
ATOM 1239 C CA . ASP A 1 158 ? 5.405 14.978 3.605 1.00 96.19 158 ASP A CA 1
ATOM 1240 C C . ASP A 1 158 ? 5.010 15.633 4.935 1.00 96.19 158 ASP A C 1
ATOM 1242 O O . ASP A 1 158 ? 5.437 16.749 5.228 1.00 96.19 158 ASP A O 1
ATOM 1246 N N . ALA A 1 159 ? 4.299 14.904 5.799 1.00 95.44 159 ALA A N 1
ATOM 1247 C CA . ALA A 1 159 ? 3.920 15.384 7.121 1.00 95.44 159 ALA A CA 1
ATOM 1248 C C . ALA A 1 159 ? 5.141 15.769 7.970 1.00 95.44 159 ALA A C 1
ATOM 1250 O O . ALA A 1 159 ? 5.152 16.839 8.574 1.00 95.44 159 ALA A O 1
ATOM 1251 N N . ALA A 1 160 ? 6.189 14.941 7.988 1.00 94.19 160 ALA A N 1
ATOM 1252 C CA . ALA A 1 160 ? 7.410 15.245 8.729 1.00 94.19 160 ALA A CA 1
ATOM 1253 C C . ALA A 1 160 ? 8.144 16.474 8.171 1.00 94.19 160 ALA A C 1
ATOM 1255 O O . ALA A 1 160 ? 8.632 17.293 8.947 1.00 94.19 160 ALA A O 1
ATOM 1256 N N . ALA A 1 161 ? 8.194 16.631 6.845 1.00 93.69 161 ALA A N 1
ATOM 1257 C CA . ALA A 1 161 ? 8.812 17.790 6.202 1.00 93.69 161 ALA A CA 1
ATOM 1258 C C . ALA A 1 16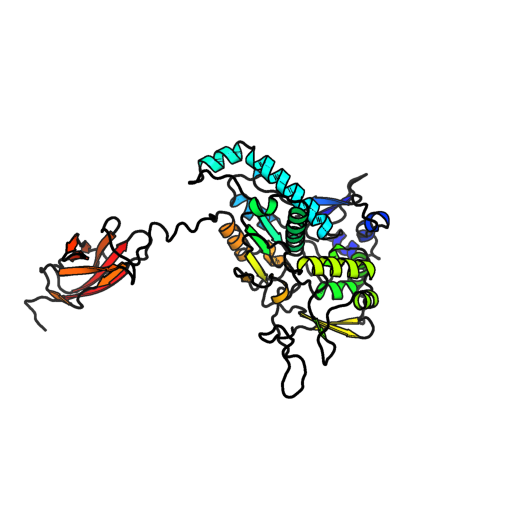1 ? 8.089 19.109 6.536 1.00 93.69 161 ALA A C 1
ATOM 1260 O O . ALA A 1 161 ? 8.734 20.152 6.625 1.00 93.69 161 ALA A O 1
ATOM 1261 N N . HIS A 1 162 ? 6.775 19.055 6.765 1.00 93.81 162 HIS A N 1
ATOM 1262 C CA . HIS A 1 162 ? 5.944 20.216 7.094 1.00 93.81 162 HIS A CA 1
ATOM 1263 C C . HIS A 1 162 ? 5.623 20.355 8.594 1.00 93.81 162 HIS A C 1
ATOM 1265 O O . HIS A 1 162 ? 4.830 21.217 8.966 1.00 93.81 162 HIS A O 1
ATOM 1271 N N . GLY A 1 163 ? 6.218 19.529 9.464 1.00 90.69 163 GLY A N 1
ATOM 1272 C CA . GLY A 1 163 ? 5.986 19.583 10.914 1.00 90.69 163 GLY A CA 1
ATOM 1273 C C . GLY A 1 163 ? 4.554 19.231 11.340 1.00 90.69 163 GLY A C 1
ATOM 1274 O O . GLY A 1 163 ? 4.065 19.761 12.331 1.00 90.69 163 GLY A O 1
ATOM 1275 N N . SER A 1 164 ? 3.867 18.377 10.581 1.00 91.75 164 SER A N 1
ATOM 1276 C CA . SER A 1 164 ? 2.510 17.906 10.876 1.00 91.75 164 SER A CA 1
ATOM 1277 C C . SER A 1 164 ? 2.503 16.766 11.902 1.00 91.75 164 SER A C 1
ATOM 1279 O O . SER A 1 164 ? 3.344 15.867 11.866 1.00 91.75 164 SER A O 1
ATOM 1281 N N . ASP A 1 165 ? 1.473 16.739 12.752 1.00 91.50 165 ASP A N 1
ATOM 1282 C CA . ASP A 1 165 ? 1.263 15.724 13.792 1.00 91.50 165 ASP A CA 1
ATOM 1283 C C . ASP A 1 165 ? 0.778 14.358 13.268 1.00 91.50 165 ASP A C 1
ATOM 1285 O O . ASP A 1 165 ? 0.415 13.490 14.063 1.00 91.50 165 ASP A O 1
ATOM 1289 N N . LEU A 1 166 ? 0.786 14.109 11.949 1.00 96.44 166 LEU A N 1
ATOM 1290 C CA . LEU A 1 166 ? 0.226 12.8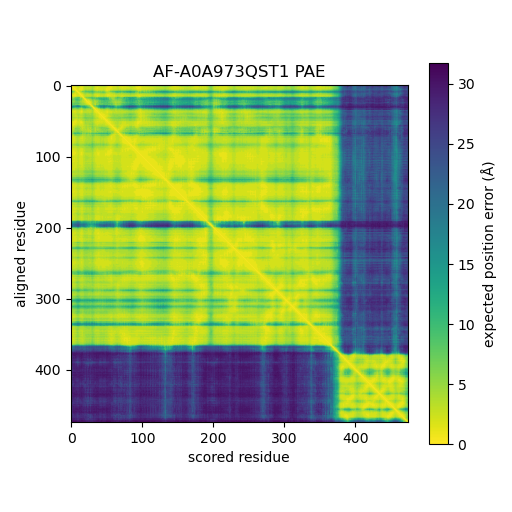87 11.349 1.00 96.44 166 LEU A CA 1
ATOM 1291 C C . LEU A 1 166 ? 0.752 11.596 11.999 1.00 96.44 166 LEU A C 1
ATOM 1293 O O . LEU A 1 166 ? -0.011 10.653 12.209 1.00 96.44 166 LEU A O 1
ATOM 1297 N N . SER A 1 167 ? 2.041 11.548 12.349 1.00 94.81 167 SER A N 1
ATOM 1298 C CA . SER A 1 167 ? 2.646 10.412 13.060 1.00 94.81 167 SER A CA 1
ATOM 1299 C C . SER A 1 167 ? 2.059 10.203 14.455 1.00 94.81 167 SER A C 1
ATOM 1301 O O . SER A 1 167 ? 1.777 9.066 14.820 1.00 94.81 167 SER A O 1
ATOM 1303 N N . ALA A 1 168 ? 1.844 11.276 15.221 1.00 93.56 168 ALA A N 1
ATOM 1304 C CA . ALA A 1 168 ? 1.256 11.210 16.561 1.00 93.56 168 ALA A CA 1
ATOM 1305 C C . ALA A 1 168 ? -0.245 10.876 16.507 1.00 93.56 168 ALA A C 1
ATOM 1307 O O . ALA A 1 168 ? -0.758 10.096 17.314 1.00 93.56 168 ALA A O 1
ATOM 1308 N N . ASP A 1 169 ? -0.934 11.407 15.499 1.00 96.19 169 ASP A N 1
ATOM 1309 C CA . ASP A 1 169 ? -2.344 11.149 15.232 1.00 96.19 169 ASP A CA 1
ATOM 1310 C C . ASP A 1 169 ? -2.609 9.747 14.665 1.00 96.19 169 ASP A C 1
ATOM 1312 O O . ASP A 1 169 ? -3.761 9.306 14.634 1.00 96.19 169 ASP A O 1
ATOM 1316 N N . THR A 1 170 ? -1.570 9.012 14.261 1.00 96.75 170 THR A N 1
ATOM 1317 C CA . THR A 1 170 ? -1.687 7.653 13.727 1.00 96.75 170 THR A CA 1
ATOM 1318 C C . THR A 1 170 ? -1.371 6.606 14.782 1.00 96.75 170 THR A C 1
ATOM 1320 O O . THR A 1 170 ? -0.300 6.580 15.379 1.00 96.75 170 THR A O 1
ATOM 1323 N N . ARG A 1 171 ? -2.299 5.667 14.962 1.00 94.88 171 ARG A N 1
ATOM 1324 C CA . ARG A 1 171 ? -2.100 4.476 15.787 1.00 94.88 171 ARG A CA 1
ATOM 1325 C C . ARG A 1 171 ? -1.235 3.439 15.082 1.00 94.88 171 ARG A C 1
ATOM 1327 O O . ARG A 1 171 ? -0.234 2.987 15.630 1.00 94.88 171 ARG A O 1
ATOM 1334 N N . CYS A 1 172 ? -1.655 3.022 13.891 1.00 94.94 172 CYS A N 1
ATOM 1335 C CA . CYS A 1 172 ? -0.951 2.000 13.133 1.00 94.94 172 CYS A CA 1
ATOM 1336 C C . CYS A 1 172 ? -1.192 2.109 11.624 1.00 94.94 172 CYS A C 1
ATOM 1338 O O . CYS A 1 172 ? -2.156 2.723 11.155 1.00 94.94 172 CYS A O 1
ATOM 1340 N N . VAL A 1 173 ? -0.305 1.470 10.865 1.00 97.31 173 VAL A N 1
ATOM 1341 C CA . VAL A 1 173 ? -0.398 1.320 9.413 1.00 97.31 173 VAL A CA 1
ATOM 1342 C C . VAL A 1 173 ? -0.420 -0.165 9.071 1.00 97.31 173 VAL A C 1
ATOM 1344 O O . VAL A 1 173 ? 0.519 -0.892 9.386 1.00 97.31 173 VAL A O 1
ATOM 1347 N N . VAL A 1 174 ? -1.470 -0.618 8.396 1.00 97.62 174 VAL A N 1
ATOM 1348 C CA . VAL A 1 174 ? -1.600 -1.972 7.854 1.00 97.62 174 VAL A CA 1
ATOM 1349 C C . VAL A 1 174 ? -1.373 -1.918 6.352 1.00 97.62 174 VAL A C 1
ATOM 1351 O O . VAL A 1 174 ? -2.082 -1.208 5.638 1.00 97.62 174 VAL A O 1
ATOM 1354 N N . THR A 1 175 ? -0.397 -2.674 5.854 1.00 98.12 175 THR A N 1
ATOM 1355 C CA . THR A 1 175 ? -0.128 -2.763 4.415 1.00 98.12 175 THR A CA 1
ATOM 1356 C C . THR A 1 175 ? -0.379 -4.153 3.870 1.00 98.12 175 THR A C 1
ATOM 1358 O O . THR A 1 175 ? 0.082 -5.124 4.457 1.00 98.12 175 THR A O 1
ATOM 1361 N N . LEU A 1 176 ? -1.025 -4.238 2.713 1.00 98.00 176 LEU A N 1
ATOM 1362 C CA . LEU A 1 176 ? -1.328 -5.474 2.003 1.00 98.00 176 LEU A CA 1
ATOM 1363 C C . LEU A 1 176 ? -0.491 -5.504 0.711 1.00 98.00 176 LEU A C 1
ATOM 1365 O O . LEU A 1 176 ? -0.768 -4.739 -0.211 1.00 98.00 176 LEU A O 1
ATOM 1369 N N . GLY A 1 177 ? 0.559 -6.327 0.651 1.00 96.94 177 GLY A N 1
ATOM 1370 C CA . GLY A 1 177 ? 1.370 -6.529 -0.562 1.00 96.94 177 GLY A CA 1
ATOM 1371 C C . GLY A 1 177 ? 2.084 -5.277 -1.092 1.00 96.94 177 GLY A C 1
ATOM 1372 O O . GLY A 1 177 ? 2.261 -5.130 -2.297 1.00 96.94 177 GLY A O 1
ATOM 1373 N N . THR A 1 178 ? 2.452 -4.324 -0.234 1.00 97.88 178 THR A N 1
ATOM 1374 C CA . THR A 1 178 ? 3.061 -3.053 -0.670 1.00 97.88 178 THR A CA 1
ATOM 1375 C C . THR A 1 178 ? 4.492 -3.250 -1.182 1.00 97.88 178 THR A C 1
ATOM 1377 O O . THR A 1 178 ? 5.330 -3.689 -0.403 1.00 97.88 178 THR A O 1
ATOM 1380 N N . PRO A 1 179 ? 4.836 -2.845 -2.420 1.00 97.19 179 PRO A N 1
ATOM 1381 C CA . PRO A 1 179 ? 6.190 -2.977 -2.966 1.00 97.19 179 PRO A CA 1
ATOM 1382 C C . PRO A 1 179 ? 7.139 -1.883 -2.447 1.00 97.19 179 PRO A C 1
ATOM 1384 O O . PRO A 1 179 ? 7.529 -0.983 -3.187 1.00 97.19 179 PRO A O 1
ATOM 1387 N N . PHE A 1 180 ? 7.534 -1.943 -1.173 1.00 96.31 180 PHE A N 1
ATOM 1388 C CA . PHE A 1 180 ? 8.422 -0.955 -0.540 1.00 96.31 180 PHE A CA 1
ATOM 1389 C C . PHE A 1 180 ? 9.778 -0.785 -1.232 1.00 96.31 180 PHE A C 1
ATOM 1391 O O . PHE A 1 180 ? 10.340 0.310 -1.181 1.00 96.31 180 PHE A O 1
ATOM 1398 N N . LEU A 1 181 ? 10.294 -1.844 -1.863 1.00 94.94 181 LEU A N 1
ATOM 1399 C CA . LEU A 1 181 ? 11.533 -1.823 -2.653 1.00 94.94 181 LEU A CA 1
ATOM 1400 C C . LEU A 1 181 ? 11.280 -1.946 -4.165 1.00 94.94 181 LEU A C 1
ATOM 1402 O O . LEU A 1 181 ? 12.196 -2.309 -4.909 1.00 94.94 181 LEU A O 1
ATOM 1406 N N . GLY A 1 182 ? 10.053 -1.654 -4.604 1.00 96.75 182 GLY A N 1
ATOM 1407 C CA . GLY A 1 182 ? 9.600 -1.795 -5.984 1.00 96.75 182 GLY A CA 1
ATOM 1408 C C . GLY A 1 182 ? 9.343 -3.244 -6.404 1.00 96.75 182 GLY A C 1
ATOM 1409 O O . GLY A 1 182 ? 9.360 -4.168 -5.590 1.00 96.75 182 GLY A O 1
ATOM 1410 N N . SER A 1 183 ? 9.076 -3.444 -7.692 1.00 96.81 183 SER A N 1
ATOM 1411 C CA . SER A 1 183 ? 8.819 -4.753 -8.294 1.00 96.81 183 SER A CA 1
ATOM 1412 C C . SER A 1 183 ? 9.464 -4.856 -9.674 1.00 96.81 183 SER A C 1
ATOM 1414 O O . SER A 1 183 ? 9.309 -3.969 -10.514 1.00 96.81 183 SER A O 1
ATOM 1416 N N . VAL A 1 184 ? 10.103 -5.999 -9.952 1.00 96.69 184 VAL A N 1
ATOM 1417 C CA . VAL A 1 184 ? 10.609 -6.348 -11.291 1.00 96.69 184 VAL A CA 1
ATOM 1418 C C . VAL A 1 184 ? 9.504 -6.254 -12.351 1.00 96.69 184 VAL A C 1
ATOM 1420 O O . VAL A 1 184 ? 9.766 -5.860 -13.486 1.00 96.69 184 VAL A O 1
ATOM 1423 N N . LYS A 1 185 ? 8.242 -6.514 -11.979 1.00 95.38 185 LYS A N 1
ATOM 1424 C CA . LYS A 1 185 ? 7.092 -6.421 -12.885 1.00 95.38 185 LYS A CA 1
ATOM 1425 C C . LYS A 1 185 ? 6.942 -5.026 -13.507 1.00 95.38 185 LYS A C 1
ATOM 1427 O O . LYS A 1 185 ? 6.516 -4.932 -14.654 1.00 95.38 185 LYS A O 1
ATOM 1432 N N . ALA A 1 186 ? 7.323 -3.954 -12.805 1.00 96.62 186 ALA A N 1
ATOM 1433 C CA . ALA A 1 186 ? 7.298 -2.599 -13.360 1.00 96.62 186 ALA A CA 1
ATOM 1434 C C . ALA A 1 186 ? 8.287 -2.441 -14.530 1.00 96.62 186 ALA A C 1
ATOM 1436 O O . ALA A 1 186 ? 7.923 -1.894 -15.571 1.00 96.62 186 ALA A O 1
ATOM 1437 N N . ALA A 1 187 ? 9.497 -3.002 -14.413 1.00 96.12 187 ALA A N 1
ATOM 1438 C CA . ALA A 1 187 ? 10.473 -3.016 -15.504 1.00 96.12 187 ALA A CA 1
ATOM 1439 C C . ALA A 1 187 ? 9.979 -3.857 -16.695 1.00 96.12 187 ALA A C 1
ATOM 1441 O O . ALA A 1 187 ? 10.117 -3.438 -17.841 1.00 96.12 187 ALA A O 1
ATOM 1442 N N . VAL A 1 188 ? 9.327 -4.996 -16.437 1.00 93.50 188 VAL A N 1
ATOM 1443 C CA . VAL A 1 188 ? 8.713 -5.841 -17.481 1.00 93.50 188 VAL A CA 1
ATOM 1444 C C . VAL A 1 188 ? 7.613 -5.086 -18.234 1.00 93.50 188 VAL A C 1
ATOM 1446 O O . VAL A 1 188 ? 7.563 -5.125 -19.461 1.00 93.50 188 VAL A O 1
ATOM 1449 N N . ILE A 1 189 ? 6.758 -4.348 -17.519 1.00 93.19 189 ILE A N 1
ATOM 1450 C CA . ILE A 1 189 ? 5.715 -3.504 -18.117 1.00 93.19 189 ILE A CA 1
ATOM 1451 C C . ILE A 1 189 ? 6.327 -2.438 -19.040 1.00 93.19 189 ILE A C 1
ATOM 1453 O O . ILE A 1 189 ? 5.833 -2.245 -20.154 1.00 93.19 189 ILE A O 1
ATOM 1457 N N . LEU A 1 190 ? 7.404 -1.772 -18.604 1.00 94.38 190 LEU A N 1
ATOM 1458 C CA . LEU A 1 190 ? 8.113 -0.771 -19.412 1.00 94.38 190 LEU A CA 1
ATOM 1459 C C . LEU A 1 190 ? 8.879 -1.388 -20.589 1.00 94.38 190 LEU A C 1
ATOM 1461 O O . LEU A 1 190 ? 8.952 -0.760 -21.641 1.00 94.38 190 LEU A O 1
ATOM 1465 N N . GLY A 1 191 ? 9.386 -2.616 -20.448 1.00 89.44 191 GLY A N 1
ATOM 1466 C CA . GLY A 1 191 ? 10.003 -3.395 -21.528 1.00 89.44 191 GLY A CA 1
ATOM 1467 C C . GLY A 1 191 ? 8.998 -3.908 -22.568 1.00 89.44 191 GLY A C 1
ATOM 1468 O O . GLY A 1 191 ? 9.349 -4.155 -23.726 1.00 89.44 191 GLY A O 1
ATOM 1469 N N . GLY A 1 192 ? 7.726 -4.039 -22.185 1.00 82.44 192 GLY A N 1
ATOM 1470 C CA . GLY A 1 192 ? 6.651 -4.485 -23.061 1.00 82.44 192 GLY A CA 1
ATOM 1471 C C . GLY A 1 192 ? 6.788 -5.958 -23.456 1.00 82.44 192 GLY A C 1
ATOM 1472 O O . GLY A 1 192 ? 6.895 -6.835 -22.607 1.00 82.44 192 GLY A O 1
ATOM 1473 N N . ASN A 1 193 ? 6.713 -6.243 -24.760 1.00 69.06 193 ASN A N 1
ATOM 1474 C CA . ASN A 1 193 ? 6.708 -7.609 -25.309 1.00 69.06 193 ASN A CA 1
ATOM 1475 C C . ASN A 1 193 ? 7.945 -7.919 -26.162 1.00 69.06 193 ASN A C 1
ATOM 1477 O O . ASN A 1 193 ? 7.833 -8.599 -27.179 1.00 69.06 193 ASN A O 1
ATOM 1481 N N . ARG A 1 194 ? 9.103 -7.342 -25.822 1.00 67.69 194 ARG A N 1
ATOM 1482 C CA . ARG A 1 194 ? 10.322 -7.461 -26.641 1.00 67.69 194 ARG A CA 1
ATOM 1483 C C . ARG A 1 194 ? 10.932 -8.869 -26.658 1.00 67.69 194 ARG A C 1
ATOM 1485 O O . ARG A 1 194 ? 11.706 -9.158 -27.559 1.00 67.69 194 ARG A O 1
ATOM 1492 N N . SER A 1 195 ? 10.558 -9.731 -25.714 1.00 60.91 195 SER A N 1
ATOM 1493 C CA . SER A 1 195 ? 11.008 -11.125 -25.615 1.00 60.91 195 SER A CA 1
ATOM 1494 C C . SER A 1 195 ? 10.099 -12.143 -26.321 1.00 60.91 195 SER A C 1
ATOM 1496 O O . SER A 1 195 ? 10.503 -13.291 -26.477 1.00 60.91 195 SER A O 1
ATOM 1498 N N . ASP A 1 196 ? 8.897 -11.755 -26.763 1.00 61.25 196 ASP A N 1
ATOM 1499 C CA . ASP A 1 196 ? 7.907 -12.675 -27.343 1.00 61.25 196 ASP A CA 1
ATOM 1500 C C . ASP A 1 196 ? 7.805 -12.487 -28.874 1.00 61.25 196 ASP A C 1
ATOM 1502 O O . ASP A 1 196 ? 7.583 -11.363 -29.343 1.00 61.25 196 ASP A O 1
ATOM 1506 N N . PRO A 1 197 ? 7.889 -13.565 -29.681 1.00 48.84 197 PRO A N 1
ATOM 1507 C CA . PRO A 1 197 ? 7.913 -13.480 -31.146 1.00 48.84 197 PRO A CA 1
ATOM 1508 C C . PRO A 1 197 ? 6.570 -13.066 -31.775 1.00 48.84 197 PRO A C 1
ATOM 1510 O O . PRO A 1 197 ? 6.527 -12.683 -32.945 1.00 48.84 197 PRO A O 1
ATOM 1513 N N . LEU A 1 198 ? 5.464 -13.108 -31.021 1.00 53.50 198 LEU A N 1
ATOM 1514 C CA . LEU A 1 198 ? 4.139 -12.691 -31.486 1.00 53.50 198 LEU A CA 1
ATOM 1515 C C . LEU A 1 198 ? 3.773 -11.307 -30.922 1.00 53.50 198 LEU A C 1
ATOM 1517 O O . LEU A 1 198 ? 3.842 -11.103 -29.710 1.00 53.50 198 LEU A O 1
ATOM 1521 N N . PRO A 1 199 ? 3.332 -10.338 -31.747 1.00 53.16 199 PRO A N 1
ATOM 1522 C CA . PRO A 1 199 ? 2.963 -9.013 -31.264 1.00 53.16 199 PRO A CA 1
ATOM 1523 C C . PRO A 1 199 ? 1.649 -9.063 -30.469 1.00 53.16 199 PRO A C 1
ATOM 1525 O O . PRO A 1 199 ? 0.561 -8.917 -31.023 1.00 53.16 199 PRO A O 1
ATOM 1528 N N . ALA A 1 200 ? 1.737 -9.207 -29.146 1.00 66.88 200 ALA A N 1
ATOM 1529 C CA . ALA A 1 200 ? 0.586 -9.055 -28.263 1.00 66.88 200 ALA A CA 1
ATOM 1530 C C . ALA A 1 200 ? 0.205 -7.564 -28.154 1.00 66.88 200 ALA A C 1
ATOM 1532 O O . ALA A 1 200 ? 0.708 -6.844 -27.287 1.00 66.88 200 ALA A O 1
ATOM 1533 N N . LEU A 1 201 ? -0.689 -7.092 -29.036 1.00 73.75 201 LEU A N 1
ATOM 1534 C CA . LEU A 1 201 ? -1.229 -5.718 -29.051 1.00 73.75 201 LEU A CA 1
ATOM 1535 C C . LEU A 1 201 ? -1.578 -5.160 -27.647 1.00 73.75 201 LEU A C 1
ATOM 1537 O O . LEU A 1 201 ? -1.164 -4.031 -27.366 1.00 73.75 201 LEU A O 1
ATOM 1541 N N . PRO A 1 202 ? -2.195 -5.934 -26.722 1.00 80.50 202 PRO A N 1
ATOM 1542 C CA . PRO A 1 202 ? -2.450 -5.489 -25.347 1.00 80.50 202 PRO A CA 1
ATOM 1543 C C . PRO A 1 202 ? -1.207 -5.020 -24.587 1.00 80.50 202 PRO A C 1
ATOM 1545 O O . PRO A 1 202 ? -1.221 -3.971 -23.943 1.00 80.50 202 PRO A O 1
ATOM 1548 N N . ARG A 1 203 ? -0.102 -5.768 -24.686 1.00 84.12 203 ARG A N 1
ATOM 1549 C CA . ARG A 1 203 ? 1.144 -5.470 -23.967 1.00 84.12 203 ARG A CA 1
ATOM 1550 C C . ARG A 1 203 ? 1.798 -4.187 -24.479 1.00 84.12 203 ARG A C 1
ATOM 1552 O O . ARG A 1 203 ? 2.310 -3.413 -23.677 1.00 84.12 203 ARG A O 1
ATOM 1559 N N . ARG A 1 204 ? 1.709 -3.912 -25.787 1.00 83.06 204 ARG A N 1
ATOM 1560 C CA . ARG A 1 204 ? 2.175 -2.644 -26.383 1.00 83.06 204 ARG A CA 1
ATOM 1561 C C . ARG A 1 204 ? 1.344 -1.448 -25.920 1.00 83.06 204 ARG A C 1
ATOM 1563 O O . ARG A 1 204 ? 1.907 -0.396 -25.640 1.00 83.06 204 ARG A O 1
ATOM 1570 N N . GLY A 1 205 ? 0.022 -1.608 -25.820 1.00 85.12 205 GLY A N 1
ATOM 1571 C CA . GLY A 1 205 ? -0.863 -0.570 -25.283 1.00 85.12 205 GLY A CA 1
ATOM 1572 C C . GLY A 1 205 ? -0.539 -0.233 -23.825 1.00 85.12 205 GLY A C 1
ATOM 1573 O O . GLY A 1 205 ? -0.431 0.941 -23.477 1.00 85.12 205 GLY A O 1
ATOM 1574 N N . MET A 1 206 ? -0.305 -1.259 -22.999 1.00 88.50 206 MET A N 1
ATOM 1575 C CA . MET A 1 206 ? 0.141 -1.078 -21.616 1.00 88.50 206 MET A CA 1
ATOM 1576 C C . MET A 1 206 ? 1.500 -0.374 -21.538 1.00 88.50 206 MET A C 1
ATOM 1578 O O . MET A 1 206 ? 1.627 0.595 -20.800 1.00 88.50 206 MET A O 1
ATOM 1582 N N . GLN A 1 207 ? 2.490 -0.810 -22.321 1.00 90.94 207 GLN A N 1
ATOM 1583 C CA . GLN A 1 207 ? 3.812 -0.178 -22.357 1.00 90.94 207 GLN A CA 1
ATOM 1584 C C . GLN A 1 207 ? 3.722 1.307 -22.747 1.00 90.94 207 GLN A C 1
ATOM 1586 O O . GLN A 1 207 ? 4.311 2.161 -22.087 1.00 90.94 207 GLN A O 1
ATOM 1591 N N . ALA A 1 208 ? 2.955 1.625 -23.798 1.00 90.00 208 ALA A N 1
ATOM 1592 C CA . ALA A 1 208 ? 2.771 2.996 -24.272 1.00 90.00 208 ALA A CA 1
ATOM 1593 C C . ALA A 1 208 ? 2.161 3.903 -23.194 1.00 90.00 208 ALA A C 1
ATOM 1595 O O . ALA A 1 208 ? 2.644 5.019 -22.997 1.00 90.00 208 ALA A O 1
ATOM 1596 N N . LEU A 1 209 ? 1.159 3.395 -22.468 1.00 92.06 209 LEU A N 1
ATOM 1597 C CA . LEU A 1 209 ? 0.574 4.083 -21.325 1.00 92.06 209 LEU A CA 1
ATOM 1598 C C . LEU A 1 209 ? 1.616 4.261 -20.216 1.00 92.06 209 LEU A C 1
ATOM 1600 O O . LEU A 1 209 ? 1.919 5.395 -19.848 1.00 92.06 209 LEU A O 1
ATOM 1604 N N . ALA A 1 210 ? 2.190 3.156 -19.733 1.00 94.06 210 ALA A N 1
ATOM 1605 C CA . ALA A 1 210 ? 3.109 3.090 -18.600 1.00 94.06 210 ALA A CA 1
ATOM 1606 C C . ALA A 1 210 ? 4.315 4.028 -18.732 1.00 94.06 210 ALA A C 1
ATOM 1608 O O . ALA A 1 210 ? 4.677 4.692 -17.763 1.00 94.06 210 ALA A O 1
ATOM 1609 N N . ARG A 1 211 ? 4.876 4.162 -19.940 1.00 94.56 211 ARG A N 1
ATOM 1610 C CA . ARG A 1 211 ? 5.989 5.081 -20.230 1.00 94.56 211 ARG A CA 1
ATOM 1611 C C . ARG A 1 211 ? 5.677 6.543 -19.898 1.00 94.56 211 ARG A C 1
ATOM 1613 O O . ARG A 1 211 ? 6.586 7.336 -19.706 1.00 94.56 211 ARG A O 1
ATOM 1620 N N . THR A 1 212 ? 4.403 6.922 -19.841 1.00 94.25 212 THR A N 1
ATOM 1621 C CA . THR A 1 212 ? 3.995 8.293 -19.506 1.00 94.25 212 THR A CA 1
ATOM 1622 C C . THR A 1 212 ? 3.654 8.505 -18.038 1.00 94.25 212 THR A C 1
ATOM 1624 O O . THR A 1 212 ? 3.369 9.636 -17.665 1.00 94.25 212 THR A O 1
ATOM 1627 N N . LEU A 1 213 ? 3.649 7.453 -17.213 1.00 96.38 213 LEU A N 1
ATOM 1628 C CA . LEU A 1 213 ? 3.115 7.509 -15.854 1.00 96.38 213 LEU A CA 1
ATOM 1629 C C . LEU A 1 213 ? 4.245 7.513 -14.815 1.00 96.38 213 LEU A C 1
ATOM 1631 O O . LEU A 1 213 ? 4.878 6.469 -14.621 1.00 96.38 213 LEU A O 1
ATOM 1635 N N . PRO A 1 214 ? 4.468 8.619 -14.084 1.00 97.31 214 PRO A N 1
ATOM 1636 C CA . PRO A 1 214 ? 5.370 8.631 -12.936 1.00 97.31 214 PRO A CA 1
ATOM 1637 C C . PRO A 1 214 ? 5.036 7.540 -11.911 1.00 97.31 214 PRO A C 1
ATOM 1639 O O . PRO A 1 214 ? 5.932 6.841 -11.455 1.00 97.31 214 PRO A O 1
ATOM 1642 N N . GLY A 1 215 ? 3.746 7.288 -11.647 1.00 96.81 215 GLY A N 1
ATOM 1643 C CA . GLY A 1 215 ? 3.327 6.254 -10.694 1.00 96.81 215 GLY A CA 1
ATOM 1644 C C . GLY A 1 215 ? 3.768 4.830 -11.065 1.00 96.81 215 GLY A C 1
ATOM 1645 O O . GLY A 1 215 ? 3.920 3.992 -10.183 1.00 96.81 215 GLY A O 1
ATOM 1646 N N . VAL A 1 216 ? 4.019 4.533 -12.350 1.00 97.19 216 VAL A N 1
ATOM 1647 C CA . VAL A 1 216 ? 4.624 3.247 -12.755 1.00 97.19 216 VAL A CA 1
ATOM 1648 C C . VAL A 1 216 ? 6.136 3.250 -12.529 1.00 97.19 216 VAL A C 1
ATOM 1650 O O . VAL A 1 216 ? 6.685 2.232 -12.112 1.00 97.19 216 VAL A O 1
ATOM 1653 N N . HIS A 1 217 ? 6.805 4.378 -12.768 1.00 98.19 217 HIS A N 1
ATOM 1654 C CA . HIS A 1 217 ? 8.245 4.507 -12.538 1.00 98.19 217 HIS A CA 1
ATOM 1655 C C . HIS A 1 217 ? 8.578 4.438 -11.039 1.00 98.19 217 HIS A C 1
ATOM 1657 O O . HIS A 1 217 ? 9.551 3.789 -10.670 1.00 98.19 217 HIS A O 1
ATOM 1663 N N . ASP A 1 218 ? 7.720 4.966 -10.163 1.00 98.12 218 ASP A N 1
ATOM 1664 C CA . ASP A 1 218 ? 7.867 4.862 -8.700 1.00 98.12 218 ASP A CA 1
ATOM 1665 C C . ASP A 1 218 ? 7.795 3.418 -8.162 1.00 98.12 218 ASP A C 1
ATOM 1667 O O . ASP A 1 218 ? 8.213 3.151 -7.030 1.00 98.12 218 ASP A O 1
ATOM 1671 N N . LEU A 1 219 ? 7.286 2.478 -8.970 1.00 98.00 219 LEU A N 1
ATOM 1672 C CA . LEU A 1 219 ? 7.229 1.044 -8.667 1.00 98.00 219 LEU A CA 1
ATOM 1673 C C . LEU A 1 219 ? 8.452 0.266 -9.171 1.00 98.00 219 LEU A C 1
ATOM 1675 O O . LEU A 1 219 ? 8.527 -0.944 -8.933 1.00 98.00 219 LEU A O 1
ATOM 1679 N N . LEU A 1 220 ? 9.392 0.912 -9.868 1.00 98.12 220 LEU A N 1
ATOM 1680 C CA . LEU A 1 220 ? 10.617 0.261 -10.329 1.00 98.12 220 LEU A CA 1
ATOM 1681 C C . LEU A 1 220 ? 11.429 -0.280 -9.146 1.00 98.12 220 LEU A C 1
ATOM 1683 O O . LEU A 1 220 ? 11.430 0.317 -8.066 1.00 98.12 220 LEU A O 1
ATOM 1687 N N . PRO A 1 221 ? 12.107 -1.428 -9.320 1.00 96.56 221 PRO A N 1
ATOM 1688 C CA . PRO A 1 221 ? 12.852 -2.036 -8.235 1.00 96.56 221 PRO A CA 1
ATOM 1689 C C . PRO A 1 221 ? 14.014 -1.131 -7.820 1.00 96.56 221 PRO A C 1
ATOM 1691 O O . PRO A 1 221 ? 14.872 -0.788 -8.630 1.00 96.56 221 PRO A O 1
ATOM 1694 N N . ASP A 1 222 ? 14.074 -0.796 -6.532 1.00 92.12 222 ASP A N 1
ATOM 1695 C CA . ASP A 1 222 ? 15.170 -0.015 -5.955 1.00 92.12 222 ASP A CA 1
ATOM 1696 C C . ASP A 1 222 ? 15.989 -0.832 -4.953 1.00 92.12 222 ASP A C 1
ATOM 1698 O O . ASP A 1 222 ? 16.305 -0.435 -3.824 1.00 92.12 222 ASP A O 1
ATOM 1702 N N . HIS A 1 223 ? 16.342 -2.031 -5.386 1.00 92.00 223 HIS A N 1
ATOM 1703 C CA . HIS A 1 223 ? 17.309 -2.904 -4.747 1.00 92.00 223 HIS A CA 1
ATOM 1704 C C . HIS A 1 223 ? 18.224 -3.504 -5.819 1.00 92.00 223 HIS A C 1
ATOM 1706 O O . HIS A 1 223 ? 17.964 -3.389 -7.018 1.00 92.00 223 HIS A O 1
ATOM 1712 N N . ARG A 1 224 ? 19.346 -4.094 -5.391 1.00 93.94 224 ARG A N 1
ATOM 1713 C CA . ARG A 1 224 ? 20.241 -4.817 -6.298 1.00 93.94 224 ARG A CA 1
ATOM 1714 C C . ARG A 1 224 ? 19.498 -6.060 -6.794 1.00 93.94 224 ARG A C 1
ATOM 1716 O O . ARG A 1 224 ? 19.279 -6.977 -6.008 1.00 93.94 224 ARG A O 1
ATOM 1723 N N . CYS A 1 225 ? 19.057 -6.033 -8.044 1.00 95.62 225 CYS A N 1
ATOM 1724 C CA . CYS A 1 225 ? 18.234 -7.075 -8.663 1.00 95.62 225 CYS A CA 1
ATOM 1725 C C . CYS A 1 225 ? 18.538 -7.277 -10.152 1.00 95.62 225 CYS A C 1
ATOM 1727 O O . CYS A 1 225 ? 17.953 -8.168 -10.760 1.00 95.62 225 CYS A O 1
ATOM 1729 N N . VAL A 1 226 ? 19.431 -6.472 -10.736 1.00 97.19 226 VAL A N 1
ATOM 1730 C CA . VAL A 1 226 ? 19.900 -6.661 -12.108 1.00 97.19 226 VAL A CA 1
ATOM 1731 C C . VAL A 1 226 ? 21.061 -7.642 -12.079 1.00 97.19 226 VAL A C 1
ATOM 1733 O O . VAL A 1 226 ? 22.107 -7.360 -11.494 1.00 97.19 226 VAL A O 1
ATOM 1736 N N . ASP A 1 227 ? 20.852 -8.796 -12.689 1.00 96.25 227 ASP A N 1
ATOM 1737 C CA . ASP A 1 227 ? 21.835 -9.857 -12.822 1.00 96.25 227 ASP A CA 1
ATOM 1738 C C . ASP A 1 227 ? 22.830 -9.536 -13.941 1.00 96.25 227 ASP A C 1
ATOM 1740 O O . ASP A 1 227 ? 22.495 -9.610 -15.124 1.00 96.25 227 ASP A O 1
ATOM 1744 N N . ALA A 1 228 ? 24.062 -9.199 -13.558 1.00 94.12 228 ALA A N 1
ATOM 1745 C CA . ALA A 1 228 ? 25.185 -8.992 -14.470 1.00 94.12 228 ALA A CA 1
ATOM 1746 C C . ALA A 1 228 ? 26.099 -10.236 -14.545 1.00 94.12 228 ALA A C 1
ATOM 1748 O O . ALA A 1 228 ? 27.282 -10.137 -14.877 1.00 94.12 228 ALA A O 1
ATOM 1749 N N . GLY A 1 229 ? 25.581 -11.415 -14.175 1.00 89.50 229 GLY A N 1
ATOM 1750 C CA . GLY A 1 229 ? 26.284 -12.698 -14.148 1.00 89.50 229 GLY A CA 1
ATOM 1751 C C . GLY A 1 229 ? 27.236 -12.832 -12.957 1.00 89.50 229 GLY A C 1
ATOM 1752 O O . GLY A 1 229 ? 27.011 -13.623 -12.039 1.00 89.50 229 GLY A O 1
ATOM 1753 N N . GLY A 1 230 ? 28.323 -12.060 -12.966 1.00 90.12 230 GLY A N 1
ATOM 1754 C CA . GLY A 1 230 ? 29.310 -12.028 -11.882 1.00 90.12 230 GLY A CA 1
ATOM 1755 C C . GLY A 1 230 ? 28.941 -11.086 -10.736 1.00 90.12 230 GLY A C 1
ATOM 1756 O O . GLY A 1 230 ? 29.510 -11.191 -9.651 1.00 90.12 230 GLY A O 1
ATOM 1757 N N . ASP A 1 231 ? 27.999 -10.170 -10.947 1.00 92.56 231 ASP A N 1
ATOM 1758 C CA . ASP A 1 231 ? 27.618 -9.160 -9.963 1.00 92.56 231 ASP A CA 1
ATOM 1759 C C . ASP A 1 231 ? 26.118 -8.851 -10.005 1.00 92.56 231 ASP A C 1
ATOM 1761 O O . ASP A 1 231 ? 25.414 -9.243 -10.937 1.00 92.56 231 ASP A O 1
ATOM 1765 N N . VAL A 1 232 ? 25.640 -8.148 -8.977 1.00 95.25 232 VAL A N 1
ATOM 1766 C CA . VAL A 1 232 ? 24.242 -7.741 -8.847 1.00 95.25 232 VAL A CA 1
ATOM 1767 C C . VAL A 1 232 ? 24.152 -6.229 -8.711 1.00 95.25 232 VAL A C 1
ATOM 1769 O O . VAL A 1 232 ? 24.581 -5.627 -7.714 1.00 95.25 232 VAL A O 1
ATOM 1772 N N . LEU A 1 233 ? 23.541 -5.615 -9.717 1.00 95.44 233 LEU A N 1
ATOM 1773 C CA . LEU A 1 233 ? 23.438 -4.172 -9.863 1.00 95.44 233 LEU A CA 1
ATOM 1774 C C . LEU A 1 233 ? 22.026 -3.681 -9.527 1.00 95.44 233 LEU A C 1
ATOM 1776 O O . LEU A 1 233 ? 21.056 -4.442 -9.463 1.00 95.44 233 LEU A O 1
ATOM 1780 N N . ARG A 1 234 ? 21.911 -2.380 -9.261 1.00 95.56 234 ARG A N 1
ATOM 1781 C CA . ARG A 1 234 ? 20.614 -1.692 -9.212 1.00 95.56 234 ARG A CA 1
ATOM 1782 C C . ARG A 1 234 ? 20.223 -1.300 -10.630 1.00 95.56 234 ARG A C 1
ATOM 1784 O O . ARG A 1 234 ? 21.099 -0.940 -11.408 1.00 95.56 234 ARG A O 1
ATOM 1791 N N . LEU A 1 235 ? 18.925 -1.314 -10.914 1.00 96.44 235 LEU A N 1
ATOM 1792 C CA . LEU A 1 235 ? 18.394 -0.826 -12.181 1.00 96.44 235 LEU A CA 1
ATOM 1793 C C . LEU A 1 235 ? 18.668 0.679 -12.311 1.00 96.44 235 LEU A C 1
ATOM 1795 O O . LEU A 1 235 ? 18.302 1.455 -11.426 1.00 96.44 235 LEU A O 1
ATOM 1799 N N . SER A 1 236 ? 19.343 1.081 -13.385 1.00 96.88 236 SER A N 1
ATOM 1800 C CA . SER A 1 236 ? 19.711 2.473 -13.642 1.00 96.88 236 SER A CA 1
ATOM 1801 C C . SER A 1 236 ? 18.642 3.204 -14.474 1.00 96.88 236 SER A C 1
ATOM 1803 O O . SER A 1 236 ? 17.909 2.570 -15.234 1.00 96.88 236 SER A O 1
ATOM 1805 N N . PRO A 1 237 ? 18.551 4.548 -14.412 1.00 97.88 237 PRO A N 1
ATOM 1806 C CA . PRO A 1 237 ? 17.671 5.303 -15.308 1.00 97.88 237 PRO A CA 1
ATOM 1807 C C . PRO A 1 237 ? 17.994 5.101 -16.795 1.00 97.88 237 PRO A C 1
ATOM 1809 O O . PRO A 1 237 ? 17.096 5.156 -17.633 1.00 97.88 237 PRO A O 1
ATOM 1812 N N . SER A 1 238 ? 19.266 4.855 -17.134 1.00 97.19 238 SER A N 1
ATOM 1813 C CA . SER A 1 238 ? 19.668 4.528 -18.507 1.00 97.19 238 SER A CA 1
ATOM 1814 C C . SER A 1 238 ? 19.132 3.161 -18.929 1.00 97.19 238 SER A C 1
ATOM 1816 O O . SER A 1 238 ? 18.574 3.058 -20.015 1.00 97.19 238 SER A O 1
ATOM 1818 N N . ASP A 1 239 ? 19.191 2.162 -18.044 1.00 96.44 239 ASP A N 1
ATOM 1819 C CA . ASP A 1 239 ? 18.617 0.835 -18.293 1.00 96.44 239 ASP A CA 1
ATOM 1820 C C . ASP A 1 239 ? 17.116 0.966 -18.577 1.00 96.44 239 ASP A C 1
ATOM 1822 O O . ASP A 1 239 ? 16.596 0.419 -19.544 1.00 96.44 239 ASP A O 1
ATOM 1826 N N . VAL A 1 240 ? 16.405 1.763 -17.770 1.00 96.94 240 VAL A N 1
ATOM 1827 C CA . VAL A 1 240 ? 14.969 2.015 -17.958 1.00 96.94 240 VAL A CA 1
ATOM 1828 C C . VAL A 1 240 ? 14.688 2.668 -19.312 1.00 96.94 240 VAL A C 1
ATOM 1830 O O . VAL A 1 240 ? 13.739 2.270 -19.989 1.00 96.94 240 VAL A O 1
ATOM 1833 N N . ALA A 1 241 ? 15.511 3.627 -19.737 1.00 96.44 241 ALA A N 1
ATOM 1834 C CA . ALA A 1 241 ? 15.388 4.250 -21.053 1.00 96.44 241 ALA A CA 1
ATOM 1835 C C . ALA A 1 241 ? 15.593 3.233 -22.190 1.00 96.44 241 ALA A C 1
ATOM 1837 O O . ALA A 1 241 ? 14.819 3.214 -23.149 1.00 96.44 241 ALA A O 1
ATOM 1838 N N . GLU A 1 242 ? 16.582 2.344 -22.061 1.00 93.88 242 GLU A N 1
ATOM 1839 C CA . GLU A 1 242 ? 16.850 1.275 -23.030 1.00 93.88 242 GLU A CA 1
ATOM 1840 C C . GLU A 1 242 ? 15.681 0.294 -23.144 1.00 93.88 242 GLU A C 1
ATOM 1842 O O . GLU A 1 242 ? 15.326 -0.105 -24.256 1.00 93.88 242 GLU A O 1
ATOM 1847 N N . LEU A 1 243 ? 15.006 -0.021 -22.032 1.00 91.81 243 LEU A N 1
ATOM 1848 C CA . LEU A 1 243 ? 13.776 -0.825 -22.014 1.00 91.81 243 LEU A CA 1
ATOM 1849 C C . LEU A 1 243 ? 12.593 -0.145 -22.718 1.00 91.81 243 LEU A C 1
ATOM 1851 O O . LEU A 1 243 ? 11.643 -0.812 -23.131 1.00 91.81 243 LEU A O 1
ATOM 1855 N N . GLY A 1 244 ? 12.664 1.172 -22.903 1.00 91.88 244 GLY A N 1
ATOM 1856 C CA . GLY A 1 244 ? 11.596 1.989 -23.460 1.00 91.88 244 GLY A CA 1
ATOM 1857 C C . GLY A 1 244 ? 10.775 2.724 -22.405 1.00 91.88 244 GLY A C 1
ATOM 1858 O O . GLY A 1 244 ? 9.701 3.210 -22.740 1.00 91.88 244 GLY A O 1
ATOM 1859 N N . GLY A 1 245 ? 11.244 2.813 -21.160 1.00 95.06 245 GLY A N 1
ATOM 1860 C CA . GLY A 1 245 ? 10.729 3.744 -20.158 1.00 95.06 245 GLY A CA 1
ATOM 1861 C C . GLY A 1 245 ? 11.215 5.180 -20.381 1.00 95.06 245 GLY A C 1
ATOM 1862 O O . GLY A 1 245 ? 11.933 5.476 -21.336 1.00 95.06 245 GLY A O 1
ATOM 1863 N N . ASP A 1 246 ? 10.788 6.084 -19.504 1.00 96.56 246 ASP A N 1
ATOM 1864 C CA . ASP A 1 246 ? 11.184 7.493 -19.515 1.00 96.56 246 ASP A CA 1
ATOM 1865 C C . ASP A 1 246 ? 12.333 7.700 -18.513 1.00 96.56 246 ASP A C 1
ATOM 1867 O O . ASP A 1 246 ? 12.230 7.326 -17.339 1.00 96.56 246 ASP A O 1
ATOM 1871 N N . LYS A 1 247 ? 13.465 8.225 -18.996 1.00 97.44 247 LYS A N 1
ATOM 1872 C CA . LYS A 1 247 ? 14.709 8.318 -18.219 1.00 97.44 247 LYS A CA 1
ATOM 1873 C C . LYS A 1 247 ? 14.565 9.297 -17.061 1.00 97.44 247 LYS A C 1
ATOM 1875 O O . LYS A 1 247 ? 15.048 9.034 -15.960 1.00 97.44 247 LYS A O 1
ATOM 1880 N N . GLU A 1 248 ? 13.918 10.424 -17.316 1.00 96.88 248 GLU A N 1
ATOM 1881 C CA . GLU A 1 248 ? 13.709 11.491 -16.352 1.00 96.88 248 GLU A CA 1
ATOM 1882 C C . GLU A 1 248 ? 12.763 11.024 -15.244 1.00 96.88 248 GLU A C 1
ATOM 1884 O O . GLU A 1 248 ? 13.073 11.201 -14.065 1.00 96.88 248 GLU A O 1
ATOM 1889 N N . LEU A 1 249 ? 11.669 10.338 -15.597 1.00 97.25 249 LEU A N 1
ATOM 1890 C CA . LEU A 1 249 ? 10.773 9.731 -14.608 1.00 97.25 249 LEU A CA 1
ATOM 1891 C C . LEU A 1 249 ? 11.477 8.645 -13.781 1.00 97.25 249 LEU A C 1
ATOM 1893 O O . LEU A 1 249 ? 11.280 8.571 -12.569 1.00 97.25 249 LEU A O 1
ATOM 1897 N N . ALA A 1 250 ? 12.330 7.827 -14.402 1.00 98.06 250 ALA A N 1
ATOM 1898 C CA . ALA A 1 250 ? 13.121 6.826 -13.687 1.00 98.06 250 ALA A CA 1
ATOM 1899 C C . ALA A 1 250 ? 14.108 7.461 -12.694 1.00 98.06 250 ALA A C 1
ATOM 1901 O O . ALA A 1 250 ? 14.247 6.981 -11.568 1.00 98.06 250 ALA A O 1
ATOM 1902 N N . ALA A 1 251 ? 14.766 8.558 -13.082 1.00 98.12 251 ALA A N 1
ATOM 1903 C CA . ALA A 1 251 ? 15.647 9.308 -12.193 1.00 98.12 251 ALA A CA 1
ATOM 1904 C C . ALA A 1 251 ? 14.870 9.909 -11.009 1.00 98.12 251 ALA A C 1
ATOM 1906 O O . ALA A 1 251 ? 15.279 9.741 -9.864 1.00 98.12 251 ALA A O 1
ATOM 1907 N N . GLN A 1 252 ? 13.709 10.522 -11.256 1.00 97.00 252 GLN A N 1
ATOM 1908 C CA . GLN A 1 252 ? 12.845 11.066 -10.200 1.00 97.00 252 GLN A CA 1
ATOM 1909 C C . GLN A 1 252 ? 12.379 9.987 -9.212 1.00 97.00 252 GLN A C 1
ATOM 1911 O O . GLN A 1 252 ? 12.464 10.187 -7.997 1.00 97.00 252 GLN A O 1
ATOM 1916 N N . ALA A 1 253 ? 11.956 8.826 -9.717 1.00 97.50 253 ALA A N 1
ATOM 1917 C CA . ALA A 1 253 ? 11.580 7.681 -8.891 1.00 97.50 253 ALA A CA 1
ATOM 1918 C C . ALA A 1 253 ? 12.755 7.194 -8.026 1.00 97.50 253 ALA A C 1
ATOM 1920 O O . ALA A 1 253 ? 12.604 6.951 -6.825 1.00 97.50 253 ALA A O 1
ATOM 1921 N N . GLN A 1 254 ? 13.955 7.107 -8.609 1.00 97.19 254 GLN A N 1
ATOM 1922 C CA . GLN A 1 254 ? 15.164 6.734 -7.878 1.00 97.19 254 GLN A CA 1
ATOM 1923 C C . GLN A 1 254 ? 15.509 7.769 -6.796 1.00 97.19 254 GLN A C 1
ATOM 1925 O O . GLN A 1 254 ? 15.927 7.402 -5.698 1.00 97.19 254 GLN A O 1
ATOM 1930 N N . ASP A 1 255 ? 15.345 9.061 -7.076 1.00 96.62 255 ASP A N 1
ATOM 1931 C CA . ASP A 1 255 ? 15.575 10.146 -6.120 1.00 96.62 255 ASP A CA 1
ATOM 1932 C C . ASP A 1 255 ? 14.610 10.056 -4.937 1.00 96.62 255 ASP A C 1
ATOM 1934 O O . ASP A 1 255 ? 15.042 10.127 -3.782 1.00 96.62 255 ASP A O 1
ATOM 1938 N N . PHE A 1 256 ? 13.323 9.842 -5.215 1.00 95.50 256 PHE A N 1
ATOM 1939 C CA . PHE A 1 256 ? 12.297 9.618 -4.200 1.00 95.50 256 PHE A CA 1
ATOM 1940 C C . PHE A 1 256 ? 12.647 8.421 -3.309 1.00 95.50 256 PHE A C 1
ATOM 1942 O O . PHE A 1 256 ? 12.732 8.549 -2.086 1.00 95.50 256 PHE A O 1
ATOM 1949 N N . GLN A 1 257 ? 12.946 7.268 -3.902 1.00 94.62 257 GLN A N 1
ATOM 1950 C CA . GLN A 1 257 ? 13.267 6.058 -3.149 1.00 94.62 257 GLN A CA 1
ATOM 1951 C C . GLN A 1 257 ? 14.570 6.188 -2.335 1.00 94.62 257 GLN A C 1
ATOM 1953 O O . GLN A 1 257 ? 14.654 5.669 -1.215 1.00 94.62 257 GLN A O 1
ATOM 1958 N N . ARG A 1 258 ? 15.573 6.933 -2.831 1.00 94.56 258 ARG A N 1
ATOM 1959 C CA . ARG A 1 258 ? 16.772 7.286 -2.048 1.00 94.56 258 ARG A CA 1
ATOM 1960 C C . ARG A 1 258 ? 16.418 8.119 -0.819 1.00 94.56 258 ARG A C 1
ATOM 1962 O O . ARG A 1 258 ? 16.889 7.772 0.263 1.00 94.56 258 ARG A O 1
ATOM 1969 N N . ARG A 1 259 ? 15.568 9.150 -0.948 1.00 94.12 259 ARG A N 1
ATOM 1970 C CA . ARG A 1 259 ? 15.084 9.938 0.206 1.00 94.12 259 ARG A CA 1
ATOM 1971 C C . ARG A 1 259 ? 14.359 9.054 1.213 1.00 94.12 259 ARG A C 1
ATOM 1973 O O . ARG A 1 259 ? 14.621 9.138 2.406 1.00 94.12 259 ARG A O 1
ATOM 1980 N N . MET A 1 260 ? 13.510 8.150 0.733 1.00 92.81 260 MET A N 1
ATOM 1981 C CA . MET A 1 260 ? 12.738 7.262 1.597 1.00 92.81 260 MET A CA 1
ATOM 1982 C C . MET A 1 260 ? 13.599 6.237 2.358 1.00 92.81 260 MET A C 1
ATOM 1984 O O . MET A 1 260 ? 13.173 5.744 3.403 1.00 92.81 260 MET A O 1
ATOM 1988 N N . ARG A 1 261 ? 14.788 5.879 1.854 1.00 89.06 261 ARG A N 1
ATOM 1989 C CA . ARG A 1 261 ? 15.749 4.991 2.542 1.00 89.06 261 ARG A CA 1
ATOM 1990 C C . ARG A 1 261 ? 16.798 5.724 3.373 1.00 89.06 261 ARG A C 1
ATOM 1992 O O . ARG A 1 261 ? 17.563 5.058 4.071 1.00 89.06 261 ARG A O 1
ATOM 1999 N N . ALA A 1 262 ? 16.892 7.045 3.254 1.00 90.38 262 ALA A N 1
ATOM 2000 C CA . ALA A 1 262 ? 17.883 7.808 3.991 1.00 90.38 262 ALA A CA 1
ATOM 2001 C C . ALA A 1 262 ? 17.667 7.634 5.508 1.00 90.38 262 ALA A C 1
ATOM 2003 O O . ALA A 1 262 ? 16.518 7.549 5.958 1.00 90.38 262 ALA A O 1
ATOM 2004 N N . PRO A 1 263 ? 18.744 7.587 6.314 1.00 87.12 263 PRO A N 1
ATOM 2005 C CA . PRO A 1 263 ? 18.618 7.644 7.764 1.00 87.12 263 PRO A CA 1
ATOM 2006 C C . PRO A 1 263 ? 17.776 8.855 8.183 1.00 87.12 263 PRO A C 1
ATOM 2008 O O . PRO A 1 263 ? 17.981 9.956 7.676 1.00 87.12 263 PRO A O 1
ATOM 2011 N N . GLY A 1 264 ? 16.821 8.649 9.089 1.00 83.94 264 GLY A N 1
ATOM 2012 C CA . GLY A 1 264 ? 15.899 9.700 9.532 1.00 83.94 264 GLY A CA 1
ATOM 2013 C C . GLY A 1 264 ? 14.629 9.853 8.690 1.00 83.94 264 GLY A C 1
ATOM 2014 O O . GLY A 1 264 ? 13.768 10.644 9.065 1.00 83.94 264 GLY A O 1
ATOM 2015 N N . ALA A 1 265 ? 14.455 9.085 7.604 1.00 87.50 265 ALA A N 1
ATOM 2016 C CA . ALA A 1 265 ? 13.158 8.993 6.938 1.00 87.50 265 ALA A CA 1
ATOM 2017 C C . ALA A 1 265 ? 12.079 8.508 7.935 1.00 87.50 265 ALA A C 1
ATOM 2019 O O . ALA A 1 265 ? 12.343 7.565 8.691 1.00 87.50 265 ALA A O 1
ATOM 2020 N N . PRO A 1 266 ? 10.874 9.113 7.956 1.00 86.81 266 PRO A N 1
ATOM 2021 C CA . PRO A 1 266 ? 9.843 8.750 8.923 1.00 86.81 266 PRO A CA 1
ATOM 2022 C C . PRO A 1 266 ? 9.460 7.273 8.849 1.00 86.81 266 PRO A C 1
ATOM 2024 O O . PRO A 1 266 ? 9.174 6.731 7.777 1.00 86.81 266 PRO A O 1
ATOM 2027 N N . ALA A 1 267 ? 9.436 6.621 10.011 1.00 89.31 267 ALA A N 1
ATOM 2028 C CA . ALA A 1 267 ? 8.904 5.274 10.140 1.00 89.31 267 ALA A CA 1
ATOM 2029 C C . ALA A 1 267 ? 7.373 5.291 10.020 1.00 89.31 267 ALA A C 1
ATOM 2031 O O . ALA A 1 267 ? 6.720 6.271 10.372 1.00 89.31 267 ALA A O 1
ATOM 2032 N N . LEU A 1 268 ? 6.797 4.178 9.569 1.00 93.81 268 LEU A N 1
ATOM 2033 C CA . LEU A 1 268 ? 5.352 3.969 9.605 1.00 93.81 268 LEU A CA 1
ATOM 2034 C C . LEU A 1 268 ? 4.934 3.587 11.039 1.00 93.81 268 LEU A C 1
ATOM 2036 O O . LEU A 1 268 ? 5.380 2.536 11.521 1.00 93.81 268 LEU A O 1
ATOM 2040 N N . PRO A 1 269 ? 4.090 4.382 11.731 1.00 93.25 269 PRO A N 1
ATOM 2041 C CA . PRO A 1 269 ? 3.656 4.063 13.089 1.00 93.25 269 PRO A CA 1
ATOM 2042 C C . PRO A 1 269 ? 3.000 2.682 13.150 1.00 93.25 269 PRO A C 1
ATOM 2044 O O . PRO A 1 269 ? 2.159 2.354 12.311 1.00 93.25 269 PRO A O 1
ATOM 2047 N N . GLY A 1 270 ? 3.410 1.857 14.119 1.00 92.06 270 GLY A N 1
ATOM 2048 C CA . GLY A 1 270 ? 2.810 0.544 14.382 1.00 92.06 270 GLY A CA 1
ATOM 2049 C C . GLY A 1 270 ? 2.679 -0.367 13.155 1.00 92.06 270 GLY A C 1
ATOM 2050 O O . GLY A 1 270 ? 1.688 -1.083 13.056 1.00 92.06 270 GLY A O 1
ATOM 2051 N N . HIS A 1 271 ? 3.611 -0.305 12.195 1.00 95.00 271 HIS A N 1
ATOM 2052 C CA . HIS A 1 271 ? 3.473 -0.987 10.903 1.00 95.00 271 HIS A CA 1
ATOM 2053 C C . HIS A 1 271 ? 3.235 -2.500 11.046 1.00 95.00 271 HIS A C 1
ATOM 2055 O O . HIS A 1 271 ? 4.006 -3.211 11.697 1.00 95.00 271 HIS A O 1
ATOM 2061 N N . ARG A 1 272 ? 2.157 -2.980 10.414 1.00 94.75 272 ARG A N 1
ATOM 2062 C CA . ARG A 1 272 ? 1.768 -4.390 10.274 1.00 94.75 272 ARG A CA 1
ATOM 2063 C C . ARG A 1 272 ? 1.729 -4.727 8.779 1.00 94.75 272 ARG A C 1
ATOM 2065 O O . ARG A 1 272 ? 0.898 -4.195 8.040 1.00 94.75 272 ARG A O 1
ATOM 2072 N N . ALA A 1 273 ? 2.628 -5.587 8.314 1.00 96.94 273 ALA A N 1
ATOM 2073 C CA . ALA A 1 273 ? 2.701 -5.966 6.906 1.00 96.94 273 ALA A CA 1
ATOM 2074 C C . ALA A 1 273 ? 2.024 -7.319 6.668 1.00 96.94 273 ALA A C 1
ATOM 2076 O O . ALA A 1 273 ? 2.419 -8.318 7.255 1.00 96.94 273 ALA A O 1
ATOM 2077 N N . VAL A 1 274 ? 1.045 -7.368 5.769 1.00 97.50 274 VAL A N 1
ATOM 2078 C CA . VAL A 1 274 ? 0.513 -8.608 5.201 1.00 97.50 274 VAL A CA 1
ATOM 2079 C C . VAL A 1 274 ? 1.157 -8.808 3.838 1.00 97.50 274 VAL A C 1
ATOM 2081 O O . VAL A 1 274 ? 0.956 -8.010 2.920 1.00 97.50 274 VAL A O 1
ATOM 2084 N N . VAL A 1 275 ? 1.953 -9.862 3.710 1.00 97.69 275 VAL A N 1
ATOM 2085 C CA . VAL A 1 275 ? 2.765 -10.141 2.527 1.00 97.69 275 VAL A CA 1
ATOM 2086 C C . VAL A 1 275 ? 2.292 -11.430 1.871 1.00 97.69 275 VAL A C 1
ATOM 2088 O O . VAL A 1 275 ? 2.230 -12.474 2.522 1.00 97.69 275 VAL A O 1
ATOM 2091 N N . GLY A 1 276 ? 1.983 -11.358 0.576 1.00 96.69 276 GLY A N 1
ATOM 2092 C CA . GLY A 1 276 ? 1.689 -12.545 -0.216 1.00 96.69 276 GLY A CA 1
ATOM 2093 C C . GLY A 1 276 ? 2.963 -13.344 -0.526 1.00 96.69 276 GLY A C 1
ATOM 2094 O O . GLY A 1 276 ? 4.022 -12.771 -0.792 1.00 96.69 276 GLY A O 1
ATOM 2095 N N . VAL A 1 277 ? 2.878 -14.670 -0.447 1.00 95.81 277 VAL A N 1
ATOM 2096 C CA . VAL A 1 277 ? 4.004 -15.597 -0.643 1.00 95.81 277 VAL A CA 1
ATOM 2097 C C . VAL A 1 277 ? 3.597 -16.826 -1.460 1.00 95.81 277 VAL A C 1
ATOM 2099 O O . VAL A 1 277 ? 2.428 -17.026 -1.792 1.00 95.81 277 VAL A O 1
ATOM 2102 N N . ALA A 1 278 ? 4.582 -17.681 -1.748 1.00 95.44 278 ALA A N 1
ATOM 2103 C CA . ALA A 1 278 ? 4.425 -18.977 -2.413 1.00 95.44 278 ALA A CA 1
ATOM 2104 C C . ALA A 1 278 ? 3.917 -18.925 -3.867 1.00 95.44 278 ALA A C 1
ATOM 2106 O O . ALA A 1 278 ? 3.689 -19.973 -4.465 1.00 95.44 278 ALA A O 1
ATOM 2107 N N . GLN A 1 279 ? 3.784 -17.738 -4.461 1.00 96.06 279 GLN A N 1
ATOM 2108 C CA . GLN A 1 279 ? 3.478 -17.583 -5.880 1.00 96.06 279 GLN A CA 1
ATOM 2109 C C . GLN A 1 279 ? 4.771 -17.376 -6.682 1.00 96.06 279 GLN A C 1
ATOM 2111 O O . GLN A 1 279 ? 5.637 -16.604 -6.241 1.00 96.06 279 GLN A O 1
ATOM 2116 N N . PRO A 1 280 ? 4.902 -17.979 -7.880 1.00 95.94 280 PRO A N 1
ATOM 2117 C CA . PRO A 1 280 ? 5.994 -17.674 -8.799 1.00 95.94 280 PRO A CA 1
ATOM 2118 C C . PRO A 1 280 ? 6.058 -16.172 -9.075 1.00 95.94 280 PRO A C 1
ATOM 2120 O O . PRO A 1 280 ? 5.121 -15.584 -9.614 1.00 95.94 280 PRO A O 1
ATOM 2123 N N . THR A 1 281 ? 7.157 -15.539 -8.672 1.00 96.75 281 THR A N 1
ATOM 2124 C CA . THR A 1 281 ? 7.305 -14.081 -8.729 1.00 96.75 281 THR A CA 1
ATOM 2125 C C . THR A 1 281 ? 8.686 -13.711 -9.237 1.00 96.75 281 THR A C 1
ATOM 2127 O O . THR A 1 281 ? 9.684 -14.229 -8.734 1.00 96.75 281 THR A O 1
ATOM 2130 N N . ALA A 1 282 ? 8.737 -12.800 -10.211 1.00 96.44 282 ALA A N 1
ATOM 2131 C CA . ALA A 1 282 ? 9.991 -12.235 -10.684 1.00 96.44 282 ALA A CA 1
ATOM 2132 C C . ALA A 1 282 ? 10.662 -11.451 -9.544 1.00 96.44 282 ALA A C 1
ATOM 2134 O O . ALA A 1 282 ? 10.073 -10.536 -8.964 1.00 96.44 282 ALA A O 1
ATOM 2135 N N . GLN A 1 283 ? 11.878 -11.857 -9.205 1.00 96.56 283 GLN A N 1
ATOM 2136 C CA . GLN A 1 283 ? 12.649 -11.405 -8.043 1.00 96.56 283 GLN A CA 1
ATOM 2137 C C . GLN A 1 283 ? 13.923 -10.671 -8.447 1.00 96.56 283 GLN A C 1
ATOM 2139 O O . GLN A 1 283 ? 14.383 -9.781 -7.738 1.00 96.56 283 GLN A O 1
ATOM 2144 N N . SER A 1 284 ? 14.460 -11.027 -9.604 1.00 97.25 284 SER A N 1
ATOM 2145 C CA . SER A 1 284 ? 15.557 -10.345 -10.268 1.00 97.25 284 SER A CA 1
ATOM 2146 C C . SER A 1 284 ? 15.267 -10.280 -11.762 1.00 97.25 284 SER A C 1
ATOM 2148 O O . SER A 1 284 ? 14.248 -10.788 -12.249 1.00 97.25 284 SER A O 1
ATOM 2150 N N . LEU A 1 285 ? 16.127 -9.586 -12.490 1.00 96.19 285 LEU A N 1
ATOM 2151 C CA . LEU A 1 285 ? 16.025 -9.479 -13.930 1.00 96.19 285 LEU A CA 1
ATOM 2152 C C . LEU A 1 285 ? 17.404 -9.463 -14.562 1.00 96.19 285 LEU A C 1
ATOM 2154 O O . LEU A 1 285 ? 18.356 -8.942 -13.988 1.00 96.19 285 LEU A O 1
ATOM 2158 N N . ARG A 1 286 ? 17.483 -9.970 -15.785 1.00 95.38 286 ARG A N 1
ATOM 2159 C CA . ARG A 1 286 ? 18.644 -9.798 -16.655 1.00 95.38 286 ARG A CA 1
ATOM 2160 C C . ARG A 1 286 ? 18.269 -8.872 -17.804 1.00 95.38 286 ARG A C 1
ATOM 2162 O O . ARG A 1 286 ? 17.151 -8.952 -18.318 1.00 95.38 286 ARG A O 1
ATOM 2169 N N . LEU A 1 287 ? 19.197 -8.005 -18.186 1.00 93.81 287 LEU A N 1
ATOM 2170 C CA . LEU A 1 287 ? 19.043 -7.072 -19.299 1.00 93.81 287 LEU A CA 1
ATOM 2171 C C . LEU A 1 287 ? 19.973 -7.491 -20.430 1.00 93.81 287 LEU A C 1
ATOM 2173 O O . LEU A 1 287 ? 21.177 -7.585 -20.217 1.00 93.81 287 LEU A O 1
ATOM 2177 N N . GLU A 1 288 ? 19.425 -7.721 -21.620 1.00 90.94 288 GLU A N 1
ATOM 2178 C CA . GLU A 1 288 ? 20.223 -7.909 -22.839 1.00 90.94 288 GLU A CA 1
ATOM 2179 C C . GLU A 1 288 ? 19.550 -7.181 -23.994 1.00 90.94 288 GLU A C 1
ATOM 2181 O O . GLU A 1 288 ? 18.349 -7.350 -24.203 1.00 90.94 288 GLU A O 1
ATOM 2186 N N . ASP A 1 289 ? 20.304 -6.351 -24.716 1.00 86.62 289 ASP A N 1
ATOM 2187 C CA . ASP A 1 289 ? 19.843 -5.630 -25.911 1.00 86.62 289 ASP A CA 1
ATOM 2188 C C . ASP A 1 289 ? 18.500 -4.890 -25.724 1.00 86.62 289 ASP A C 1
ATOM 2190 O O . ASP A 1 289 ? 17.620 -4.892 -26.589 1.00 86.62 289 ASP A O 1
ATOM 2194 N N . GLY A 1 290 ? 18.309 -4.261 -24.556 1.00 84.56 290 GLY A N 1
ATOM 2195 C CA . GLY A 1 290 ? 17.076 -3.540 -24.217 1.00 84.56 290 GLY A CA 1
ATOM 2196 C C . GLY A 1 290 ? 15.857 -4.444 -23.968 1.00 84.56 290 GLY A C 1
ATOM 2197 O O . GLY A 1 290 ? 14.713 -3.975 -24.044 1.00 84.56 290 GLY A O 1
ATOM 2198 N N . VAL A 1 291 ? 16.076 -5.731 -23.684 1.00 89.81 291 VAL A N 1
ATOM 2199 C CA . VAL A 1 291 ? 15.056 -6.725 -23.328 1.00 89.81 291 VAL A CA 1
ATOM 2200 C C . VAL A 1 291 ? 15.204 -7.127 -21.860 1.00 89.81 291 VAL A C 1
ATOM 2202 O O . VAL A 1 291 ? 16.299 -7.443 -21.397 1.00 89.81 291 VAL A O 1
ATOM 2205 N N . VAL A 1 292 ? 14.084 -7.140 -21.128 1.00 92.00 292 VAL A N 1
ATOM 2206 C CA . VAL A 1 292 ? 14.013 -7.685 -19.763 1.00 92.00 292 VAL A CA 1
ATOM 2207 C C . VAL A 1 292 ? 13.752 -9.184 -19.823 1.00 92.00 292 VAL A C 1
ATOM 2209 O O . VAL A 1 292 ? 12.757 -9.614 -20.409 1.00 92.00 292 VAL A O 1
ATOM 2212 N N . TYR A 1 293 ? 14.578 -9.959 -19.128 1.00 93.38 293 TYR A N 1
ATOM 2213 C CA . TYR A 1 293 ? 14.315 -11.360 -18.816 1.00 93.38 293 TYR A CA 1
ATOM 2214 C C . TYR A 1 293 ? 14.003 -11.489 -17.327 1.00 93.38 293 TYR A C 1
ATOM 2216 O O . TYR A 1 293 ? 14.865 -11.226 -16.487 1.00 93.38 293 TYR A O 1
ATOM 2224 N N . GLU A 1 294 ? 12.765 -11.870 -17.004 1.00 94.56 294 GLU A N 1
ATOM 2225 C CA . GLU A 1 294 ? 12.348 -12.156 -15.628 1.00 94.56 294 GLU A CA 1
ATOM 2226 C C . GLU A 1 294 ? 13.156 -13.333 -15.067 1.00 94.56 294 GLU A C 1
ATOM 2228 O O . GLU A 1 294 ? 13.298 -14.370 -15.716 1.00 94.56 294 GLU A O 1
ATOM 2233 N N . GLN A 1 295 ? 13.653 -13.184 -13.843 1.00 95.81 295 GLN A N 1
ATOM 2234 C CA . GLN A 1 295 ? 14.293 -14.255 -13.091 1.00 95.81 295 GLN A CA 1
ATOM 2235 C C . GLN A 1 295 ? 13.527 -14.489 -11.786 1.00 95.81 295 GLN A C 1
ATOM 2237 O O . GLN A 1 295 ? 13.110 -13.551 -11.101 1.00 95.81 295 GLN A O 1
ATOM 2242 N N . TYR A 1 296 ? 13.331 -15.760 -11.442 1.00 96.88 296 TYR A N 1
ATOM 2243 C CA . TYR A 1 296 ? 12.504 -16.205 -10.312 1.00 96.88 296 TYR A CA 1
ATOM 2244 C C . TYR A 1 296 ? 13.342 -16.565 -9.081 1.00 96.88 296 TYR A C 1
ATOM 2246 O O . TYR A 1 296 ? 12.920 -17.330 -8.223 1.00 96.88 296 TYR A O 1
ATOM 2254 N N . GLU A 1 297 ? 14.533 -15.987 -8.989 1.00 96.00 297 GLU A N 1
ATOM 2255 C CA . GLU A 1 297 ? 15.431 -16.126 -7.853 1.00 96.00 297 GLU A CA 1
ATOM 2256 C C . GLU A 1 297 ? 15.900 -14.739 -7.427 1.00 96.00 297 GLU A C 1
ATOM 2258 O O . GLU A 1 297 ? 16.106 -13.849 -8.250 1.00 96.00 297 GLU A O 1
ATOM 2263 N N . SER A 1 298 ? 16.057 -14.543 -6.128 1.00 94.31 298 SER A N 1
ATOM 2264 C CA . SER A 1 298 ? 16.718 -13.380 -5.544 1.00 94.31 298 SER A CA 1
ATOM 2265 C C . SER A 1 298 ? 18.179 -13.698 -5.215 1.00 94.31 298 SER A C 1
ATOM 2267 O O . SER A 1 298 ? 18.605 -14.853 -5.283 1.00 94.31 298 SER A O 1
ATOM 2269 N N . PHE A 1 299 ? 18.936 -12.676 -4.825 1.00 94.75 299 PHE A N 1
ATOM 2270 C CA . PHE A 1 299 ? 20.318 -12.820 -4.379 1.00 94.75 299 PHE A CA 1
ATOM 2271 C C . PHE A 1 299 ? 20.415 -12.755 -2.857 1.00 94.75 299 PHE A C 1
ATOM 2273 O O . PHE A 1 299 ? 19.950 -11.793 -2.238 1.00 94.75 299 PHE A O 1
ATOM 2280 N N . GLU A 1 300 ? 21.043 -13.770 -2.268 1.00 93.31 300 GLU A N 1
ATOM 2281 C CA . GLU A 1 300 ? 21.280 -13.852 -0.828 1.00 93.31 300 GLU A CA 1
ATOM 2282 C C . GLU A 1 300 ? 22.294 -12.794 -0.372 1.00 93.31 300 GLU A C 1
ATOM 2284 O O . GLU A 1 300 ? 23.155 -12.333 -1.132 1.00 93.31 300 GLU A O 1
ATOM 2289 N N . ARG A 1 301 ? 22.197 -12.409 0.902 1.00 89.81 301 ARG A N 1
ATOM 2290 C CA . ARG A 1 301 ? 23.100 -11.443 1.537 1.00 89.81 301 ARG A CA 1
ATOM 2291 C C . ARG A 1 301 ? 23.771 -12.049 2.756 1.00 89.81 301 ARG A C 1
ATOM 2293 O O . ARG A 1 301 ? 23.159 -12.812 3.499 1.00 89.81 301 ARG A O 1
ATOM 2300 N N . ASN A 1 302 ? 25.020 -11.667 2.972 1.00 88.19 302 ASN A N 1
ATOM 2301 C CA . ASN A 1 302 ? 25.750 -11.972 4.192 1.00 88.19 302 ASN A CA 1
ATOM 2302 C C . ASN A 1 302 ? 25.216 -11.122 5.362 1.00 88.19 302 ASN A C 1
ATOM 2304 O O . ASN A 1 302 ? 24.457 -10.169 5.171 1.00 88.19 302 ASN A O 1
ATOM 2308 N N . GLY A 1 303 ? 25.634 -11.443 6.591 1.00 84.19 303 GLY A N 1
ATOM 2309 C CA . GLY A 1 303 ? 25.228 -10.698 7.793 1.00 84.19 303 GLY A CA 1
ATOM 2310 C C . GLY A 1 303 ? 25.685 -9.231 7.824 1.00 84.19 303 GLY A C 1
ATOM 2311 O O . GLY A 1 303 ? 25.123 -8.439 8.573 1.00 84.19 303 GLY A O 1
ATOM 2312 N N . ASP A 1 304 ? 26.663 -8.862 6.995 1.00 84.38 304 ASP A N 1
ATOM 2313 C CA . ASP A 1 304 ? 27.126 -7.484 6.771 1.00 84.38 304 ASP A CA 1
ATOM 2314 C C . ASP A 1 304 ? 26.294 -6.725 5.712 1.00 84.38 304 ASP A C 1
ATOM 2316 O O . ASP A 1 304 ? 26.480 -5.526 5.515 1.00 84.38 304 ASP A O 1
ATOM 2320 N N . GLY A 1 305 ? 25.345 -7.402 5.055 1.00 82.50 305 GLY A N 1
ATOM 2321 C CA . GLY A 1 305 ? 24.457 -6.837 4.040 1.00 82.50 305 GLY A CA 1
ATOM 2322 C C . GLY A 1 305 ? 24.992 -6.878 2.605 1.00 82.50 305 GLY A C 1
ATOM 2323 O O . GLY A 1 305 ? 24.224 -6.549 1.685 1.00 82.50 305 GLY A O 1
ATOM 2324 N N . GLU A 1 306 ? 26.243 -7.304 2.400 1.00 89.00 306 GLU A N 1
ATOM 2325 C CA . GLU A 1 306 ? 26.836 -7.510 1.076 1.00 89.00 306 GLU A CA 1
ATOM 2326 C C . GLU A 1 306 ? 26.285 -8.771 0.402 1.00 89.00 306 GLU A C 1
ATOM 2328 O O . GLU A 1 306 ? 25.759 -9.677 1.052 1.00 89.00 306 GLU A O 1
ATOM 2333 N N . VAL A 1 307 ? 26.380 -8.830 -0.930 1.00 92.75 307 VAL A N 1
ATOM 2334 C CA . VAL A 1 307 ? 25.903 -9.983 -1.709 1.00 92.75 307 VAL A CA 1
ATOM 2335 C C . VAL A 1 307 ? 26.707 -11.225 -1.321 1.00 92.75 307 VAL A C 1
ATOM 2337 O O . VAL A 1 307 ? 27.935 -11.239 -1.436 1.00 92.75 307 VAL A O 1
ATOM 2340 N N . ALA A 1 308 ? 26.015 -12.275 -0.879 1.00 94.81 308 ALA A N 1
ATOM 2341 C CA . ALA A 1 308 ? 26.633 -13.553 -0.564 1.00 94.81 308 ALA A CA 1
ATOM 2342 C C . ALA A 1 308 ? 27.167 -14.196 -1.848 1.00 94.81 308 ALA A C 1
ATOM 2344 O O . ALA A 1 308 ? 26.492 -14.191 -2.879 1.00 94.81 308 ALA A O 1
ATOM 2345 N N . ARG A 1 309 ? 28.379 -14.753 -1.794 1.00 95.56 309 ARG A N 1
ATOM 2346 C CA . ARG A 1 309 ? 29.049 -15.355 -2.954 1.00 95.56 309 ARG A CA 1
ATOM 2347 C C . ARG A 1 309 ? 29.440 -16.794 -2.670 1.00 95.56 309 ARG A C 1
ATOM 2349 O O . ARG A 1 309 ? 29.930 -17.109 -1.585 1.00 95.56 309 ARG A O 1
ATOM 2356 N N . ASP A 1 310 ? 29.231 -17.652 -3.659 1.00 93.38 310 ASP A N 1
ATOM 2357 C CA . ASP A 1 310 ? 29.684 -19.034 -3.624 1.00 93.38 310 ASP A CA 1
ATOM 2358 C C . ASP A 1 310 ? 31.221 -19.081 -3.613 1.00 93.38 310 ASP A C 1
ATOM 2360 O O . ASP A 1 310 ? 31.883 -18.406 -4.404 1.00 93.38 310 ASP A O 1
ATOM 2364 N N . ARG A 1 311 ? 31.807 -19.864 -2.700 1.00 91.56 311 ARG A N 1
ATOM 2365 C CA . ARG A 1 311 ? 33.267 -19.884 -2.500 1.00 91.56 311 ARG A CA 1
ATOM 2366 C C . ARG A 1 311 ? 34.030 -20.536 -3.651 1.00 91.56 311 ARG A C 1
ATOM 2368 O O . ARG A 1 311 ? 35.204 -20.227 -3.822 1.00 91.56 311 ARG A O 1
ATOM 2375 N N . ALA A 1 312 ? 33.405 -21.449 -4.393 1.00 92.94 312 ALA A N 1
ATOM 2376 C CA . ALA A 1 312 ? 34.062 -22.171 -5.476 1.00 92.94 312 ALA A CA 1
ATOM 2377 C C . ALA A 1 312 ? 34.052 -21.369 -6.783 1.00 92.94 312 ALA A C 1
ATOM 2379 O O . ALA A 1 312 ? 35.015 -21.415 -7.543 1.00 92.94 312 ALA A O 1
ATOM 2380 N N . THR A 1 313 ? 32.974 -20.628 -7.037 1.00 92.88 313 THR A N 1
ATOM 2381 C CA . THR A 1 313 ? 32.730 -19.955 -8.319 1.00 92.88 313 THR A CA 1
ATOM 2382 C C . THR A 1 313 ? 32.815 -18.430 -8.250 1.00 92.88 313 THR A C 1
ATOM 2384 O O . THR A 1 313 ? 32.972 -17.778 -9.277 1.00 92.88 313 THR A O 1
ATOM 2387 N N . GLY A 1 314 ? 32.696 -17.835 -7.059 1.00 92.06 314 GLY A N 1
ATOM 2388 C CA . GLY A 1 314 ? 32.639 -16.382 -6.865 1.00 92.06 314 GLY A CA 1
ATOM 2389 C C . GLY A 1 314 ? 31.314 -15.732 -7.288 1.00 92.06 314 GLY A C 1
ATOM 2390 O O . GLY A 1 314 ? 31.140 -14.520 -7.104 1.00 92.06 314 GLY A O 1
ATOM 2391 N N . HIS A 1 315 ? 30.366 -16.508 -7.824 1.00 94.06 315 HIS A N 1
ATOM 2392 C CA . HIS A 1 315 ? 29.068 -16.002 -8.260 1.00 94.06 315 HIS A CA 1
ATOM 2393 C C . HIS A 1 315 ? 28.149 -15.668 -7.077 1.00 94.06 315 HIS A C 1
ATOM 2395 O O . HIS A 1 315 ? 28.247 -16.302 -6.021 1.00 94.06 315 HIS A O 1
ATOM 2401 N N . PRO A 1 316 ? 27.234 -14.695 -7.245 1.00 96.31 316 PRO A N 1
ATOM 2402 C CA . PRO A 1 316 ? 26.180 -14.430 -6.275 1.00 96.31 316 PRO A CA 1
ATOM 2403 C C . PRO A 1 316 ? 25.370 -15.689 -5.946 1.00 96.31 316 PRO A C 1
ATOM 2405 O O . PRO A 1 316 ? 24.924 -16.401 -6.848 1.00 96.31 316 PRO A O 1
ATOM 2408 N N . VAL A 1 317 ? 25.150 -15.944 -4.657 1.00 95.75 317 VAL A N 1
ATOM 2409 C CA . VAL A 1 317 ? 24.283 -17.029 -4.191 1.00 95.75 317 VAL A CA 1
ATOM 2410 C C . VAL A 1 317 ? 22.836 -16.655 -4.487 1.00 95.75 317 VAL A C 1
ATOM 2412 O O . VAL A 1 317 ? 22.369 -15.579 -4.107 1.00 95.75 317 VAL A O 1
ATOM 2415 N N . ARG A 1 318 ? 22.128 -17.554 -5.169 1.00 94.88 318 ARG A N 1
ATOM 2416 C CA . ARG A 1 318 ? 20.740 -17.366 -5.590 1.00 94.88 318 ARG A CA 1
ATOM 2417 C C . ARG A 1 318 ? 19.799 -18.191 -4.736 1.00 94.88 318 ARG A C 1
ATOM 2419 O O . ARG A 1 318 ? 20.144 -19.287 -4.294 1.00 94.88 318 ARG A O 1
ATOM 2426 N N . ARG A 1 319 ? 18.599 -17.662 -4.523 1.00 94.94 319 ARG A N 1
ATOM 2427 C CA . ARG A 1 319 ? 17.517 -18.383 -3.862 1.00 94.94 319 ARG A CA 1
ATOM 2428 C C . ARG A 1 319 ? 16.162 -17.861 -4.292 1.00 94.94 319 ARG A C 1
ATOM 2430 O O . ARG A 1 319 ? 15.909 -16.655 -4.253 1.00 94.94 319 ARG A O 1
ATOM 2437 N N . ASP A 1 320 ? 15.262 -18.785 -4.592 1.00 95.88 320 ASP A N 1
ATOM 2438 C CA . ASP A 1 320 ? 13.848 -18.473 -4.743 1.00 95.88 320 ASP A CA 1
ATOM 2439 C C . ASP A 1 320 ? 13.209 -18.186 -3.373 1.00 95.88 320 ASP A C 1
ATOM 2441 O O . ASP A 1 320 ? 13.177 -19.022 -2.464 1.00 95.88 320 ASP A O 1
ATOM 2445 N N . ARG A 1 321 ? 12.723 -16.958 -3.216 1.00 93.00 321 ARG A N 1
ATOM 2446 C CA . ARG A 1 321 ? 12.005 -16.451 -2.041 1.00 93.00 321 ARG A CA 1
ATOM 2447 C C . ARG A 1 321 ? 10.506 -16.315 -2.304 1.00 93.00 321 ARG A C 1
ATOM 2449 O O . ARG A 1 321 ? 9.756 -16.014 -1.370 1.00 93.00 321 ARG A O 1
ATOM 2456 N N . ALA A 1 322 ? 10.089 -16.557 -3.547 1.00 95.69 322 ALA A N 1
ATOM 2457 C CA . ALA A 1 322 ? 8.758 -16.359 -4.086 1.00 95.69 322 ALA A CA 1
ATOM 2458 C C . ALA A 1 322 ? 8.199 -14.948 -3.802 1.00 95.69 322 ALA A C 1
ATOM 2460 O O . ALA A 1 322 ? 8.904 -13.987 -3.471 1.00 95.69 322 ALA A O 1
ATOM 2461 N N . GLY A 1 323 ? 6.892 -14.807 -3.971 1.00 96.69 323 GLY A N 1
ATOM 2462 C CA . GLY A 1 323 ? 6.153 -13.587 -3.683 1.00 96.69 323 GLY A CA 1
ATOM 2463 C C . GLY A 1 323 ? 4.669 -13.813 -3.899 1.00 96.69 323 GLY A C 1
ATOM 2464 O O . GLY A 1 323 ? 4.186 -14.937 -3.758 1.00 96.69 323 GLY A O 1
ATOM 2465 N N . ASP A 1 324 ? 3.962 -12.755 -4.270 1.00 96.44 324 ASP A N 1
ATOM 2466 C CA . ASP A 1 324 ? 2.514 -12.766 -4.497 1.00 96.44 324 ASP A CA 1
ATOM 2467 C C . ASP A 1 324 ? 2.124 -12.783 -5.993 1.00 96.44 324 ASP A C 1
ATOM 2469 O O . ASP A 1 324 ? 0.977 -12.528 -6.361 1.00 96.44 324 ASP A O 1
ATOM 2473 N N . GLY A 1 325 ? 3.085 -13.064 -6.876 1.00 94.75 325 GLY A N 1
ATOM 2474 C CA . GLY A 1 325 ? 2.948 -13.033 -8.335 1.00 94.75 325 GLY A CA 1
ATOM 2475 C C . GLY A 1 325 ? 3.258 -11.664 -8.949 1.00 94.75 325 GLY A C 1
ATOM 2476 O O . GLY A 1 325 ? 3.462 -11.563 -10.161 1.00 94.75 325 GLY A O 1
ATOM 2477 N N . THR A 1 326 ? 3.340 -10.608 -8.131 1.00 95.25 326 THR A N 1
ATOM 2478 C CA . THR A 1 326 ? 3.701 -9.246 -8.554 1.00 95.25 326 THR A CA 1
ATOM 2479 C C . THR A 1 326 ? 4.895 -8.708 -7.773 1.00 95.25 326 THR A C 1
ATOM 2481 O O . THR A 1 326 ? 5.842 -8.204 -8.372 1.00 95.25 326 THR A O 1
ATOM 2484 N N . VAL A 1 327 ? 4.875 -8.805 -6.450 1.00 97.00 327 VAL A N 1
ATOM 2485 C CA . VAL A 1 327 ? 5.875 -8.262 -5.533 1.00 97.00 327 VAL A CA 1
ATOM 2486 C C . VAL A 1 327 ? 6.611 -9.421 -4.882 1.00 97.00 327 VAL A C 1
ATOM 2488 O O . VAL A 1 327 ? 5.991 -10.318 -4.305 1.00 97.00 327 VAL A O 1
ATOM 2491 N N . CYS A 1 328 ? 7.941 -9.427 -4.989 1.00 96.00 328 CYS A N 1
ATOM 2492 C CA . CYS A 1 328 ? 8.732 -10.427 -4.291 1.00 96.00 328 CYS A CA 1
ATOM 2493 C C . CYS A 1 328 ? 8.633 -10.217 -2.781 1.00 96.00 328 CYS A C 1
ATOM 2495 O O . CYS A 1 328 ? 8.555 -9.088 -2.288 1.00 96.00 328 CYS A O 1
ATOM 2497 N N . ARG A 1 329 ? 8.664 -11.326 -2.043 1.00 94.19 329 ARG A N 1
ATOM 2498 C CA . ARG A 1 329 ? 8.482 -11.350 -0.592 1.00 94.19 329 ARG A CA 1
ATOM 2499 C C . ARG A 1 329 ? 9.333 -10.304 0.137 1.00 94.19 329 ARG A C 1
ATOM 2501 O O . ARG A 1 329 ? 8.831 -9.584 0.997 1.00 94.19 329 ARG A O 1
ATOM 2508 N N . ASP A 1 330 ? 10.613 -10.228 -0.210 1.00 91.56 330 ASP A N 1
ATOM 2509 C CA . ASP A 1 330 ? 11.584 -9.397 0.505 1.00 91.56 330 ASP A CA 1
ATOM 2510 C C . ASP A 1 330 ? 11.468 -7.899 0.138 1.00 91.56 330 ASP A C 1
ATOM 2512 O O . ASP A 1 330 ? 11.961 -7.046 0.873 1.00 91.56 330 ASP A O 1
ATOM 2516 N N . ALA A 1 331 ? 10.756 -7.552 -0.944 1.00 94.69 331 ALA A N 1
ATOM 2517 C CA . ALA A 1 331 ? 10.406 -6.168 -1.282 1.00 94.69 331 ALA A CA 1
ATOM 2518 C C . ALA A 1 331 ? 9.098 -5.693 -0.629 1.00 94.69 331 ALA A C 1
ATOM 2520 O O . ALA A 1 331 ? 8.801 -4.497 -0.671 1.00 94.69 331 ALA A O 1
ATOM 2521 N N . ALA A 1 332 ? 8.317 -6.608 -0.042 1.00 95.25 332 ALA A N 1
ATOM 2522 C CA . ALA A 1 332 ? 6.973 -6.335 0.460 1.00 95.25 332 ALA A CA 1
ATOM 2523 C C . ALA A 1 332 ? 6.915 -5.871 1.932 1.00 95.25 332 ALA A C 1
ATOM 2525 O O . ALA A 1 332 ? 5.839 -5.574 2.456 1.00 95.25 332 ALA A O 1
ATOM 2526 N N . ALA A 1 333 ? 8.064 -5.790 2.607 1.00 90.19 333 ALA A N 1
ATOM 2527 C CA . ALA A 1 333 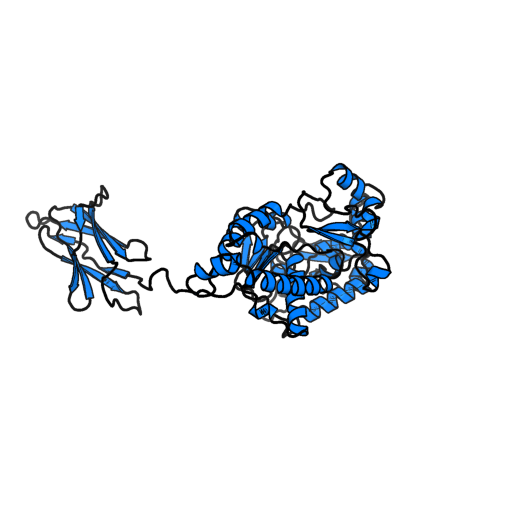? 8.185 -5.317 3.983 1.00 90.19 333 ALA A CA 1
ATOM 2528 C C . ALA A 1 333 ? 9.341 -4.317 4.121 1.00 90.19 333 ALA A C 1
ATOM 2530 O O . ALA A 1 333 ? 10.350 -4.409 3.423 1.00 90.19 333 ALA A O 1
ATOM 2531 N N . LEU A 1 334 ? 9.204 -3.357 5.040 1.00 87.81 334 LEU A N 1
ATOM 2532 C CA . LEU A 1 334 ? 10.300 -2.450 5.374 1.00 87.81 334 LEU A CA 1
ATOM 2533 C C . LEU A 1 334 ? 11.381 -3.205 6.169 1.00 87.81 334 LEU A C 1
ATOM 2535 O O . LEU A 1 334 ? 11.034 -4.058 6.996 1.00 87.81 334 LEU A O 1
ATOM 2539 N N . PRO A 1 335 ? 12.675 -2.888 5.982 1.00 76.31 335 PRO A N 1
ATOM 2540 C CA . PRO A 1 335 ? 13.739 -3.450 6.807 1.00 76.31 335 PRO A CA 1
ATOM 2541 C C . PRO A 1 335 ? 13.443 -3.273 8.302 1.00 76.31 335 PRO A C 1
ATOM 2543 O O . PRO A 1 335 ? 13.058 -2.191 8.738 1.00 76.31 335 PRO A O 1
ATOM 2546 N N . GLY A 1 336 ? 13.597 -4.342 9.086 1.00 69.00 336 GLY A N 1
ATOM 2547 C CA . GLY A 1 336 ? 13.330 -4.319 10.528 1.00 69.00 336 GLY A CA 1
ATOM 2548 C C . GLY A 1 336 ? 11.851 -4.401 10.930 1.00 69.00 336 GLY A C 1
ATOM 2549 O O . GLY A 1 336 ? 11.553 -4.302 12.120 1.00 69.00 336 GLY A O 1
ATOM 2550 N N . SER A 1 337 ? 10.925 -4.616 9.985 1.00 76.94 337 SER A N 1
ATOM 2551 C CA . SER A 1 337 ? 9.513 -4.876 10.304 1.00 76.94 337 SER A CA 1
ATOM 2552 C C . SER A 1 337 ? 9.387 -6.109 11.202 1.00 76.94 337 SER A C 1
ATOM 2554 O O . SER A 1 337 ? 9.717 -7.219 10.789 1.00 76.94 337 SER A O 1
ATOM 2556 N N . LYS A 1 338 ? 8.889 -5.922 12.429 1.00 73.81 338 LYS A N 1
ATOM 2557 C CA . LYS A 1 338 ? 8.700 -7.014 13.403 1.00 73.81 338 LYS A CA 1
ATOM 2558 C C . LYS A 1 338 ? 7.350 -7.724 13.264 1.00 73.81 338 LYS A C 1
ATOM 2560 O O . LYS A 1 338 ? 7.210 -8.855 13.707 1.00 73.81 338 LYS A O 1
ATOM 2565 N N . ASN A 1 339 ? 6.375 -7.078 12.622 1.00 86.81 339 ASN A N 1
ATOM 2566 C CA . ASN A 1 339 ? 5.007 -7.575 12.488 1.00 86.81 339 ASN A CA 1
ATOM 2567 C C . ASN A 1 339 ? 4.690 -7.892 11.026 1.00 86.81 339 ASN A C 1
ATOM 2569 O O . ASN A 1 339 ? 4.068 -7.084 10.333 1.00 86.81 339 ASN A O 1
ATOM 2573 N N . VAL A 1 340 ? 5.152 -9.049 10.553 1.00 94.19 340 VAL A N 1
ATOM 2574 C CA . VAL A 1 340 ? 4.893 -9.503 9.184 1.00 94.19 340 VAL A CA 1
ATOM 2575 C C . VAL A 1 340 ? 4.060 -10.779 9.200 1.00 94.19 340 VAL A C 1
ATOM 2577 O O . VAL A 1 340 ? 4.485 -11.800 9.738 1.00 94.19 340 VAL A O 1
ATOM 2580 N N . THR A 1 341 ? 2.893 -10.719 8.570 1.00 95.31 341 THR A N 1
ATOM 2581 C CA . THR A 1 341 ? 1.991 -11.847 8.339 1.00 95.31 341 THR A CA 1
ATOM 2582 C C . THR A 1 341 ? 2.180 -12.329 6.905 1.00 95.31 341 THR A C 1
ATOM 2584 O O . THR A 1 341 ? 1.909 -11.593 5.958 1.00 95.31 341 THR A O 1
ATOM 2587 N N . TRP A 1 342 ? 2.639 -13.566 6.730 1.00 95.06 342 TRP A N 1
ATOM 2588 C CA . TRP A 1 342 ? 2.844 -14.172 5.413 1.00 95.06 342 TRP A CA 1
ATOM 2589 C C . TRP A 1 342 ? 1.621 -15.004 5.034 1.00 95.06 342 TRP A C 1
ATOM 2591 O O . TRP A 1 342 ? 1.274 -15.935 5.757 1.00 95.06 342 TRP A O 1
ATOM 2601 N N . LEU A 1 343 ? 0.981 -14.694 3.908 1.00 95.50 343 LEU A N 1
ATOM 2602 C CA . LEU A 1 343 ? -0.187 -15.428 3.415 1.00 95.50 343 LEU A CA 1
ATOM 2603 C C . LEU A 1 343 ? 0.091 -15.968 2.008 1.00 95.50 343 LEU A C 1
ATOM 2605 O O . LEU A 1 343 ? 0.613 -15.224 1.182 1.00 95.50 343 LEU A O 1
ATOM 2609 N N . PRO A 1 344 ? -0.253 -17.224 1.678 1.00 96.31 344 PRO A N 1
ATOM 2610 C CA . PRO A 1 344 ? -0.011 -17.799 0.354 1.00 96.31 344 PRO A CA 1
ATOM 2611 C C . PRO A 1 344 ? -1.038 -17.304 -0.683 1.00 96.31 344 PRO A C 1
ATOM 2613 O O . PRO A 1 344 ? -1.734 -18.088 -1.322 1.00 96.31 344 PRO A O 1
ATOM 2616 N N . LEU A 1 345 ? -1.172 -15.984 -0.812 1.00 94.88 345 LEU A N 1
ATOM 2617 C CA . LEU A 1 345 ? -2.166 -15.306 -1.635 1.00 94.88 345 LEU A CA 1
ATOM 2618 C C . LEU A 1 345 ? -1.497 -14.573 -2.796 1.00 94.88 345 LEU A C 1
ATOM 2620 O O . LEU A 1 345 ? -0.399 -14.031 -2.659 1.00 94.88 345 LEU A O 1
ATOM 2624 N N . GLN A 1 346 ? -2.198 -14.512 -3.927 1.00 95.00 346 GLN A N 1
ATOM 2625 C CA . GLN A 1 346 ? -1.831 -13.625 -5.027 1.00 95.00 346 GLN A CA 1
ATOM 2626 C C . GLN A 1 346 ? -2.051 -12.155 -4.655 1.00 95.00 346 GLN A C 1
ATOM 2628 O O . GLN A 1 346 ? -2.918 -11.837 -3.841 1.00 95.00 346 GLN A O 1
ATOM 2633 N N . HIS A 1 347 ? -1.320 -11.261 -5.322 1.00 95.38 347 HIS A N 1
ATOM 2634 C CA . HIS A 1 347 ? -1.301 -9.824 -5.050 1.00 95.38 347 HIS A CA 1
ATOM 2635 C C . HIS A 1 347 ? -2.706 -9.222 -4.910 1.00 95.38 347 HIS A C 1
ATOM 2637 O O . HIS A 1 347 ? -3.055 -8.688 -3.864 1.00 95.38 347 HIS A O 1
ATOM 2643 N N . GLY A 1 348 ? -3.556 -9.379 -5.932 1.00 90.62 348 GLY A N 1
ATOM 2644 C CA . GLY A 1 348 ? -4.920 -8.842 -5.912 1.00 90.62 348 GLY A CA 1
ATOM 2645 C C . GLY A 1 348 ? -5.826 -9.480 -4.851 1.00 90.62 348 GLY A C 1
ATOM 2646 O O . GLY A 1 348 ? -6.719 -8.814 -4.331 1.00 90.62 348 GLY A O 1
ATOM 2647 N N . ALA A 1 349 ? -5.582 -10.744 -4.488 1.00 93.00 349 ALA A N 1
ATOM 2648 C CA . ALA A 1 349 ? -6.388 -11.465 -3.506 1.00 93.00 349 ALA A CA 1
ATOM 2649 C C . ALA A 1 349 ? -6.183 -10.940 -2.076 1.00 93.00 349 ALA A C 1
ATOM 2651 O O . ALA A 1 349 ? -7.115 -11.007 -1.278 1.00 93.00 349 ALA A O 1
ATOM 2652 N N . LEU A 1 350 ? -5.022 -10.348 -1.764 1.00 94.62 350 LEU A N 1
ATOM 2653 C CA . LEU A 1 350 ? -4.725 -9.782 -0.440 1.00 94.62 350 LEU A CA 1
ATOM 2654 C C . LEU A 1 350 ? -5.766 -8.749 0.024 1.00 94.62 350 LEU A C 1
ATOM 2656 O O . LEU A 1 350 ? -6.001 -8.616 1.221 1.00 94.62 350 LEU A O 1
ATOM 2660 N N . ALA A 1 351 ? -6.407 -8.034 -0.906 1.00 93.00 351 ALA A N 1
ATOM 2661 C CA . ALA A 1 351 ? -7.422 -7.026 -0.600 1.00 93.00 351 ALA A CA 1
ATOM 2662 C C . ALA A 1 351 ? -8.848 -7.583 -0.415 1.00 93.00 351 ALA A C 1
ATOM 2664 O O . ALA A 1 351 ? -9.735 -6.825 -0.026 1.00 93.00 351 ALA A O 1
ATOM 2665 N N . LYS A 1 352 ? -9.102 -8.868 -0.697 1.00 93.50 352 LYS A N 1
ATOM 2666 C CA . LYS A 1 352 ? -10.450 -9.463 -0.594 1.00 93.50 352 LYS A CA 1
ATOM 2667 C C . LYS A 1 352 ? -10.523 -10.790 0.158 1.00 93.50 352 LYS A C 1
ATOM 2669 O O . LYS A 1 352 ? -11.620 -11.217 0.509 1.00 93.50 352 LYS A O 1
ATOM 2674 N N . ASP A 1 353 ? -9.392 -11.460 0.356 1.00 96.00 353 ASP A N 1
ATOM 2675 C CA . ASP A 1 353 ? -9.335 -12.776 0.980 1.00 96.00 353 ASP A CA 1
ATOM 2676 C C . ASP A 1 353 ? -9.809 -12.739 2.439 1.00 96.00 353 ASP A C 1
ATOM 2678 O O . ASP A 1 353 ? -9.452 -11.843 3.203 1.00 96.00 353 ASP A O 1
ATOM 2682 N N . GLY A 1 354 ? -10.593 -13.739 2.845 1.00 92.94 354 GLY A N 1
ATOM 2683 C CA . GLY A 1 354 ? -11.204 -13.778 4.173 1.00 92.94 354 GLY A CA 1
ATOM 2684 C C . GLY A 1 354 ? -10.195 -13.769 5.325 1.00 92.94 354 GLY A C 1
ATOM 2685 O O . GLY A 1 354 ? -10.467 -13.146 6.349 1.00 92.94 354 GLY A O 1
ATOM 2686 N N . VAL A 1 355 ? -9.025 -14.398 5.166 1.00 93.38 355 VAL A N 1
ATOM 2687 C CA . VAL A 1 355 ? -7.980 -14.439 6.203 1.00 93.38 355 VAL A CA 1
ATOM 2688 C C . VAL A 1 355 ? -7.278 -13.089 6.304 1.00 93.38 355 VAL A C 1
ATOM 2690 O O . VAL A 1 355 ? -7.096 -12.567 7.406 1.00 93.38 355 VAL A O 1
ATOM 2693 N N . ALA A 1 356 ? -6.938 -12.480 5.165 1.00 94.75 356 ALA A N 1
ATOM 2694 C CA . ALA A 1 356 ? -6.357 -11.138 5.141 1.00 94.75 356 ALA A CA 1
ATOM 2695 C C . ALA A 1 356 ? -7.317 -10.100 5.754 1.00 94.75 356 ALA A C 1
ATOM 2697 O O . ALA A 1 356 ? -6.915 -9.276 6.579 1.00 94.75 356 ALA A O 1
ATOM 2698 N N . LEU A 1 357 ? -8.607 -10.185 5.421 1.00 96.38 357 LEU A N 1
ATOM 2699 C CA . LEU A 1 357 ? -9.645 -9.318 5.977 1.00 96.38 357 LEU A CA 1
ATOM 2700 C C . LEU A 1 357 ? -9.885 -9.569 7.470 1.00 96.38 357 LEU A C 1
ATOM 2702 O O . LEU A 1 357 ? -10.060 -8.611 8.221 1.00 96.38 357 LEU A O 1
ATOM 2706 N N . ALA A 1 358 ? -9.839 -10.823 7.929 1.00 92.62 358 ALA A N 1
ATOM 2707 C CA . ALA A 1 358 ? -9.908 -11.143 9.353 1.00 92.62 358 ALA A CA 1
ATOM 2708 C C . ALA A 1 358 ? -8.738 -10.522 10.131 1.00 92.62 358 ALA A C 1
ATOM 2710 O O . ALA A 1 358 ? -8.948 -9.992 11.220 1.00 92.62 358 ALA A O 1
ATOM 2711 N N . HIS A 1 359 ? -7.533 -10.507 9.552 1.00 93.38 359 HIS A N 1
ATOM 2712 C CA . HIS A 1 359 ? -6.372 -9.849 10.150 1.00 93.38 359 HIS A CA 1
ATOM 2713 C C . HIS A 1 359 ? -6.566 -8.328 10.267 1.00 93.38 359 HIS A C 1
ATOM 2715 O O . HIS A 1 359 ? -6.363 -7.763 11.340 1.00 93.38 359 HIS A O 1
ATOM 2721 N N . VAL A 1 360 ? -7.040 -7.663 9.205 1.00 95.44 360 VAL A N 1
ATOM 2722 C CA . VAL A 1 360 ? -7.391 -6.228 9.252 1.00 95.44 360 VAL A CA 1
ATOM 2723 C C . VAL A 1 360 ? -8.455 -5.962 10.321 1.00 95.44 360 VAL A C 1
ATOM 2725 O O . VAL A 1 360 ? -8.299 -5.056 11.139 1.00 95.44 360 VAL A O 1
ATOM 2728 N N . ARG A 1 361 ? -9.519 -6.772 10.351 1.00 94.62 361 ARG A N 1
ATOM 2729 C CA . ARG A 1 361 ? -10.611 -6.657 11.325 1.00 94.62 361 ARG A CA 1
ATOM 2730 C C . ARG A 1 361 ? -10.139 -6.842 12.762 1.00 94.62 361 ARG A C 1
ATOM 2732 O O . ARG A 1 361 ? -10.681 -6.177 13.633 1.00 94.62 361 ARG A O 1
ATOM 2739 N N . ALA A 1 362 ? -9.170 -7.723 13.005 1.00 90.81 362 ALA A N 1
ATOM 2740 C CA . ALA A 1 362 ? -8.593 -7.934 14.328 1.00 90.81 362 ALA A CA 1
ATOM 2741 C C . ALA A 1 362 ? -7.787 -6.714 14.791 1.00 90.81 362 ALA A C 1
ATOM 2743 O O . ALA A 1 362 ? -7.923 -6.305 15.937 1.00 90.81 362 ALA A O 1
ATOM 2744 N N . ILE A 1 363 ? -7.033 -6.083 13.883 1.00 92.06 363 ILE A N 1
ATOM 2745 C CA . ILE A 1 363 ? -6.193 -4.924 14.204 1.00 92.06 363 ILE A CA 1
ATOM 2746 C C . ILE A 1 363 ? -7.023 -3.681 14.517 1.00 92.06 363 ILE A C 1
ATOM 2748 O O . ILE A 1 363 ? -6.665 -2.926 15.417 1.00 92.06 363 ILE A O 1
ATOM 2752 N N . LEU A 1 364 ? -8.100 -3.409 13.773 1.00 92.44 364 LEU A N 1
ATOM 2753 C CA . LEU A 1 364 ? -8.878 -2.166 13.896 1.00 92.44 364 LEU A CA 1
ATOM 2754 C C . LEU A 1 364 ? -9.361 -1.837 15.328 1.00 92.44 364 LEU A C 1
ATOM 2756 O O . LEU A 1 364 ? -9.163 -0.687 15.729 1.00 92.44 364 LEU A O 1
ATOM 2760 N N . PRO A 1 365 ? -9.920 -2.786 16.106 1.00 86.88 365 PRO A N 1
ATOM 2761 C CA . PRO A 1 365 ? -10.327 -2.568 17.491 1.00 86.88 365 PRO A CA 1
ATOM 2762 C C . PRO A 1 365 ? -9.205 -2.776 18.524 1.00 86.88 365 PRO A C 1
ATOM 2764 O O . PRO A 1 365 ? -9.467 -2.568 19.710 1.00 86.88 365 PRO A O 1
ATOM 2767 N N . GLU A 1 366 ? -7.988 -3.191 18.124 1.00 86.12 366 GLU A N 1
ATOM 2768 C CA . GLU A 1 366 ? -6.858 -3.325 19.061 1.00 86.12 366 GLU A CA 1
ATOM 2769 C C . GLU A 1 366 ? -6.655 -2.022 19.839 1.00 86.12 366 GLU A C 1
ATOM 2771 O O . GLU A 1 366 ? -6.700 -0.913 19.290 1.00 86.12 366 GLU A O 1
ATOM 2776 N N . ARG A 1 367 ? -6.397 -2.173 21.136 1.00 74.31 367 ARG A N 1
ATOM 2777 C CA . ARG A 1 367 ? -6.050 -1.066 22.020 1.00 74.31 367 ARG A CA 1
ATOM 2778 C C . ARG A 1 367 ? -4.537 -0.885 22.026 1.00 74.31 367 ARG A C 1
ATOM 2780 O O . ARG A 1 367 ? -3.785 -1.834 21.844 1.00 74.31 367 ARG A O 1
ATOM 2787 N N . ASP A 1 368 ? -4.112 0.357 22.220 1.00 64.25 368 ASP A N 1
ATOM 2788 C CA . ASP A 1 368 ? -2.694 0.747 22.176 1.00 64.25 368 ASP A CA 1
ATOM 2789 C C . ASP A 1 368 ? -1.909 0.265 23.389 1.00 64.25 368 ASP A C 1
ATOM 2791 O O . ASP A 1 368 ? -0.684 0.200 23.362 1.00 64.25 368 ASP A O 1
ATOM 2795 N N . GLN A 1 369 ? -2.636 -0.024 24.462 1.00 59.44 369 GLN A N 1
ATOM 2796 C CA . GLN A 1 369 ? -2.091 -0.497 25.711 1.00 59.44 369 GLN A CA 1
ATOM 2797 C C . GLN A 1 369 ? -2.167 -2.017 25.706 1.00 59.44 369 GLN A C 1
ATOM 2799 O O . GLN A 1 369 ? -3.245 -2.595 25.549 1.00 59.44 369 GLN A O 1
ATOM 2804 N N . ASP A 1 370 ? -1.011 -2.643 25.889 1.00 55.56 370 ASP A N 1
ATOM 2805 C CA . ASP A 1 370 ? -0.958 -3.976 26.460 1.00 55.56 370 ASP A CA 1
ATOM 2806 C C . ASP A 1 370 ? -1.531 -3.848 27.876 1.00 55.56 370 ASP A C 1
ATOM 2808 O O . ASP A 1 370 ? -0.886 -3.311 28.775 1.00 55.56 370 ASP A O 1
ATOM 2812 N N . LEU A 1 371 ? -2.799 -4.230 28.044 1.00 57.78 371 LEU A N 1
ATOM 2813 C CA . LEU A 1 371 ? -3.497 -4.181 29.332 1.00 57.78 371 LEU A CA 1
ATOM 2814 C C . LEU A 1 371 ? -3.021 -5.306 30.270 1.00 57.78 371 LEU A C 1
ATOM 2816 O O . LEU A 1 371 ? -3.675 -5.590 31.272 1.00 57.78 371 LEU A O 1
ATOM 2820 N N . GLY A 1 372 ? -1.897 -5.945 29.932 1.00 54.09 372 GLY A N 1
ATOM 2821 C CA . GLY A 1 372 ? -1.432 -7.165 30.548 1.00 54.09 372 GLY A CA 1
ATOM 2822 C C . GLY A 1 372 ? -2.267 -8.370 30.105 1.00 54.09 372 GLY A C 1
ATOM 2823 O O . GLY A 1 372 ? -3.160 -8.263 29.255 1.00 54.09 372 GLY A O 1
ATOM 2824 N N . PRO A 1 373 ? -1.985 -9.549 30.677 1.00 52.25 373 PRO A N 1
ATOM 2825 C CA . PRO A 1 373 ? -2.825 -10.725 30.493 1.00 52.25 373 PRO A CA 1
ATOM 2826 C C . PRO A 1 373 ? -4.285 -10.423 30.858 1.00 52.25 373 PRO A C 1
ATOM 2828 O O . PRO A 1 373 ? -4.579 -9.638 31.763 1.00 52.25 373 PRO A O 1
ATOM 2831 N N . ALA A 1 374 ? -5.212 -11.044 30.128 1.00 50.50 374 ALA A N 1
ATOM 2832 C CA . ALA A 1 374 ? -6.640 -10.842 30.330 1.00 50.50 374 ALA A CA 1
ATOM 2833 C C . ALA A 1 374 ? -7.022 -11.123 31.794 1.00 50.50 374 ALA A C 1
ATOM 2835 O O . ALA A 1 374 ? -6.952 -12.263 32.234 1.00 50.50 374 ALA A O 1
ATOM 2836 N N . LEU A 1 375 ? -7.461 -10.082 32.513 1.00 49.00 375 LEU A N 1
ATOM 2837 C CA . LEU A 1 375 ? -7.953 -10.147 33.899 1.00 49.00 375 LEU A CA 1
ATOM 2838 C C . LEU A 1 375 ? -6.914 -10.537 34.972 1.00 49.00 375 LEU A C 1
ATOM 2840 O O . LEU A 1 375 ? -7.306 -10.886 36.080 1.00 49.00 375 LEU A O 1
ATOM 2844 N N . GLY A 1 376 ? -5.615 -10.381 34.694 1.00 44.66 376 GLY A N 1
ATOM 2845 C CA . GLY A 1 376 ? -4.548 -10.554 35.687 1.00 44.66 376 GLY A CA 1
ATOM 2846 C C . GLY A 1 376 ? -3.454 -11.518 35.237 1.00 44.66 376 GLY A C 1
ATOM 2847 O O . GLY A 1 376 ? -3.674 -12.405 34.415 1.00 44.66 376 GLY A O 1
ATOM 2848 N N . ALA A 1 377 ? -2.239 -11.304 35.745 1.00 45.81 377 ALA A N 1
ATOM 2849 C CA . ALA A 1 377 ? -1.142 -12.255 35.610 1.00 45.81 377 ALA A CA 1
ATOM 2850 C C . ALA A 1 377 ? -1.350 -13.329 36.675 1.00 45.81 377 ALA A C 1
ATOM 2852 O O . ALA A 1 377 ? -1.416 -13.012 37.859 1.00 45.81 377 ALA A O 1
ATOM 2853 N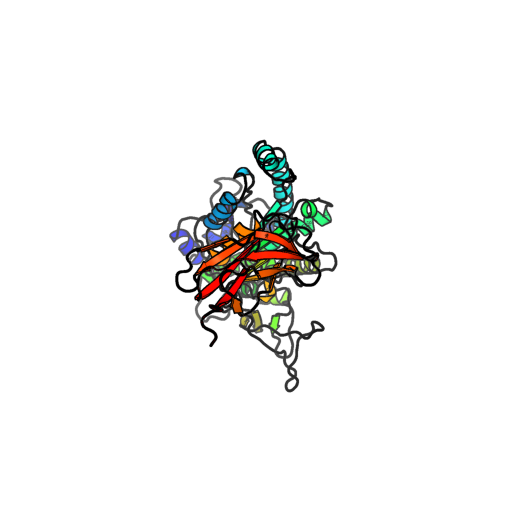 N . GLY A 1 378 ? -1.550 -14.573 36.265 1.00 53.56 378 GLY A N 1
ATOM 2854 C CA . GLY A 1 378 ? -1.762 -15.652 37.218 1.00 53.56 378 GLY A CA 1
ATOM 2855 C C . GLY A 1 378 ? -1.601 -16.997 36.551 1.00 53.56 378 GLY A C 1
ATOM 2856 O O . GLY A 1 378 ? -2.579 -17.709 36.323 1.00 53.56 378 GLY A O 1
ATOM 2857 N N . GLY A 1 379 ? -0.362 -17.347 36.212 1.00 61.09 379 GLY A N 1
ATOM 2858 C CA . GLY A 1 379 ? -0.040 -18.721 35.851 1.00 61.09 379 GLY A CA 1
ATOM 2859 C C . GLY A 1 379 ? -0.076 -19.577 37.111 1.00 61.09 379 GLY A C 1
ATOM 2860 O O . GLY A 1 379 ? 0.936 -19.730 37.777 1.00 61.09 379 GLY A O 1
ATOM 2861 N N . ILE A 1 380 ? -1.233 -20.116 37.484 1.00 75.81 380 ILE A N 1
ATOM 2862 C CA . ILE A 1 380 ? -1.320 -21.022 38.635 1.00 75.81 380 ILE A CA 1
ATOM 2863 C C . ILE A 1 380 ? -0.858 -22.421 38.193 1.00 75.81 380 ILE A C 1
ATOM 2865 O O . ILE A 1 380 ? -1.111 -22.856 37.072 1.00 75.81 380 ILE A O 1
ATOM 2869 N N . GLY A 1 381 ? -0.146 -23.117 39.067 1.00 82.06 381 GLY A N 1
ATOM 2870 C CA . GLY A 1 381 ? 0.209 -24.528 38.990 1.00 82.06 381 GLY A CA 1
ATOM 2871 C C . GLY A 1 381 ? -0.550 -25.324 40.049 1.00 82.06 381 GLY A C 1
ATOM 2872 O O . GLY A 1 381 ? -1.094 -24.762 41.002 1.00 82.06 381 GLY A O 1
ATOM 2873 N N . LEU A 1 382 ? -0.609 -26.639 39.861 1.00 87.62 382 LEU A N 1
ATOM 2874 C CA . LEU A 1 382 ? -1.341 -27.557 40.725 1.00 87.62 382 LEU A CA 1
ATOM 2875 C C . LEU A 1 382 ? -0.390 -28.649 41.217 1.00 87.62 382 LEU A C 1
ATOM 2877 O O . LEU A 1 382 ? 0.233 -29.320 40.400 1.00 87.62 382 LEU A O 1
ATOM 2881 N N . ASP A 1 383 ? -0.301 -28.816 42.534 1.00 89.12 383 ASP A N 1
ATOM 2882 C CA . ASP A 1 383 ? 0.460 -29.880 43.190 1.00 89.12 383 ASP A CA 1
ATOM 2883 C C . ASP A 1 383 ? -0.503 -30.757 44.000 1.00 89.12 383 ASP A C 1
ATOM 2885 O O . ASP A 1 383 ? -1.150 -30.297 44.952 1.00 89.12 383 ASP A O 1
ATOM 2889 N N . LEU A 1 384 ? -0.651 -32.007 43.558 1.00 91.31 384 LEU A N 1
ATOM 2890 C CA . LEU A 1 384 ? -1.526 -33.014 44.153 1.00 91.31 384 LEU A CA 1
ATOM 2891 C C . LEU A 1 384 ? -0.710 -34.268 44.484 1.00 91.31 384 LEU A C 1
ATOM 2893 O O . LEU A 1 384 ? 0.173 -34.628 43.706 1.00 91.31 384 LEU A O 1
ATOM 2897 N N . PRO A 1 385 ? -1.060 -34.998 45.555 1.00 89.62 385 PRO A N 1
ATOM 2898 C CA . PRO A 1 385 ? -0.565 -36.357 45.743 1.00 89.62 385 PRO A CA 1
ATOM 2899 C C . PRO A 1 385 ? -1.053 -37.283 44.615 1.00 89.62 385 PRO A C 1
ATOM 2901 O O . PRO A 1 385 ? -2.152 -37.100 44.093 1.00 89.62 385 PRO A O 1
ATOM 2904 N N . ASP A 1 386 ? -0.270 -38.311 44.280 1.00 88.25 386 ASP A N 1
ATOM 2905 C CA . ASP A 1 386 ? -0.650 -39.317 43.274 1.00 88.25 386 ASP A CA 1
ATOM 2906 C C . ASP A 1 386 ? -1.807 -40.218 43.758 1.00 88.25 386 ASP A C 1
ATOM 2908 O O . ASP A 1 386 ? -2.668 -40.631 42.973 1.00 88.25 386 ASP A O 1
ATOM 2912 N N . CYS A 1 387 ? -1.854 -40.498 45.066 1.00 91.44 387 CYS A N 1
ATOM 2913 C CA . CYS A 1 387 ? -2.896 -41.285 45.719 1.00 91.44 387 CYS A CA 1
ATOM 2914 C C . CYS A 1 387 ? -3.340 -40.680 47.059 1.00 91.44 387 CYS A C 1
ATOM 2916 O O . CYS A 1 387 ? -2.570 -40.008 47.748 1.00 91.44 387 CYS A O 1
ATOM 2918 N N . VAL A 1 388 ? -4.600 -40.922 47.426 1.00 94.25 388 VAL A N 1
ATOM 2919 C CA . VAL A 1 388 ? -5.234 -40.438 48.663 1.00 94.25 388 VAL A CA 1
ATOM 2920 C C . VAL A 1 388 ? -6.126 -41.517 49.270 1.00 94.25 388 VAL A C 1
ATOM 2922 O O . VAL A 1 388 ? -6.599 -42.399 48.562 1.00 94.25 388 VAL A O 1
ATOM 2925 N N . GLU A 1 389 ? -6.379 -41.442 50.572 1.00 93.69 389 GLU A N 1
ATOM 2926 C CA . GLU A 1 389 ? -7.343 -42.317 51.252 1.00 93.69 389 GLU A CA 1
ATOM 2927 C C . GLU A 1 389 ? -8.756 -41.727 51.161 1.00 93.69 389 GLU A C 1
ATOM 2929 O O . GLU A 1 389 ? -8.937 -40.506 51.270 1.00 93.69 389 GLU A O 1
ATOM 2934 N N . THR A 1 390 ? -9.762 -42.584 50.988 1.00 92.88 390 THR A N 1
ATOM 2935 C CA . THR A 1 390 ? -11.166 -42.174 51.078 1.00 92.88 390 THR A CA 1
ATOM 2936 C C . THR A 1 390 ? -11.510 -41.640 52.468 1.00 92.88 390 THR A C 1
ATOM 2938 O O . THR A 1 390 ? -10.872 -41.962 53.471 1.00 92.88 390 THR A O 1
ATOM 2941 N N . ASP A 1 391 ? -12.496 -40.744 52.516 1.00 92.25 391 ASP A N 1
ATOM 2942 C CA . ASP A 1 391 ? -13.014 -40.078 53.718 1.00 92.25 391 ASP A CA 1
ATOM 2943 C C . ASP A 1 391 ? -11.991 -39.280 54.544 1.00 92.25 391 ASP A C 1
ATOM 2945 O O . ASP A 1 391 ? -12.324 -38.727 55.598 1.00 92.25 391 ASP A O 1
ATOM 2949 N N . ARG A 1 392 ? -10.758 -39.123 54.050 1.00 92.31 392 ARG A N 1
ATOM 2950 C CA . ARG A 1 392 ? -9.749 -38.253 54.654 1.00 92.31 392 ARG A CA 1
ATOM 2951 C C . ARG A 1 392 ? -9.567 -36.972 53.845 1.00 92.31 392 ARG A C 1
ATOM 2953 O O . ARG A 1 392 ? -9.436 -37.021 52.622 1.00 92.31 392 ARG A O 1
ATOM 2960 N N . PRO A 1 393 ? -9.565 -35.797 54.499 1.00 92.94 393 PRO A N 1
ATOM 2961 C CA . PRO A 1 393 ? -9.266 -34.553 53.816 1.00 92.94 393 PRO A CA 1
ATOM 2962 C C . PRO A 1 393 ? -7.785 -34.491 53.446 1.00 92.94 393 PRO A C 1
ATOM 2964 O O . PRO A 1 393 ? -6.910 -34.801 54.253 1.00 92.94 393 PRO A O 1
ATOM 2967 N N . TRP A 1 394 ? -7.510 -34.015 52.241 1.00 94.25 394 TRP A N 1
ATOM 2968 C CA . TRP A 1 394 ? -6.168 -33.736 51.744 1.00 94.25 394 TRP A CA 1
ATOM 2969 C C . TRP A 1 394 ? -6.153 -32.378 51.035 1.00 94.25 394 TRP A C 1
ATOM 2971 O O . TRP A 1 394 ? -7.204 -31.778 50.781 1.00 94.25 394 TRP A O 1
ATOM 2981 N N . LEU A 1 395 ? -4.956 -31.850 50.783 1.00 94.69 395 LEU A N 1
ATOM 2982 C CA . LEU A 1 395 ? -4.770 -30.521 50.205 1.00 94.69 395 LEU A CA 1
ATOM 2983 C C . LEU A 1 395 ? -4.273 -30.625 48.766 1.00 94.69 395 LEU A C 1
ATOM 2985 O O . LEU A 1 395 ? -3.221 -31.203 48.512 1.00 94.69 395 LEU A O 1
ATOM 2989 N N . ALA A 1 396 ? -5.006 -30.001 47.850 1.00 93.00 396 ALA A N 1
ATOM 2990 C CA . ALA A 1 396 ? -4.523 -29.646 46.525 1.00 93.00 396 ALA A CA 1
ATOM 2991 C C . ALA A 1 396 ? -3.837 -28.277 46.612 1.00 93.00 396 ALA A C 1
ATOM 2993 O O . ALA A 1 396 ? -4.524 -27.263 46.775 1.00 93.00 396 ALA A O 1
ATOM 2994 N N . ARG A 1 397 ? -2.501 -28.235 46.567 1.00 92.19 397 ARG A N 1
ATOM 2995 C CA . ARG A 1 397 ? -1.744 -26.982 46.713 1.00 92.19 397 ARG A CA 1
ATOM 2996 C C . ARG A 1 397 ? -1.696 -26.241 45.379 1.00 92.19 397 ARG A C 1
ATOM 2998 O O . ARG A 1 397 ? -1.491 -26.848 44.330 1.00 92.19 397 ARG A O 1
ATOM 3005 N N . LEU A 1 398 ? -1.906 -24.927 45.428 1.00 89.31 398 LEU A N 1
ATOM 3006 C CA . LEU A 1 398 ? -1.779 -24.045 44.273 1.00 89.31 398 LEU A CA 1
ATOM 3007 C C . LEU A 1 398 ? -0.437 -23.326 44.348 1.00 89.31 398 LEU A C 1
ATOM 3009 O O . LEU A 1 398 ? -0.126 -22.689 45.354 1.00 89.31 398 LEU A O 1
ATOM 3013 N N . THR A 1 399 ? 0.353 -23.425 43.286 1.00 85.19 399 THR A N 1
ATOM 3014 C CA . THR A 1 399 ? 1.663 -22.769 43.194 1.00 85.19 399 THR A CA 1
ATOM 3015 C C . THR A 1 399 ? 1.591 -21.623 42.192 1.00 85.19 399 THR A C 1
ATOM 3017 O O . THR A 1 399 ? 1.040 -21.829 41.115 1.00 85.19 399 THR A O 1
ATOM 3020 N N . PRO A 1 400 ? 2.137 -20.434 42.471 1.00 78.00 400 PRO A N 1
ATOM 3021 C CA . PRO A 1 400 ? 2.245 -19.402 41.446 1.00 78.00 400 PRO A CA 1
ATOM 3022 C C . PRO A 1 400 ? 3.303 -19.799 40.403 1.00 78.00 400 PRO A C 1
ATOM 3024 O O . PRO A 1 400 ? 4.132 -20.686 40.644 1.00 78.00 400 PRO A O 1
ATOM 3027 N N . ALA A 1 401 ? 3.293 -19.153 39.238 1.00 70.38 401 ALA A N 1
ATOM 3028 C CA . ALA A 1 401 ? 4.339 -19.336 38.240 1.00 70.38 401 ALA A CA 1
ATOM 3029 C C . ALA A 1 401 ? 5.696 -18.852 38.789 1.00 70.38 401 ALA A C 1
ATOM 3031 O O . ALA A 1 401 ? 5.739 -18.009 39.689 1.00 70.38 401 ALA A O 1
ATOM 3032 N N . PRO A 1 402 ? 6.832 -19.345 38.257 1.00 66.88 402 PRO A N 1
ATOM 3033 C CA . PRO A 1 402 ? 8.147 -18.871 38.674 1.00 66.88 402 PRO A CA 1
ATOM 3034 C C . PRO A 1 402 ? 8.269 -17.343 38.557 1.00 66.88 402 PRO A C 1
ATOM 3036 O O . PRO A 1 402 ? 8.214 -16.799 37.456 1.00 66.88 402 PRO A O 1
ATOM 3039 N N . GLY A 1 403 ? 8.471 -16.666 39.691 1.00 63.62 403 GLY A N 1
ATOM 3040 C CA . GLY A 1 403 ? 8.579 -15.204 39.764 1.00 63.62 403 GLY A CA 1
ATOM 3041 C C . GLY A 1 403 ? 7.265 -14.460 40.032 1.00 63.62 403 GLY A C 1
ATOM 3042 O O . GLY A 1 403 ? 7.289 -13.233 40.059 1.00 63.62 403 GLY A O 1
ATOM 3043 N N . GLU A 1 404 ? 6.155 -15.171 40.247 1.00 71.56 404 GLU A N 1
ATOM 3044 C CA . GLU A 1 404 ? 4.862 -14.611 40.664 1.00 71.56 404 GLU A CA 1
ATOM 3045 C C . GLU A 1 404 ? 4.553 -14.962 42.135 1.00 71.56 404 GLU A C 1
ATOM 3047 O O . GLU A 1 404 ? 5.042 -15.964 42.663 1.00 71.56 404 GLU A O 1
ATOM 3052 N N . GLU A 1 405 ? 3.717 -14.153 42.792 1.00 70.38 405 GLU A N 1
ATOM 3053 C CA . GLU A 1 405 ? 3.142 -14.434 44.116 1.00 70.38 405 GLU A CA 1
ATOM 3054 C C . GLU A 1 405 ? 1.612 -14.535 44.012 1.00 70.38 405 GLU A C 1
ATOM 3056 O O . GLU A 1 405 ? 0.971 -13.852 43.213 1.00 70.38 405 GLU A O 1
ATOM 3061 N N . LEU A 1 406 ? 1.022 -15.443 44.794 1.00 74.62 406 LEU A N 1
ATOM 3062 C CA . LEU A 1 406 ? -0.428 -15.612 44.906 1.00 74.62 406 LEU A CA 1
ATOM 3063 C C . LEU A 1 406 ? -0.913 -14.833 46.131 1.00 74.62 406 LEU A C 1
ATOM 3065 O O . LEU A 1 406 ? -0.893 -15.355 47.241 1.00 74.62 406 LEU A O 1
ATOM 3069 N N . ASP A 1 407 ? -1.390 -13.607 45.924 1.00 72.56 407 ASP A N 1
ATOM 3070 C CA . ASP A 1 407 ? -1.808 -12.707 47.016 1.00 72.56 407 ASP A CA 1
ATOM 3071 C C . ASP A 1 407 ? -3.235 -12.988 47.530 1.00 72.56 407 ASP A C 1
ATOM 3073 O O . ASP A 1 407 ? -3.733 -12.341 48.456 1.00 72.56 407 ASP A O 1
ATOM 3077 N N . GLY A 1 408 ? -3.929 -13.962 46.934 1.00 80.25 408 GLY A N 1
ATOM 3078 C CA . GLY A 1 408 ? -5.278 -14.354 47.319 1.00 80.25 408 GLY A CA 1
ATOM 3079 C C . GLY A 1 408 ? -5.844 -15.502 46.488 1.00 80.25 408 GLY A C 1
ATOM 3080 O O . GLY A 1 408 ? -5.221 -16.002 45.558 1.00 80.25 408 GLY A O 1
ATOM 3081 N N . HIS A 1 409 ? -7.063 -15.918 46.837 1.00 83.50 409 HIS A N 1
ATOM 3082 C CA . HIS A 1 409 ? -7.781 -17.013 46.172 1.00 83.50 409 HIS A CA 1
ATOM 3083 C C . HIS A 1 409 ? -9.165 -16.597 45.645 1.00 83.50 409 HIS A C 1
ATOM 3085 O O . HIS A 1 409 ? -10.039 -17.438 45.425 1.00 83.50 409 HIS A O 1
ATOM 3091 N N . ALA A 1 410 ? -9.403 -15.290 45.496 1.00 78.06 410 ALA A N 1
ATOM 3092 C CA . ALA A 1 410 ? -10.604 -14.771 44.847 1.00 78.06 410 ALA A CA 1
ATOM 3093 C C . ALA A 1 410 ? -10.546 -15.069 43.338 1.00 78.06 410 ALA A C 1
ATOM 3095 O O . ALA A 1 410 ? -9.481 -14.969 42.741 1.00 78.06 410 ALA A O 1
ATOM 3096 N N . GLY A 1 411 ? -11.668 -15.476 42.738 1.00 77.38 411 GLY A N 1
ATOM 3097 C CA . GLY A 1 411 ? -11.715 -15.861 41.316 1.00 77.38 411 GLY A CA 1
ATOM 3098 C C . GLY A 1 411 ? -11.180 -17.268 41.010 1.00 77.38 411 GLY A C 1
ATOM 3099 O O . GLY A 1 411 ? -11.284 -17.736 39.880 1.00 77.38 411 GLY A O 1
ATOM 3100 N N . ILE A 1 412 ? -10.661 -17.990 42.012 1.00 87.25 412 ILE A N 1
ATOM 3101 C CA . ILE A 1 412 ? -10.256 -19.392 41.865 1.00 87.25 412 ILE A CA 1
ATOM 3102 C C . ILE A 1 412 ? -11.423 -20.301 42.270 1.00 87.25 412 ILE A C 1
ATOM 3104 O O . ILE A 1 412 ? -12.082 -20.080 43.286 1.00 87.25 412 ILE A O 1
ATOM 3108 N N . ALA A 1 413 ? -11.666 -21.360 41.501 1.00 89.88 413 ALA A N 1
ATOM 3109 C CA . ALA A 1 413 ? -12.575 -22.439 41.869 1.00 89.88 413 ALA A CA 1
ATOM 3110 C C . ALA A 1 413 ? -11.903 -23.802 41.675 1.00 89.88 413 ALA A C 1
ATOM 3112 O O . ALA A 1 413 ? -11.258 -24.052 40.660 1.00 89.88 413 ALA A O 1
ATOM 3113 N N . CYS A 1 414 ? -12.083 -24.697 42.647 1.00 93.81 414 CYS A N 1
ATOM 3114 C CA . CYS A 1 414 ? -11.590 -26.070 42.598 1.00 93.81 414 CYS A CA 1
ATOM 3115 C C . CYS A 1 414 ? -12.771 -27.043 42.580 1.00 93.81 414 CYS A C 1
ATOM 3117 O O . CYS A 1 414 ? -13.635 -27.013 43.458 1.00 93.81 414 CYS A O 1
ATOM 3119 N N . SER A 1 415 ? -12.822 -27.916 41.582 1.00 95.94 415 SER A N 1
ATOM 3120 C CA . SER A 1 415 ? -13.893 -28.894 41.388 1.00 95.94 415 SER A CA 1
ATOM 3121 C C . SER A 1 415 ? -13.332 -30.299 41.229 1.00 95.94 415 SER A C 1
ATOM 3123 O O . SER A 1 415 ? -12.241 -30.493 40.698 1.00 95.94 415 SER A O 1
ATOM 3125 N N . VAL A 1 416 ? -14.092 -31.280 41.710 1.00 96.19 416 VAL A N 1
ATOM 3126 C CA . VAL A 1 416 ? -13.740 -32.699 41.643 1.00 96.19 416 VAL A CA 1
ATOM 3127 C C . VAL A 1 416 ? -14.683 -33.368 40.661 1.00 96.19 416 VAL A C 1
ATOM 3129 O O . VAL A 1 416 ? -15.905 -33.241 40.789 1.00 96.19 416 VAL A O 1
ATOM 3132 N N . HIS A 1 417 ? -14.120 -34.082 39.697 1.00 96.88 417 HIS A N 1
ATOM 3133 C CA . HIS A 1 417 ? -14.853 -34.812 38.676 1.00 96.88 417 HIS A CA 1
ATOM 3134 C C . HIS A 1 417 ? -14.510 -36.295 38.739 1.00 96.88 417 HIS A C 1
ATOM 3136 O O . HIS A 1 417 ? -13.360 -36.660 38.966 1.00 96.88 417 HIS A O 1
ATOM 3142 N N . ASP A 1 418 ? -15.495 -37.148 38.500 1.00 95.12 418 ASP A N 1
ATOM 3143 C CA . ASP A 1 418 ? -15.245 -38.557 38.214 1.00 95.12 418 ASP A CA 1
ATOM 3144 C C . ASP A 1 418 ? -14.471 -38.673 36.888 1.00 95.12 418 ASP A C 1
ATOM 3146 O O . ASP A 1 418 ? -14.852 -38.062 35.883 1.00 95.12 418 ASP A O 1
ATOM 3150 N N . ALA A 1 419 ? -13.351 -39.404 36.864 1.00 93.25 419 ALA A N 1
ATOM 3151 C CA . ALA A 1 419 ? -12.459 -39.371 35.706 1.00 93.25 419 ALA A CA 1
ATOM 3152 C C . ALA A 1 419 ? -13.046 -40.055 34.461 1.00 93.25 419 ALA A C 1
ATOM 3154 O O . ALA A 1 419 ? -12.684 -39.649 33.350 1.00 93.25 419 ALA A O 1
ATOM 3155 N N . GLY A 1 420 ? -13.926 -41.051 34.642 1.00 90.06 420 GLY A N 1
ATOM 3156 C CA . GLY A 1 420 ? -14.529 -41.844 33.567 1.00 90.06 420 GLY A CA 1
ATOM 3157 C C . GLY A 1 420 ? -15.772 -41.206 32.942 1.00 90.06 420 GLY A C 1
ATOM 3158 O O . GLY A 1 420 ? -16.011 -41.364 31.748 1.00 90.06 420 GLY A O 1
ATOM 3159 N N . THR A 1 421 ? -16.544 -40.454 33.725 1.00 93.00 421 THR A N 1
ATOM 3160 C CA . THR A 1 421 ? -17.800 -39.818 33.293 1.00 93.00 421 THR A CA 1
ATOM 3161 C C . THR A 1 421 ? -17.702 -38.298 33.141 1.00 93.00 421 THR A C 1
ATOM 3163 O O . THR A 1 421 ? -18.627 -37.680 32.616 1.00 93.00 421 THR A O 1
ATOM 3166 N N . ASP A 1 422 ? -16.617 -37.685 33.628 1.00 91.19 422 ASP A N 1
ATOM 3167 C CA . ASP A 1 422 ? -16.392 -36.232 33.758 1.00 91.19 422 ASP A CA 1
ATOM 3168 C C . ASP A 1 422 ? -17.493 -35.483 34.536 1.00 91.19 422 ASP A C 1
ATOM 3170 O O . ASP A 1 422 ? -17.543 -34.248 34.554 1.00 91.19 422 ASP A O 1
ATOM 3174 N N . ARG A 1 423 ? -18.379 -36.205 35.236 1.00 93.31 423 ARG A N 1
ATOM 3175 C CA . ARG A 1 423 ? -19.409 -35.593 36.078 1.00 93.31 423 ARG A CA 1
ATOM 3176 C C . ARG A 1 423 ? -18.759 -34.988 37.312 1.00 93.31 423 ARG A C 1
ATOM 3178 O O . ARG A 1 423 ? -17.959 -35.634 37.982 1.00 93.31 423 ARG A O 1
ATOM 3185 N N . ARG A 1 424 ? -19.138 -33.752 37.640 1.00 94.44 424 ARG A N 1
ATOM 3186 C CA . ARG A 1 424 ? -18.720 -33.107 38.888 1.00 94.44 424 ARG A CA 1
ATOM 3187 C C . ARG A 1 424 ? -19.338 -33.853 40.071 1.00 94.44 424 ARG A C 1
ATOM 3189 O O . ARG A 1 424 ? -20.561 -33.912 40.183 1.00 94.44 424 ARG A O 1
ATOM 3196 N N . VAL A 1 425 ? -18.486 -34.384 40.938 1.00 95.19 425 VAL A N 1
ATOM 3197 C CA . VAL A 1 425 ? -18.847 -35.145 42.146 1.00 95.19 425 VAL A CA 1
ATOM 3198 C C . VAL A 1 425 ? -18.541 -34.376 43.429 1.00 95.19 425 VAL A C 1
ATOM 3200 O O . VAL A 1 425 ? -19.067 -34.702 44.485 1.00 95.19 425 VAL A O 1
ATOM 3203 N N . GLY A 1 426 ? -17.732 -33.317 43.346 1.00 92.75 426 GLY A N 1
ATOM 3204 C CA . GLY A 1 426 ? -17.342 -32.540 44.515 1.00 92.75 426 GLY A CA 1
ATOM 3205 C C . GLY A 1 426 ? -16.779 -31.164 44.184 1.00 92.75 426 GLY A C 1
ATOM 3206 O O . GLY A 1 426 ? -16.695 -30.736 43.027 1.00 92.75 426 GLY A O 1
ATOM 3207 N N . THR A 1 427 ? -16.414 -30.442 45.239 1.00 93.94 427 THR A N 1
ATOM 3208 C CA . THR A 1 427 ? -15.804 -29.108 45.171 1.00 93.94 427 THR A CA 1
ATOM 3209 C C . THR A 1 427 ? -14.745 -29.006 46.253 1.00 93.94 427 THR A C 1
ATOM 3211 O O . THR A 1 427 ? -15.028 -29.345 47.401 1.00 93.94 427 THR A O 1
ATOM 3214 N N . GLY A 1 428 ? -13.554 -28.533 45.898 1.00 92.19 428 GLY A N 1
ATOM 3215 C CA . GLY A 1 428 ? -12.513 -28.232 46.870 1.00 92.19 428 GLY A CA 1
ATOM 3216 C C . GLY A 1 428 ? -12.791 -26.901 47.564 1.00 92.19 428 GLY A C 1
ATOM 3217 O O . GLY A 1 428 ? -13.174 -25.926 46.915 1.00 92.19 428 GLY A O 1
ATOM 3218 N N . ARG A 1 429 ? -12.608 -26.847 48.885 1.00 93.25 429 ARG A N 1
ATOM 3219 C CA . ARG A 1 429 ? -12.736 -25.603 49.658 1.00 93.25 429 ARG A CA 1
ATOM 3220 C C . ARG A 1 429 ? -11.400 -24.878 49.678 1.00 93.25 429 ARG A C 1
ATOM 3222 O O . ARG A 1 429 ? -10.452 -25.388 50.264 1.00 93.25 429 ARG A O 1
ATOM 3229 N N . LEU A 1 430 ? -11.337 -23.717 49.035 1.00 93.38 430 LEU A N 1
ATOM 3230 C CA . LEU A 1 430 ? -10.133 -22.888 49.001 1.00 93.38 430 LEU A CA 1
ATOM 3231 C C . LEU A 1 430 ? -9.898 -22.191 50.340 1.00 93.38 430 LEU A C 1
ATOM 3233 O O . LEU A 1 430 ? -10.842 -21.727 50.981 1.00 93.38 430 LEU A O 1
ATOM 3237 N N . GLY A 1 431 ? -8.632 -22.088 50.718 1.00 91.06 431 GLY A N 1
ATOM 3238 C CA . GLY A 1 431 ? -8.190 -21.344 51.884 1.00 91.06 431 GLY A CA 1
ATOM 3239 C C . GLY A 1 431 ? -6.674 -21.210 51.931 1.00 91.06 431 GLY A C 1
ATOM 3240 O O . GLY A 1 431 ? -5.950 -21.757 51.095 1.00 91.06 431 GLY A O 1
ATOM 3241 N N . TRP A 1 432 ? -6.204 -20.471 52.929 1.00 90.62 432 TRP A N 1
ATOM 3242 C CA . TRP A 1 432 ? -4.786 -20.365 53.247 1.00 90.62 432 TRP A CA 1
ATOM 3243 C C . TRP A 1 432 ? -4.355 -21.534 54.133 1.00 90.62 432 TRP A C 1
ATOM 3245 O O . TRP A 1 432 ? -4.926 -21.756 55.200 1.00 90.62 432 TRP A O 1
ATOM 3255 N N . HIS A 1 433 ? -3.329 -22.256 53.693 1.00 87.69 433 HIS A N 1
ATOM 3256 C CA . HIS A 1 433 ? -2.727 -23.388 54.388 1.00 87.69 433 HIS A CA 1
ATOM 3257 C C . HIS A 1 433 ? -1.203 -23.242 54.349 1.00 87.69 433 HIS A C 1
ATOM 3259 O O . HIS A 1 433 ? -0.604 -23.261 53.276 1.00 87.69 433 HIS A O 1
ATOM 3265 N N . ASP A 1 434 ? -0.575 -23.077 55.515 1.00 85.50 434 ASP A N 1
ATOM 3266 C CA . ASP A 1 434 ? 0.881 -22.905 55.666 1.00 85.50 434 ASP A CA 1
ATOM 3267 C C . ASP A 1 434 ? 1.475 -21.771 54.805 1.00 85.50 434 ASP A C 1
ATOM 3269 O O . ASP A 1 434 ? 2.565 -21.894 54.254 1.00 85.50 434 ASP A O 1
ATOM 3273 N N . GLY A 1 435 ? 0.743 -20.660 54.662 1.00 81.19 435 GLY A N 1
ATOM 3274 C CA . GLY A 1 435 ? 1.182 -19.510 53.860 1.00 81.19 435 GLY A CA 1
ATOM 3275 C C . GLY A 1 435 ? 1.029 -19.683 52.345 1.00 81.19 435 GLY A C 1
ATOM 3276 O O . GLY A 1 435 ? 1.468 -18.814 51.602 1.00 81.19 435 GLY A O 1
ATOM 3277 N N . ALA A 1 436 ? 0.384 -20.758 51.882 1.00 85.31 436 ALA A N 1
ATOM 3278 C CA . ALA A 1 436 ? 0.040 -20.976 50.478 1.00 85.31 436 ALA A CA 1
ATOM 3279 C C . ALA A 1 436 ? -1.474 -21.146 50.296 1.00 85.31 436 ALA A C 1
ATOM 3281 O O . ALA A 1 436 ? -2.190 -21.551 51.216 1.00 85.31 436 ALA A O 1
ATOM 3282 N N . VAL A 1 437 ? -1.976 -20.872 49.092 1.00 90.50 437 VAL A N 1
ATOM 3283 C CA . VAL A 1 437 ? -3.366 -21.178 48.741 1.00 90.50 437 VAL A CA 1
ATOM 3284 C C . VAL A 1 437 ? -3.490 -22.675 48.456 1.00 90.50 437 VAL A C 1
ATOM 3286 O O . VAL A 1 437 ? -2.743 -23.232 47.653 1.00 90.50 437 VAL A O 1
ATOM 3289 N N . ALA A 1 438 ? -4.459 -23.338 49.082 1.00 92.88 438 ALA A N 1
ATOM 3290 C CA . ALA A 1 438 ? -4.782 -24.729 48.783 1.00 92.88 438 ALA A CA 1
ATOM 3291 C C . ALA A 1 438 ? -6.292 -24.971 48.807 1.00 92.88 438 ALA A C 1
ATOM 3293 O O . ALA A 1 438 ? -7.047 -24.238 49.448 1.00 92.88 438 ALA A O 1
ATOM 3294 N N . ALA A 1 439 ? -6.732 -26.016 48.108 1.00 94.38 439 ALA A N 1
ATOM 3295 C CA . ALA A 1 439 ? -8.096 -26.515 48.185 1.00 94.38 439 ALA A CA 1
ATOM 3296 C C . ALA A 1 439 ? -8.142 -27.799 49.021 1.00 94.38 439 ALA A C 1
ATOM 3298 O O . ALA A 1 439 ? -7.506 -28.792 48.674 1.00 94.38 439 ALA A O 1
ATOM 3299 N N . SER A 1 440 ? -8.922 -27.791 50.102 1.00 95.31 440 SER A N 1
ATOM 3300 C CA . SER A 1 440 ? -9.207 -28.994 50.884 1.00 95.31 440 SER A CA 1
ATOM 3301 C C . SER A 1 440 ? -10.276 -29.836 50.188 1.00 95.31 440 SER A C 1
ATOM 3303 O O . SER A 1 440 ? -11.354 -29.329 49.856 1.00 95.31 440 SER A O 1
ATOM 3305 N N . ILE A 1 441 ? -9.956 -31.106 49.940 1.00 96.12 441 ILE A N 1
ATOM 3306 C CA . ILE A 1 441 ? -10.780 -32.060 49.193 1.00 96.12 441 ILE A CA 1
ATOM 3307 C C . ILE A 1 441 ? -10.931 -33.339 50.020 1.00 96.12 441 ILE A C 1
ATOM 3309 O O . ILE A 1 441 ? -9.977 -33.799 50.640 1.00 96.12 441 ILE A O 1
ATOM 3313 N N . THR A 1 442 ? -12.128 -33.923 49.999 1.00 95.50 442 THR A N 1
ATOM 3314 C CA . THR A 1 442 ? -12.421 -35.248 50.560 1.00 95.50 442 THR A CA 1
ATOM 3315 C C . THR A 1 442 ? -13.166 -36.054 49.505 1.00 95.50 442 THR A C 1
ATOM 3317 O O . THR A 1 442 ? -14.097 -35.536 48.883 1.00 95.50 442 THR A O 1
ATOM 3320 N N . LEU A 1 443 ? -12.733 -37.293 49.284 1.00 94.31 443 LEU A N 1
ATOM 3321 C CA . LEU A 1 443 ? -13.324 -38.224 48.323 1.00 94.31 443 LEU A CA 1
ATOM 3322 C C . LEU A 1 443 ? -13.962 -39.368 49.103 1.00 94.31 443 LEU A C 1
ATOM 3324 O O . LEU A 1 443 ? -13.285 -39.981 49.920 1.00 94.31 443 LEU A O 1
ATOM 3328 N N . SER A 1 444 ? -15.251 -39.616 48.888 1.00 90.81 444 SER A N 1
ATOM 3329 C CA . SER A 1 444 ? -16.002 -40.601 49.679 1.00 90.81 444 SER A CA 1
ATOM 3330 C C . SER A 1 444 ? -15.892 -42.027 49.151 1.00 90.81 444 SER A C 1
ATOM 3332 O O . SER A 1 444 ? -16.039 -42.965 49.921 1.00 90.81 444 SER A O 1
ATOM 3334 N N . ASP A 1 445 ? -15.601 -42.199 47.861 1.00 92.56 445 ASP A N 1
ATOM 3335 C CA . ASP A 1 445 ? -15.550 -43.514 47.225 1.00 92.56 445 ASP A CA 1
ATOM 3336 C C . ASP A 1 445 ? -14.157 -43.775 46.618 1.00 92.56 445 ASP A C 1
ATOM 3338 O O . ASP A 1 445 ? -13.489 -42.830 46.178 1.00 92.56 445 ASP A O 1
ATOM 3342 N N . PRO A 1 446 ? -13.685 -45.036 46.582 1.00 93.38 446 PRO A N 1
ATOM 3343 C CA . PRO A 1 446 ? -12.461 -45.390 45.872 1.00 93.38 446 PRO A CA 1
ATOM 3344 C C . PRO A 1 446 ? -12.641 -45.213 44.364 1.00 93.38 446 PRO A C 1
ATOM 3346 O O . PRO A 1 446 ? -13.686 -45.549 43.803 1.00 93.38 446 PRO A O 1
ATOM 3349 N N . GLY A 1 447 ? -11.612 -44.721 43.676 1.00 93.81 447 GLY A N 1
ATOM 3350 C CA . GLY A 1 447 ? -11.696 -44.490 42.237 1.00 93.81 447 GLY A CA 1
ATOM 3351 C C . GLY A 1 447 ? -10.719 -43.451 41.710 1.00 93.81 447 GLY A C 1
ATOM 3352 O O . GLY A 1 447 ? -9.935 -42.857 42.448 1.00 93.81 447 GLY A O 1
ATOM 3353 N N . LEU A 1 448 ? -10.761 -43.237 40.396 1.00 96.31 448 LEU A N 1
ATOM 3354 C CA . LEU A 1 448 ? -9.940 -42.235 39.727 1.00 96.31 448 LEU A CA 1
ATOM 3355 C C . LEU A 1 448 ? -10.737 -40.941 39.560 1.00 96.31 448 LEU A C 1
ATOM 3357 O O . LEU A 1 448 ? -11.789 -40.921 38.917 1.00 96.31 448 LEU A O 1
ATOM 3361 N N . TYR A 1 449 ? -10.197 -39.848 40.082 1.00 96.44 449 TYR A N 1
ATOM 3362 C CA . TYR A 1 449 ? -10.832 -38.537 40.047 1.00 96.44 449 TYR A CA 1
ATOM 3363 C C . TYR A 1 449 ? -9.965 -37.537 39.297 1.00 96.44 449 TYR A C 1
ATOM 3365 O O . TYR A 1 449 ? -8.740 -37.609 39.310 1.00 96.44 449 TYR A O 1
ATOM 3373 N N . ARG A 1 450 ? -10.611 -36.573 38.644 1.00 96.88 450 ARG A N 1
ATOM 3374 C CA . ARG A 1 450 ? -9.979 -35.423 38.005 1.00 96.88 450 ARG A CA 1
ATOM 3375 C C . ARG A 1 450 ? -10.243 -34.187 38.842 1.00 96.88 450 ARG A C 1
ATOM 3377 O O . ARG A 1 450 ? -11.386 -33.747 38.973 1.00 96.88 450 ARG A O 1
ATOM 3384 N N . ILE A 1 451 ? -9.178 -33.604 39.367 1.00 96.31 451 ILE A N 1
ATOM 3385 C CA . ILE A 1 451 ? -9.240 -32.294 40.002 1.00 96.31 451 ILE A CA 1
ATOM 3386 C C . ILE A 1 451 ? -9.124 -31.251 38.908 1.00 96.31 451 ILE A C 1
ATOM 3388 O O . ILE A 1 451 ? -8.235 -31.339 38.063 1.00 96.31 451 ILE A O 1
ATOM 3392 N N . ARG A 1 452 ? -10.038 -30.283 38.905 1.00 94.31 452 ARG A N 1
ATOM 3393 C CA . ARG A 1 452 ? -10.060 -29.172 37.958 1.00 94.31 452 ARG A CA 1
ATOM 3394 C C . ARG A 1 452 ? -10.034 -27.860 38.724 1.00 94.31 452 ARG A C 1
ATOM 3396 O O . ARG A 1 452 ? -10.968 -27.572 39.476 1.00 94.31 452 ARG A O 1
ATOM 3403 N N . VAL A 1 453 ? -8.992 -27.071 38.494 1.00 91.31 453 VAL A N 1
ATOM 3404 C CA . VAL A 1 453 ? -8.847 -25.724 39.046 1.00 91.31 453 VAL A CA 1
ATOM 3405 C C . VAL A 1 453 ? -9.011 -24.715 37.922 1.00 91.31 453 VAL A C 1
ATOM 3407 O O . VAL A 1 453 ? -8.317 -24.773 36.910 1.00 91.31 453 VAL A O 1
ATOM 3410 N N . THR A 1 454 ? -9.961 -23.806 38.093 1.00 86.81 454 THR A N 1
ATOM 3411 C CA . THR A 1 454 ? -10.179 -22.663 37.206 1.00 86.81 454 THR A CA 1
ATOM 3412 C C . THR A 1 454 ? -9.793 -21.399 37.944 1.00 86.81 454 THR A C 1
ATOM 3414 O O . THR A 1 454 ? -10.203 -21.223 39.090 1.00 86.81 454 THR A O 1
ATOM 3417 N N . ALA A 1 455 ? -9.061 -20.523 37.277 1.00 79.31 455 ALA A N 1
ATOM 3418 C CA . ALA A 1 455 ? -8.800 -19.167 37.723 1.00 79.31 455 ALA A CA 1
ATOM 3419 C C . ALA A 1 455 ? -9.154 -18.207 36.589 1.00 79.31 455 ALA A C 1
ATOM 3421 O O . ALA A 1 455 ? -9.142 -18.598 35.416 1.00 79.31 455 ALA A O 1
ATOM 3422 N N . ASP A 1 456 ? -9.498 -16.974 36.939 1.00 65.81 456 ASP A N 1
ATOM 3423 C CA . ASP A 1 456 ? -9.877 -15.961 35.961 1.00 65.81 456 ASP A CA 1
ATOM 3424 C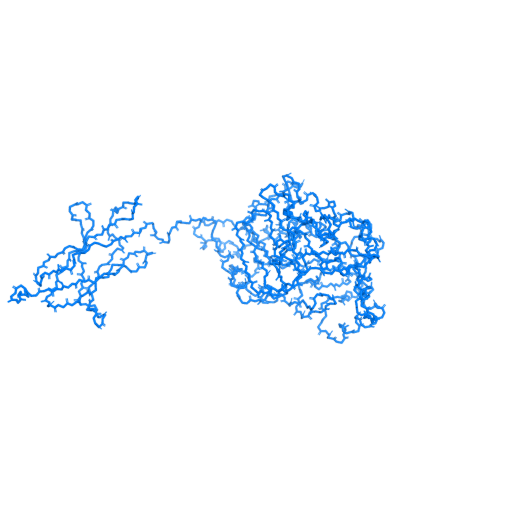 C . ASP A 1 456 ? -8.761 -15.770 34.919 1.00 65.81 456 ASP A C 1
ATOM 3426 O O . ASP A 1 456 ? -7.593 -15.591 35.252 1.00 65.81 456 ASP A O 1
ATOM 3430 N N . GLY A 1 457 ? -9.118 -15.861 33.635 1.00 59.78 457 GLY A N 1
ATOM 3431 C CA . GLY A 1 457 ? -8.193 -15.612 32.523 1.00 59.78 457 GLY A CA 1
ATOM 3432 C C . GLY A 1 457 ? -7.268 -16.771 32.118 1.00 59.78 457 GLY A C 1
ATOM 3433 O O . GLY A 1 457 ? -6.601 -16.651 31.090 1.00 59.78 457 GLY A O 1
ATOM 3434 N N . ALA A 1 458 ? -7.261 -17.906 32.832 1.00 63.59 458 ALA A N 1
ATOM 3435 C CA . ALA A 1 458 ? -6.415 -19.066 32.517 1.00 63.59 458 ALA A CA 1
ATOM 3436 C C . ALA A 1 458 ? -7.224 -20.298 32.043 1.00 63.59 458 ALA A C 1
ATOM 3438 O O . ALA A 1 458 ? -8.345 -20.527 32.511 1.00 63.59 458 ALA A O 1
ATOM 3439 N N . PRO A 1 459 ? -6.681 -21.141 31.135 1.00 69.62 459 PRO A N 1
ATOM 3440 C CA . PRO A 1 459 ? -7.251 -22.459 30.862 1.00 69.62 459 PRO A CA 1
ATOM 3441 C C . PRO A 1 459 ? -7.346 -23.293 32.153 1.00 69.62 459 PRO A C 1
ATOM 3443 O O . PRO A 1 459 ? -6.463 -23.187 33.004 1.00 69.62 459 PRO A O 1
ATOM 3446 N N . PRO A 1 460 ? -8.374 -24.148 32.311 1.00 81.00 460 PRO A N 1
ATOM 3447 C CA . PRO A 1 460 ? -8.502 -24.986 33.497 1.00 81.00 460 PRO A CA 1
ATOM 3448 C C . PRO A 1 460 ? -7.302 -25.928 33.636 1.00 81.00 460 PRO A C 1
ATOM 3450 O O . PRO A 1 460 ? -6.999 -26.694 32.719 1.00 81.00 460 PRO A O 1
ATOM 3453 N N . LEU A 1 461 ? -6.669 -25.922 34.807 1.00 86.94 461 LEU A N 1
ATOM 3454 C CA . LEU A 1 461 ? -5.661 -26.912 35.175 1.00 86.94 461 LEU A CA 1
ATOM 3455 C C . LEU A 1 461 ? -6.367 -28.190 35.590 1.00 86.94 461 LEU A C 1
ATOM 3457 O O . LEU A 1 461 ? -7.330 -28.149 36.363 1.00 86.94 461 LEU A O 1
ATOM 3461 N N . THR A 1 462 ? -5.880 -29.327 35.105 1.00 91.38 462 THR A N 1
ATOM 3462 C CA . THR A 1 462 ? -6.423 -30.624 35.497 1.00 91.38 462 THR A CA 1
ATOM 3463 C C . THR A 1 462 ? -5.329 -31.622 35.804 1.00 91.38 462 THR A C 1
ATOM 3465 O O . THR A 1 462 ? -4.404 -31.768 35.009 1.00 91.38 462 THR A O 1
ATOM 3468 N N . GLN A 1 463 ? -5.498 -32.371 36.888 1.00 93.31 463 GLN A N 1
ATOM 3469 C CA . GLN A 1 463 ? -4.649 -33.508 37.231 1.00 93.31 463 GLN A CA 1
ATOM 3470 C C . GLN A 1 463 ? -5.507 -34.629 37.827 1.00 93.31 463 GLN A C 1
ATOM 3472 O O . GLN A 1 463 ? -6.585 -34.380 38.378 1.00 93.31 463 GLN A O 1
ATOM 3477 N N . LEU A 1 464 ? -5.073 -35.873 37.625 1.00 95.06 464 LEU A N 1
ATOM 3478 C CA . LEU A 1 464 ? -5.754 -37.060 38.132 1.00 95.06 464 LEU A CA 1
ATOM 3479 C C . LEU A 1 464 ? -5.217 -37.431 39.515 1.00 95.06 464 LEU A C 1
ATOM 3481 O O . LEU A 1 464 ? -4.030 -37.263 39.769 1.00 95.06 464 LEU A O 1
ATOM 3485 N N . VAL A 1 465 ? -6.089 -37.964 40.367 1.00 95.12 465 VAL A N 1
ATOM 3486 C CA . VAL A 1 465 ? -5.735 -38.532 41.671 1.00 95.12 465 VAL A CA 1
ATOM 3487 C C . VAL A 1 465 ? -6.490 -39.840 41.886 1.00 95.12 465 VAL A C 1
ATOM 3489 O O . VAL A 1 465 ? -7.667 -39.948 41.523 1.00 95.12 465 VAL A O 1
ATOM 3492 N N . LEU A 1 466 ? -5.815 -40.839 42.451 1.00 95.12 466 LEU A N 1
ATOM 3493 C CA . LEU A 1 466 ? -6.417 -42.125 42.800 1.00 95.12 466 LEU A CA 1
ATOM 3494 C C . LEU A 1 466 ? -6.843 -42.128 44.274 1.00 95.12 466 LEU A C 1
ATOM 3496 O O . LEU A 1 466 ? -6.002 -41.964 45.153 1.00 95.12 466 LEU A O 1
ATOM 3500 N N . ALA A 1 467 ? -8.129 -42.338 44.549 1.00 94.38 467 ALA A N 1
ATOM 3501 C CA . ALA A 1 467 ? -8.630 -42.583 45.899 1.00 94.38 467 ALA A CA 1
ATOM 3502 C C . ALA A 1 467 ? -8.638 -44.086 46.195 1.00 94.38 467 ALA A C 1
ATOM 3504 O O . ALA A 1 467 ? -9.190 -44.868 45.417 1.00 94.38 467 ALA A O 1
ATOM 3505 N N . LEU A 1 468 ? -8.033 -44.471 47.312 1.00 91.56 468 LEU A N 1
ATOM 3506 C CA . LEU A 1 468 ? -7.904 -45.845 47.786 1.00 91.56 468 LEU A CA 1
ATOM 3507 C C . LEU A 1 468 ? -8.746 -46.045 49.047 1.00 91.56 468 LEU A C 1
ATOM 3509 O O . LEU A 1 468 ? -8.816 -45.149 49.890 1.00 91.56 468 LEU A O 1
ATOM 3513 N N . ASP A 1 469 ? -9.344 -47.228 49.186 1.00 86.81 469 ASP A N 1
ATOM 3514 C CA . ASP A 1 469 ? -10.000 -47.629 50.429 1.00 86.81 469 ASP A CA 1
ATOM 3515 C C . ASP A 1 469 ? -8.935 -48.071 51.450 1.00 86.81 469 ASP A C 1
ATOM 3517 O O . ASP A 1 469 ? -8.205 -49.030 51.184 1.00 86.81 469 ASP A O 1
ATOM 3521 N N . PRO A 1 470 ? -8.820 -47.429 52.625 1.00 73.81 470 PRO A N 1
ATOM 3522 C CA . PRO A 1 470 ? -7.904 -47.882 53.669 1.00 73.81 470 PRO A CA 1
ATOM 3523 C C . PRO A 1 470 ? -8.260 -49.269 54.239 1.00 73.81 470 PRO A C 1
ATOM 3525 O O . PRO A 1 470 ? -7.411 -49.885 54.886 1.00 73.81 470 PRO A O 1
ATOM 3528 N N . ALA A 1 471 ? -9.485 -49.768 54.028 1.00 74.25 471 ALA A N 1
ATOM 3529 C CA . ALA A 1 471 ? -9.917 -51.105 54.440 1.00 74.25 471 ALA A CA 1
ATOM 3530 C C . ALA A 1 471 ? -9.561 -52.215 53.433 1.00 74.25 471 ALA A C 1
ATOM 3532 O O . ALA A 1 471 ? -9.650 -53.389 53.795 1.00 74.25 471 ALA A O 1
ATOM 3533 N N . ASP A 1 472 ? -9.127 -51.858 52.220 1.00 64.44 472 ASP A N 1
ATOM 3534 C CA . ASP A 1 472 ? -8.709 -52.797 51.171 1.00 64.44 472 ASP A CA 1
ATOM 3535 C C . ASP A 1 472 ? -7.308 -52.414 50.638 1.00 64.44 472 ASP A C 1
ATOM 3537 O O . ASP A 1 472 ? -7.158 -51.951 49.502 1.00 64.44 472 ASP A O 1
ATOM 3541 N N . PRO A 1 473 ? -6.255 -52.510 51.480 1.00 55.94 473 PRO A N 1
ATOM 3542 C CA . PRO A 1 473 ? -4.896 -52.210 51.051 1.00 55.94 473 PRO A CA 1
ATOM 3543 C C . PRO A 1 473 ? -4.433 -53.260 50.032 1.00 55.94 473 PRO A C 1
ATOM 3545 O O . PRO A 1 473 ? -4.503 -54.460 50.296 1.00 55.94 473 PRO A O 1
ATOM 3548 N N . ILE A 1 474 ? -3.956 -52.785 48.878 1.00 53.94 474 ILE A N 1
ATOM 3549 C CA . ILE A 1 474 ? -3.337 -53.601 47.817 1.00 53.94 474 ILE A CA 1
ATOM 3550 C C . ILE A 1 474 ? -2.125 -54.370 48.350 1.00 53.94 474 ILE A C 1
ATOM 3552 O O . ILE A 1 474 ? -1.289 -53.740 49.044 1.00 53.94 474 ILE A O 1
#

Nearest PDB structures (foldseek):
  7o0b-assembly1_A  TM=7.574E-01  e=2.914E-03  Homo sapiens
  4umg-assembly1_A  TM=6.641E-01  e=7.819E-04  Caenorhabditis elegans
  7xdi-assembly1_E  TM=6.314E-01  e=1.026E-02  Sulfolobus spindle-shaped virus
  8bnq-assembly2_B  TM=5.386E-01  e=1.116E+00  Homo sapiens
  2ibg-assembly4_D  TM=4.472E-01  e=5.950E-01  Drosophila melanogaster

Mean predicted aligned error: 11.71 Å

Secondary structure (DSSP, 8-state):
--EEEEESSTT--EEE--S-HHHHHHHHHSSSTTTGGGS--HHHHTT---SEEEEEE--S-B--TTT--B--SHHHHHHHHHHSS-GGG-------TTS-HHHHHHHHHHHHHHHHHHHHTSHHHHHHHHHSTT-PPP-EEEEEETHHHHHHHHHHHHHHHTT-THHHHEEEEEEES--TT--HHHHHHHHTTTT-SS--HHHHHHHHHHTT-HHHHTTS--SEEEE-SSSEEEPPHHHHHHHTS-HHHHHHHHHHHHHHHSTTPPPPTT-EEEEE-SB----EEEEETTEEEEES-EEPB-TTSSBPB-TTT-PBPEE---BBSSSBGGGSS-TT-S-EEEE---GGGGGT-HHHHHHHHHHTT--SS---STT-----EEE--SEEETT--EEEEEEPPTT------TT-EEEEEETTT--EEEEEEEEEETTEEEEEE---SSEEEEEEEE-TTSPPEEEEEEEE-TTS--

Radius of gyration: 30.46 Å; Cα contacts (8 Å, |Δi|>4): 969; chains: 1; bounding box: 56×74×87 Å

Foldseek 3Di:
DFFFKFFQDDPRDTLDQDQDVVLLCCCLQPLNPSVVQLFDDPCVVVVNDDRMWTPFTRQHWHDAPLQGIADGLPQLLVLLCVQDQHNLLDDGDHGSLLEALLVLLCVVLVVQVVSLVVLQPDVSQQVVLVVDPVSDRAADEAEAAESRVSSPLSNQQVCVVVVHCNLVSHQFYEYFAYQLQAWPSLLQLLLFCPPPPDPSSSSVSSNVRSLRGLSSLLRQGNDQFECPFLDTHGQALVLSVLSRHHSVSNVVSNVVSCLCPDPPRDDGRHYAFEWAFDAQGQAHWYDDRSHTDGDQWHFDADPVRHFDADPVPSHTDIGRQGGQHTHRRVSRDDPPDPHYHYDNHHRNCCSNPPVNSVVVSVPSPDDSDCPDQQPDQFPKDWDDDQEDEAPDKDKTFIDTDVPDDDPDCPQKWKFKAAPPPRDTPGTFCWDDDPNTIITIDHHHDFHKMWIWMDGPRDDIDIDIHTYDYPVDDD